Protein AF-A0A6C0H2Z9-F1 (afdb_monomer_lite)

Secondary structure (DSSP, 8-state):
-EEEEEEIIIIIITTT-HHHHHHTPSPP--SSEEEEEEEE-HHHHHHHHHSPTTHHHHHHHTSHHHHTTEEEEEEEEEETTTTEEEEES--HHHHHHHHHHHHHHS-TTPEEEEEEETT-TTHHHHHHHHHHTT-EEEEEEEE-TT-PEEEEEEEEEEEETT------HHHHHHHHHHHH-GGGSEEEEEEEE-HHHHHHHHHHTT--EEE-TTS-EEE--EEEEEEEEEE-TT-EEEEEEEEEEEEE-SSS------SSEEEEE--HHHHHHHT-S--PPPHHHHHHHHHHHHHH---EEEEE-SSEEEEEEE-HHHHHSGGG--THHHHHHHHHS--TT-TTS---HHHHHHHHHH-EETTEE-EEEEEEEGGGTT--EEEEEE-BTTTB---SHHHHHHHHHHTT-------TT--

Radius of gyration: 27.14 Å; chains: 1; bounding box: 65×42×86 Å

Sequence (419 aa):
MNSLLIDYDRIVKNNNLHLLEKRCQPIPSTHTNMGVVLAIKEKQYNILISLPKGESRVTYINSVSFVDNIIDLAWIIYDEEKKLCEFIGVEGNMLTTVLEKTLYNIPNDVTLCVGIGFDHPNKVKMITDYLKLGFRDPYISKKSPLGLQFTEHGVCLLRENNVIDDDSVNDIGHMLVQFYSKEKGYCTLKACLSKDAIKYLQVTSKLGSTINENGVITQKEVAGRLLVKKIDDTFTHHLVIDKTSLFYGKEESVPVIEGLYNFHSHPVEAYERKKTKFAWPSAGDYVGFLKAVVKYDTILHIVTTIEGFYVISLGSYWAKNKFTIDDKIISFIMKEYDFSCKRNGDYSINWYLNKVNALKYQDYQLFMVECIPWEIATKTFVISHRKNGSNNCFTKQKTSDFVKKLLNMEGSKIKLEDI

Structure (mmCIF, N/CA/C/O backbone):
data_AF-A0A6C0H2Z9-F1
#
_entry.id   AF-A0A6C0H2Z9-F1
#
loop_
_atom_site.group_PDB
_atom_site.id
_atom_site.type_symbol
_atom_site.label_atom_id
_atom_site.label_alt_id
_atom_site.label_comp_id
_atom_site.label_asym_id
_atom_site.label_entity_id
_atom_site.label_seq_id
_atom_site.pdbx_PDB_ins_code
_atom_site.Cartn_x
_atom_site.Cartn_y
_atom_site.Cartn_z
_atom_site.occupancy
_atom_site.B_iso_or_equiv
_atom_site.auth_seq_id
_atom_site.auth_comp_id
_atom_site.auth_asym_id
_atom_site.auth_atom_id
_atom_site.pdbx_PDB_model_num
ATOM 1 N N . MET A 1 1 ? -7.782 6.482 35.070 1.00 75.06 1 MET A N 1
ATOM 2 C CA . MET A 1 1 ? -9.105 6.040 34.573 1.00 75.06 1 MET A CA 1
ATOM 3 C C . MET A 1 1 ? -9.094 4.524 34.577 1.00 75.06 1 MET A C 1
ATOM 5 O O . MET A 1 1 ? -8.120 3.963 34.096 1.00 75.06 1 MET A O 1
ATOM 9 N N . ASN A 1 2 ? -10.101 3.878 35.168 1.00 88.81 2 ASN A N 1
ATOM 10 C CA . ASN A 1 2 ? -10.166 2.416 35.189 1.00 88.81 2 ASN A CA 1
ATOM 11 C C . ASN A 1 2 ? -10.965 1.936 33.978 1.00 88.81 2 ASN A C 1
ATOM 13 O O . ASN A 1 2 ? -11.980 2.544 33.633 1.00 88.81 2 ASN A O 1
ATOM 17 N N . SER A 1 3 ? -10.499 0.866 33.338 1.00 88.75 3 SER A N 1
ATOM 18 C CA . SER A 1 3 ? -11.167 0.248 32.196 1.00 88.75 3 SER A CA 1
ATOM 19 C C . SER A 1 3 ? -11.530 -1.204 32.492 1.00 88.75 3 SER A C 1
ATOM 21 O O . SER A 1 3 ? -10.830 -1.899 33.231 1.00 88.75 3 SER A O 1
ATOM 23 N N . LEU A 1 4 ? -12.646 -1.651 31.923 1.00 91.69 4 LEU A N 1
ATOM 24 C CA . LEU A 1 4 ? -13.135 -3.021 32.025 1.00 91.69 4 LEU A CA 1
ATOM 25 C C . LEU A 1 4 ? -13.421 -3.551 30.622 1.00 91.69 4 LEU A C 1
ATOM 27 O O . LEU A 1 4 ? -14.278 -3.000 29.943 1.00 91.69 4 LEU A O 1
ATOM 31 N N . LEU A 1 5 ? -12.728 -4.614 30.210 1.00 92.69 5 LEU A N 1
ATOM 32 C CA . LEU A 1 5 ? -13.072 -5.378 29.012 1.00 92.69 5 LEU A CA 1
ATOM 33 C C . LEU A 1 5 ? -14.076 -6.467 29.394 1.00 92.69 5 LEU A C 1
ATOM 35 O O . LEU A 1 5 ? -13.805 -7.285 30.274 1.00 92.69 5 LEU A O 1
ATOM 39 N N . ILE A 1 6 ? -15.225 -6.469 28.730 1.00 94.44 6 ILE A N 1
ATOM 40 C CA . ILE A 1 6 ? -16.285 -7.459 28.898 1.00 94.44 6 ILE A CA 1
ATOM 41 C C . ILE A 1 6 ? -16.458 -8.185 27.569 1.00 94.44 6 ILE A C 1
ATOM 43 O O . ILE A 1 6 ? -16.630 -7.547 26.533 1.00 94.44 6 ILE A O 1
ATOM 47 N N . ASP A 1 7 ? -16.439 -9.514 27.610 1.00 95.00 7 ASP A N 1
ATOM 48 C CA . ASP A 1 7 ? -16.843 -10.351 26.480 1.00 95.00 7 ASP A CA 1
ATOM 49 C C . ASP A 1 7 ? -18.345 -10.150 26.233 1.00 95.00 7 ASP A C 1
ATOM 51 O O . ASP A 1 7 ? -19.184 -10.536 27.055 1.00 95.00 7 ASP A O 1
ATOM 55 N N . TYR A 1 8 ? -18.687 -9.470 25.139 1.00 96.19 8 TYR A N 1
ATOM 56 C CA . TYR A 1 8 ? -20.062 -9.078 24.866 1.00 96.19 8 TYR A CA 1
ATOM 57 C C . TYR A 1 8 ? -20.940 -10.304 24.622 1.00 96.19 8 TYR A C 1
ATOM 59 O O . TYR A 1 8 ? -22.026 -10.418 25.193 1.00 96.19 8 TYR A O 1
ATOM 67 N N . ASP A 1 9 ? -20.453 -11.246 23.820 1.00 93.75 9 ASP A N 1
ATOM 68 C CA . ASP A 1 9 ? -21.227 -12.408 23.404 1.00 93.75 9 ASP A CA 1
ATOM 69 C C . ASP A 1 9 ? -21.473 -13.366 24.573 1.00 93.75 9 ASP A C 1
ATOM 71 O O . ASP A 1 9 ? -22.599 -13.826 24.780 1.00 93.75 9 ASP A O 1
ATOM 75 N N . ARG A 1 10 ? -20.446 -13.628 25.390 1.00 95.62 10 ARG A N 1
ATOM 76 C CA . ARG A 1 10 ? -20.530 -14.606 26.488 1.00 95.62 10 ARG A CA 1
ATOM 77 C C . ARG A 1 10 ? -21.076 -14.037 27.789 1.00 95.62 10 ARG A C 1
ATOM 79 O O . ARG A 1 10 ? -21.606 -14.801 28.596 1.00 95.62 10 ARG A O 1
ATOM 86 N N . ILE A 1 11 ? -20.933 -12.733 28.028 1.00 96.88 11 ILE A N 1
ATOM 87 C CA . ILE A 1 11 ? -21.368 -12.106 29.283 1.00 96.88 11 ILE A CA 1
ATOM 88 C C . ILE A 1 11 ? -22.610 -11.249 29.059 1.00 96.88 11 ILE A C 1
ATOM 90 O O . ILE A 1 11 ? -23.614 -11.479 29.725 1.00 96.88 11 ILE A O 1
ATOM 94 N N . VAL A 1 12 ? -22.580 -10.285 28.140 1.00 96.88 12 VAL A N 1
ATOM 95 C CA . VAL A 1 12 ? -23.675 -9.308 27.997 1.00 96.88 12 VAL A CA 1
ATOM 96 C C . VAL A 1 12 ? -24.899 -9.951 27.349 1.00 96.88 12 VAL A C 1
ATOM 98 O O . VAL A 1 12 ? -25.974 -9.982 27.951 1.00 96.88 12 VAL A O 1
ATOM 101 N N . LYS A 1 13 ? -24.719 -10.528 26.158 1.00 94.69 13 LYS A N 1
ATOM 102 C CA . LYS A 1 13 ? -25.788 -11.148 25.372 1.00 94.69 13 LYS A CA 1
ATOM 103 C C . LYS A 1 13 ? -26.328 -12.409 26.046 1.00 94.69 13 LYS A C 1
ATOM 105 O O . LYS A 1 13 ? -27.531 -12.533 26.235 1.00 94.69 13 LYS A O 1
ATOM 110 N N . ASN A 1 14 ? -25.447 -13.315 26.473 1.00 96.50 14 ASN A N 1
ATOM 111 C CA . ASN A 1 14 ? -25.850 -14.582 27.092 1.00 96.50 14 ASN A CA 1
ATOM 112 C C . ASN A 1 14 ? -26.636 -14.413 28.411 1.00 96.50 14 ASN A C 1
ATOM 114 O O . ASN A 1 14 ? -27.473 -15.251 28.731 1.00 96.50 14 ASN A O 1
ATOM 118 N N . ASN A 1 15 ? -26.392 -13.336 29.170 1.00 97.38 15 ASN A N 1
ATOM 119 C CA . ASN A 1 15 ? -27.092 -13.067 30.434 1.00 97.38 15 ASN A CA 1
ATOM 120 C C . ASN A 1 15 ? -28.212 -12.015 30.300 1.00 97.38 15 ASN A C 1
ATOM 122 O O . ASN A 1 15 ? -28.760 -11.591 31.314 1.00 97.38 15 ASN A O 1
ATOM 126 N N . ASN A 1 16 ? -28.565 -11.588 29.078 1.00 96.69 16 ASN A N 1
ATOM 127 C CA . ASN A 1 16 ? -29.612 -10.591 28.809 1.00 96.69 16 ASN A CA 1
ATOM 128 C C . ASN A 1 16 ? -29.448 -9.290 29.626 1.00 96.69 16 ASN A C 1
ATOM 130 O O . ASN A 1 16 ? -30.392 -8.799 30.261 1.00 96.69 16 ASN A O 1
ATOM 134 N N . LEU A 1 17 ? -28.235 -8.725 29.634 1.00 97.62 17 LEU A N 1
ATOM 135 C CA . LEU A 1 17 ? -27.901 -7.517 30.401 1.00 97.62 17 LEU A CA 1
ATOM 136 C C . LEU A 1 17 ? -28.446 -6.239 29.730 1.00 97.62 17 LEU A C 1
ATOM 138 O O . LEU A 1 17 ? -27.694 -5.392 29.254 1.00 97.62 17 LEU A O 1
ATOM 142 N N . HIS A 1 18 ? -29.772 -6.103 29.697 1.00 97.31 18 HIS A N 1
ATOM 143 C CA . HIS A 1 18 ? -30.496 -5.088 28.924 1.00 97.31 18 HIS A CA 1
ATOM 144 C C . HIS A 1 18 ? -30.142 -3.627 29.256 1.00 97.31 18 HIS A C 1
ATOM 146 O O . HIS A 1 18 ? -30.182 -2.778 28.364 1.00 97.31 18 HIS A O 1
ATOM 152 N N . LEU A 1 19 ? -29.810 -3.295 30.513 1.00 98.06 19 LEU A N 1
ATOM 153 C CA . LEU A 1 19 ? -29.436 -1.923 30.883 1.00 98.06 19 LEU A CA 1
ATOM 154 C C . LEU A 1 19 ? -28.071 -1.571 30.298 1.00 98.06 19 LEU A C 1
ATOM 156 O O . LEU A 1 19 ? -27.907 -0.498 29.712 1.00 98.06 19 LEU A O 1
ATOM 160 N N . LEU A 1 20 ? -27.116 -2.494 30.411 1.00 97.81 20 LEU A N 1
ATOM 161 C CA . LEU A 1 20 ? -25.796 -2.333 29.818 1.00 97.81 20 LEU A CA 1
ATOM 162 C C . LEU A 1 20 ? -25.876 -2.318 28.287 1.00 97.81 20 LEU A C 1
ATOM 164 O O . LEU A 1 20 ? -25.332 -1.418 27.655 1.00 97.81 20 LEU A O 1
ATOM 168 N N . GLU A 1 21 ? -26.620 -3.250 27.693 1.00 97.12 21 GLU A N 1
ATOM 169 C CA . GLU A 1 21 ? -26.832 -3.324 26.246 1.00 97.12 21 GLU A CA 1
ATOM 170 C C . GLU A 1 21 ? -27.417 -2.021 25.685 1.00 97.12 21 GLU A C 1
ATOM 172 O O . GLU A 1 21 ? -26.915 -1.485 24.697 1.00 97.12 21 GLU A O 1
ATOM 177 N N . LYS A 1 22 ? -28.430 -1.455 26.353 1.00 97.38 22 LYS A N 1
ATOM 178 C CA . LYS A 1 22 ? -29.018 -0.162 25.982 1.00 97.38 22 LYS A CA 1
ATOM 179 C C . LYS A 1 22 ? -27.998 0.976 26.053 1.00 97.38 22 LYS A C 1
ATOM 181 O O . LYS A 1 22 ? -28.013 1.855 25.195 1.00 97.38 22 LYS A O 1
ATOM 186 N N . ARG A 1 23 ? -27.117 0.976 27.060 1.00 96.62 23 ARG A N 1
ATOM 187 C CA . ARG A 1 23 ? -26.075 2.002 27.223 1.00 96.62 23 ARG A CA 1
ATOM 188 C C . ARG A 1 23 ? -24.976 1.907 26.168 1.00 96.62 23 ARG A C 1
ATOM 190 O O . ARG A 1 23 ? -24.391 2.939 25.839 1.00 96.62 23 ARG A O 1
ATOM 197 N N . CYS A 1 24 ? -24.712 0.706 25.661 1.00 95.19 24 CYS A N 1
ATOM 198 C CA . CYS A 1 24 ? -23.664 0.429 24.682 1.00 95.19 24 CYS A CA 1
ATOM 199 C C . CYS A 1 24 ? -24.089 0.642 23.220 1.00 95.19 24 CYS A C 1
ATOM 201 O O . CYS A 1 24 ? -23.273 0.440 22.327 1.00 95.19 24 CYS A O 1
ATOM 203 N N . GLN A 1 25 ? -25.329 1.059 22.950 1.00 94.12 25 GLN A N 1
ATOM 204 C CA . GLN A 1 25 ? -25.777 1.321 21.580 1.00 94.12 25 GLN A CA 1
ATOM 205 C C . GLN A 1 25 ? -25.010 2.493 20.923 1.00 94.12 25 GLN A C 1
ATOM 207 O O . GLN A 1 25 ? -24.742 3.491 21.598 1.00 94.12 25 GLN A O 1
ATOM 212 N N . PRO A 1 26 ? -24.727 2.430 19.606 1.00 93.06 26 PRO A N 1
ATOM 213 C CA . PRO A 1 26 ? -25.035 1.317 18.705 1.00 93.06 26 PRO A CA 1
ATOM 214 C C . PRO A 1 26 ? -24.060 0.139 18.869 1.00 93.06 26 PRO A C 1
ATOM 216 O O . PRO A 1 26 ? -22.851 0.332 18.995 1.00 93.06 26 PRO A O 1
ATOM 219 N N . ILE A 1 27 ? -24.589 -1.087 18.818 1.00 93.38 27 ILE A N 1
ATOM 220 C CA . ILE A 1 27 ? -23.774 -2.310 18.811 1.00 93.38 27 ILE A CA 1
ATOM 221 C C . ILE A 1 27 ? -23.300 -2.606 17.377 1.00 93.38 27 ILE A C 1
ATOM 223 O O . ILE A 1 27 ? -24.136 -2.675 16.469 1.00 93.38 27 ILE A O 1
ATOM 227 N N . PRO A 1 28 ? -21.994 -2.825 17.143 1.00 91.88 28 PRO A N 1
ATOM 228 C CA . PRO A 1 28 ? -21.494 -3.253 15.845 1.00 91.88 28 PRO A CA 1
ATOM 229 C C . PRO A 1 28 ? -22.106 -4.590 15.412 1.00 91.88 28 PRO A C 1
ATOM 231 O O . PRO A 1 28 ? -22.094 -5.573 16.150 1.00 91.88 28 PRO A O 1
ATOM 234 N N . SER A 1 29 ? -22.612 -4.650 14.181 1.00 89.31 29 SER A N 1
ATOM 235 C CA . SER A 1 29 ? -23.042 -5.915 13.581 1.00 89.31 29 SER A CA 1
ATOM 236 C C . SER A 1 29 ? -21.818 -6.685 13.090 1.00 89.31 29 SER A C 1
ATOM 238 O O . SER A 1 29 ? -21.214 -6.298 12.092 1.00 89.31 29 SER A O 1
ATOM 240 N N . THR A 1 30 ? -21.472 -7.786 13.756 1.00 89.12 30 THR A N 1
ATOM 241 C CA . THR A 1 30 ? -20.375 -8.675 13.354 1.00 89.12 30 THR A CA 1
ATOM 242 C C . THR A 1 30 ? -20.722 -10.149 13.590 1.00 89.12 30 THR A C 1
ATOM 244 O O . THR A 1 30 ? -21.602 -10.477 14.386 1.00 89.12 30 THR A O 1
ATOM 247 N N . HIS A 1 31 ? -20.035 -11.039 12.871 1.00 86.62 31 HIS A N 1
ATOM 248 C CA . HIS A 1 31 ? -20.078 -12.492 13.070 1.00 86.62 31 HIS A CA 1
ATOM 249 C C . HIS A 1 31 ? -18.885 -13.022 13.878 1.00 86.62 31 HIS A C 1
ATOM 251 O O . HIS A 1 31 ? -18.781 -14.225 14.100 1.00 86.62 31 HIS A O 1
ATOM 257 N N . THR A 1 32 ? -17.964 -12.145 14.272 1.00 90.38 32 THR A N 1
ATOM 258 C CA . THR A 1 32 ? -16.747 -12.493 15.010 1.00 90.38 32 THR A CA 1
ATOM 259 C C . THR A 1 32 ? -16.891 -12.140 16.489 1.00 90.38 32 THR A C 1
ATOM 261 O O . THR A 1 32 ? -17.823 -11.437 16.874 1.00 90.38 32 THR A O 1
ATOM 264 N N . ASN A 1 33 ? -15.948 -12.596 17.317 1.00 92.69 33 ASN A N 1
ATOM 265 C CA . ASN A 1 33 ? -15.985 -12.351 18.758 1.00 92.69 33 ASN A CA 1
ATOM 266 C C . ASN A 1 33 ? -15.938 -10.850 19.057 1.00 92.69 33 ASN A C 1
ATOM 268 O O . ASN A 1 33 ? -15.080 -10.132 18.527 1.00 92.69 33 ASN A O 1
ATOM 272 N N . MET A 1 34 ? -16.828 -10.395 19.936 1.00 95.31 34 MET A N 1
ATOM 273 C CA . MET A 1 34 ? -16.944 -8.990 20.296 1.00 95.31 34 MET A CA 1
ATOM 274 C C . MET A 1 34 ? -16.693 -8.760 21.786 1.00 95.31 34 MET A C 1
ATOM 276 O O . MET A 1 34 ? -17.254 -9.418 22.661 1.00 95.31 34 MET A O 1
ATOM 280 N N . GLY A 1 35 ? -15.855 -7.772 22.077 1.00 94.69 35 GLY A N 1
ATOM 281 C CA . GLY A 1 35 ? -15.631 -7.235 23.409 1.00 94.69 35 GLY A CA 1
ATOM 282 C C . GLY A 1 35 ? -16.069 -5.778 23.488 1.00 94.69 35 GLY A C 1
ATOM 283 O O . GLY A 1 35 ? -15.916 -5.018 22.532 1.00 94.69 35 GLY A O 1
ATOM 284 N N . VAL A 1 36 ? -16.577 -5.373 24.648 1.00 94.88 36 VAL A N 1
ATOM 285 C CA . VAL A 1 36 ? -16.813 -3.966 24.977 1.00 94.88 36 VAL A CA 1
ATOM 286 C C . VAL A 1 36 ? -15.851 -3.545 26.077 1.00 94.88 36 VAL A C 1
ATOM 288 O O . VAL A 1 36 ? -15.767 -4.181 27.129 1.00 94.88 36 VAL A O 1
ATOM 291 N N . VAL A 1 37 ? -15.098 -2.476 25.836 1.00 93.50 37 VAL A N 1
ATOM 292 C CA . VAL A 1 37 ? -14.288 -1.822 26.858 1.00 93.50 37 VAL A CA 1
ATOM 293 C C . VAL A 1 37 ? -15.073 -0.653 27.417 1.00 93.50 37 VAL A C 1
ATOM 295 O O . VAL A 1 37 ? -15.526 0.209 26.674 1.00 93.50 37 VAL A O 1
ATOM 298 N N . LEU A 1 38 ? -15.215 -0.613 28.736 1.00 93.75 38 LEU A N 1
ATOM 299 C CA . LEU A 1 38 ? -15.913 0.445 29.453 1.00 93.75 38 LEU A CA 1
ATOM 300 C C . LEU A 1 38 ? -14.910 1.248 30.267 1.00 93.75 38 LEU A C 1
ATOM 302 O O . LEU A 1 38 ? -14.207 0.686 31.108 1.00 93.75 38 LEU A O 1
ATOM 306 N N . ALA A 1 39 ? -14.868 2.560 30.058 1.00 91.94 39 ALA A N 1
ATOM 307 C CA . ALA A 1 39 ? -14.208 3.476 30.971 1.00 91.94 39 ALA A CA 1
ATOM 308 C C . ALA A 1 39 ? -15.164 3.802 32.122 1.00 91.94 39 ALA A C 1
ATOM 310 O O . ALA A 1 39 ? -16.253 4.340 31.913 1.00 91.94 39 ALA A O 1
ATOM 311 N N . ILE A 1 40 ? -14.761 3.487 33.351 1.00 94.00 40 ILE A N 1
ATOM 312 C CA . ILE A 1 40 ? -15.613 3.628 34.535 1.00 94.00 40 ILE A CA 1
ATOM 313 C C . ILE A 1 40 ? -14.921 4.429 35.635 1.00 94.00 40 ILE A C 1
ATOM 315 O O . ILE A 1 40 ? -13.691 4.485 35.739 1.00 94.00 40 ILE A O 1
ATOM 319 N N . LYS A 1 41 ? -15.732 5.058 36.493 1.00 93.75 41 LYS A N 1
ATOM 320 C CA . LYS A 1 41 ? -15.231 5.743 37.691 1.00 93.75 41 LYS A CA 1
ATOM 321 C C . LYS A 1 41 ? -14.592 4.744 38.655 1.00 93.75 41 LYS A C 1
ATOM 323 O O . LYS A 1 41 ? -15.076 3.626 38.826 1.00 93.75 41 LYS A O 1
ATOM 328 N N . GLU A 1 42 ? -13.564 5.195 39.367 1.00 95.31 42 GLU A N 1
ATOM 329 C CA . GLU A 1 42 ? -12.813 4.373 40.321 1.00 95.31 42 GLU A CA 1
ATOM 330 C C . GLU A 1 42 ? -13.700 3.721 41.387 1.00 95.31 42 GLU A C 1
ATOM 332 O O . GLU A 1 42 ? -13.569 2.530 41.652 1.00 95.31 42 GLU A O 1
ATOM 337 N N . LYS A 1 43 ? -14.686 4.459 41.910 1.00 97.19 43 LYS A N 1
ATOM 338 C CA . LYS A 1 43 ? -15.673 3.925 42.857 1.00 97.19 43 LYS A CA 1
ATOM 339 C C . LYS A 1 43 ? -16.387 2.674 42.327 1.00 97.19 43 LYS A C 1
ATOM 341 O O . LYS A 1 43 ? -16.539 1.714 43.073 1.00 97.19 43 LYS A O 1
ATOM 346 N N . GLN A 1 44 ? -16.808 2.675 41.059 1.00 97.50 44 GLN A N 1
ATOM 347 C CA . GLN A 1 44 ? -17.519 1.537 40.460 1.00 97.50 44 GLN A CA 1
ATOM 348 C C . GLN A 1 44 ? -16.581 0.345 40.258 1.00 97.50 44 GLN A C 1
ATOM 350 O O . GLN A 1 44 ? -16.957 -0.794 40.516 1.00 97.50 44 GLN A O 1
ATOM 355 N N . TYR A 1 45 ? -15.334 0.611 39.861 1.00 96.44 45 TYR A N 1
ATOM 356 C CA . TYR A 1 45 ? -14.307 -0.423 39.764 1.00 96.44 45 TYR A CA 1
ATOM 357 C C . TYR A 1 45 ? -14.042 -1.086 41.126 1.00 96.44 45 TYR A C 1
ATOM 359 O O . TYR A 1 45 ? -14.042 -2.311 41.216 1.00 96.44 45 TYR A O 1
ATOM 367 N N . ASN A 1 46 ? -13.908 -0.294 42.195 1.00 97.56 46 ASN A N 1
ATOM 368 C CA . ASN A 1 46 ? -13.652 -0.792 43.551 1.00 97.56 46 ASN A CA 1
ATOM 369 C C . ASN A 1 46 ? -14.805 -1.646 44.101 1.00 97.56 46 ASN A C 1
ATOM 371 O O . ASN A 1 46 ? -14.563 -2.653 44.764 1.00 97.56 46 ASN A O 1
ATOM 375 N N . ILE A 1 47 ? -16.055 -1.285 43.793 1.00 98.06 47 ILE A N 1
ATOM 376 C CA . ILE A 1 47 ? -17.217 -2.119 44.126 1.00 98.06 47 ILE A CA 1
ATOM 377 C C . ILE A 1 47 ? -17.186 -3.416 43.307 1.00 98.06 47 ILE A C 1
ATOM 379 O O . ILE A 1 47 ? -17.342 -4.497 43.861 1.00 98.06 47 ILE A O 1
ATOM 383 N N . LEU A 1 48 ? -16.925 -3.345 41.999 1.00 97.50 48 LEU A N 1
ATOM 384 C CA . LEU A 1 48 ? -16.890 -4.535 41.146 1.00 97.50 48 LEU A CA 1
ATOM 385 C C . LEU A 1 48 ? -15.859 -5.570 41.625 1.00 97.50 48 LEU A C 1
ATOM 387 O O . LEU A 1 48 ? -16.143 -6.769 41.633 1.00 97.50 48 LEU A O 1
ATOM 391 N N . ILE A 1 49 ? -14.659 -5.126 42.014 1.00 97.19 49 ILE A N 1
ATOM 392 C CA . ILE A 1 49 ? -13.595 -6.031 42.468 1.00 97.19 49 ILE A CA 1
ATOM 393 C C . ILE A 1 49 ? -13.848 -6.602 43.867 1.00 97.19 49 ILE A C 1
ATOM 395 O O . ILE A 1 49 ? -13.362 -7.701 44.137 1.00 97.19 49 ILE A O 1
ATOM 399 N N . SER A 1 50 ? -14.603 -5.906 44.728 1.00 97.94 50 SER A N 1
ATOM 400 C CA . SER A 1 50 ? -14.958 -6.399 46.066 1.00 97.94 50 SER A CA 1
ATOM 401 C C . SER A 1 50 ? -16.072 -7.447 46.037 1.00 97.94 50 SER A C 1
ATOM 403 O O . SER A 1 50 ? -16.178 -8.256 46.957 1.00 97.94 50 SER A O 1
ATOM 405 N N . LEU A 1 51 ? -16.867 -7.486 44.963 1.00 98.12 51 LEU A N 1
ATOM 406 C CA . LEU A 1 51 ? -17.893 -8.504 44.766 1.00 98.12 51 LEU A CA 1
ATOM 407 C C . LEU A 1 51 ? -17.286 -9.880 44.422 1.00 98.12 51 LEU A C 1
ATOM 409 O O . LEU A 1 51 ? -16.306 -9.954 43.657 1.00 98.12 51 LEU A O 1
ATOM 413 N N . PRO A 1 52 ? -17.903 -10.983 44.899 1.00 97.88 52 PRO A N 1
ATOM 414 C CA . PRO A 1 52 ? -17.554 -12.338 44.481 1.00 97.88 52 PRO A CA 1
ATOM 415 C C . PRO A 1 52 ? -17.588 -12.493 42.957 1.00 97.88 52 PRO A C 1
ATOM 417 O O . PRO A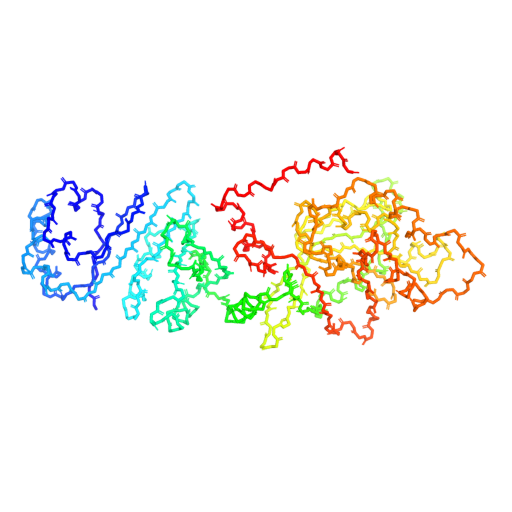 1 52 ? -18.451 -11.932 42.281 1.00 97.88 52 PRO A O 1
ATOM 420 N N . LYS A 1 53 ? -16.640 -13.253 42.397 1.00 95.81 53 LYS A N 1
ATOM 421 C CA . LYS A 1 53 ? -16.631 -13.569 40.959 1.00 95.81 53 LYS A CA 1
ATOM 422 C C . LYS A 1 53 ? -17.891 -14.362 40.574 1.00 95.81 53 LYS A C 1
ATOM 424 O O . LYS A 1 53 ? -18.418 -15.108 41.391 1.00 95.81 53 LYS A O 1
ATOM 429 N N . GLY A 1 54 ? -18.324 -14.238 39.319 1.00 95.94 54 GLY A N 1
ATOM 430 C CA . GLY A 1 54 ? -19.520 -14.909 38.799 1.00 95.94 54 GLY A CA 1
ATOM 431 C C . GLY A 1 54 ? -20.748 -13.999 38.811 1.00 95.94 54 GLY A C 1
ATOM 432 O O . GLY A 1 54 ? -20.647 -12.821 38.460 1.00 95.94 54 GLY A O 1
ATOM 433 N N . GLU A 1 55 ? -21.894 -14.548 39.212 1.00 97.19 55 GLU A N 1
ATOM 434 C CA . GLU A 1 55 ? -23.215 -13.915 39.103 1.00 97.19 55 GLU A CA 1
ATOM 435 C C . GLU A 1 55 ? -23.288 -12.538 39.776 1.00 97.19 55 GLU A C 1
ATOM 437 O O . GLU A 1 55 ? -23.798 -11.596 39.179 1.00 97.19 55 GLU A O 1
ATOM 442 N N . SER A 1 56 ? -22.693 -12.360 40.963 1.00 98.00 56 SER A N 1
ATOM 443 C CA . SER A 1 56 ? -22.721 -11.067 41.666 1.00 98.00 56 SER A CA 1
ATOM 444 C C . SER A 1 56 ? -22.114 -9.930 40.839 1.00 98.00 56 SER A C 1
ATOM 446 O O . SER A 1 56 ? -22.654 -8.824 40.819 1.00 98.00 56 SER A O 1
ATOM 448 N N . ARG A 1 57 ? -21.013 -10.193 40.120 1.00 97.94 57 ARG A N 1
ATOM 449 C CA . ARG A 1 57 ? -20.400 -9.199 39.225 1.00 97.94 57 ARG A CA 1
ATOM 450 C C . ARG A 1 57 ? -21.248 -8.961 37.984 1.00 97.94 57 ARG A C 1
ATOM 452 O O . ARG A 1 57 ? -21.413 -7.806 37.612 1.00 97.94 57 ARG A O 1
ATOM 459 N N . VAL A 1 58 ? -21.795 -10.020 37.382 1.00 97.81 58 VAL A N 1
ATOM 460 C CA . VAL A 1 58 ? -22.670 -9.940 36.196 1.00 97.81 58 VAL A CA 1
ATOM 461 C C . VAL A 1 58 ? -23.923 -9.107 36.490 1.00 97.81 58 VAL A C 1
ATOM 463 O O . VAL A 1 58 ? -24.257 -8.195 35.736 1.00 97.81 58 VAL A O 1
ATOM 466 N N . THR A 1 59 ? -24.567 -9.340 37.632 1.00 98.00 59 THR A N 1
ATOM 467 C CA . THR A 1 59 ? -25.719 -8.551 38.083 1.00 98.00 59 THR A CA 1
ATOM 468 C C . THR A 1 59 ? -25.334 -7.097 38.339 1.00 98.00 59 THR A C 1
ATOM 470 O O . THR A 1 59 ? -26.055 -6.180 37.947 1.00 98.00 59 THR A O 1
ATOM 473 N N . TYR A 1 60 ? -24.174 -6.856 38.957 1.00 98.50 60 TYR A N 1
ATOM 474 C CA . TYR A 1 60 ? -23.735 -5.501 39.274 1.00 98.50 60 TYR A CA 1
ATOM 475 C C . TYR A 1 60 ? -23.391 -4.662 38.036 1.00 98.50 60 TYR A C 1
ATOM 477 O O . TYR A 1 60 ? -23.804 -3.502 37.979 1.00 98.50 60 TYR A O 1
ATOM 485 N N . ILE A 1 61 ? -22.713 -5.223 37.025 1.00 98.12 61 ILE A N 1
ATOM 486 C CA . ILE A 1 61 ? -22.402 -4.486 35.782 1.00 98.12 61 ILE A CA 1
ATOM 487 C C . ILE A 1 61 ? -23.657 -4.094 34.989 1.00 98.12 61 ILE A C 1
ATOM 489 O O . ILE A 1 61 ? -23.609 -3.169 34.185 1.00 98.12 61 ILE A O 1
ATOM 493 N N . ASN A 1 62 ? -24.785 -4.762 35.235 1.00 98.25 62 ASN A N 1
ATOM 494 C CA . ASN A 1 62 ? -26.080 -4.423 34.654 1.00 98.25 62 ASN A CA 1
ATOM 495 C C . ASN A 1 62 ? -26.953 -3.571 35.591 1.00 98.25 62 ASN A C 1
ATOM 497 O O . ASN A 1 62 ? -28.120 -3.346 35.304 1.00 98.25 62 ASN A O 1
ATOM 501 N N . SER A 1 63 ? -26.429 -3.102 36.726 1.00 98.50 63 SER A N 1
ATOM 502 C CA . SER A 1 63 ? -27.175 -2.224 37.631 1.00 98.50 63 SER A CA 1
ATOM 503 C C . SER A 1 63 ? -27.190 -0.778 37.132 1.00 98.50 63 SER A C 1
ATOM 505 O O . SER A 1 63 ? -26.220 -0.305 36.540 1.00 98.50 63 SER A O 1
ATOM 507 N N . VAL A 1 64 ? -28.252 -0.033 37.460 1.00 98.25 64 VAL A N 1
ATOM 508 C CA . VAL A 1 64 ? -28.357 1.412 37.170 1.00 98.25 64 VAL A CA 1
ATOM 509 C C . VAL A 1 64 ? -27.147 2.174 37.720 1.00 98.25 64 VAL A C 1
ATOM 511 O O . VAL A 1 64 ? -26.548 2.988 37.025 1.00 98.25 64 VAL A O 1
ATOM 514 N N . SER A 1 65 ? -26.716 1.841 38.945 1.00 97.75 65 SER A N 1
ATOM 515 C CA . SER A 1 65 ? -25.561 2.484 39.583 1.00 97.75 65 SER A CA 1
ATOM 516 C C . SER A 1 65 ? -24.277 2.336 38.766 1.00 97.75 65 SER A C 1
ATOM 518 O O . SER A 1 65 ? -23.511 3.295 38.655 1.00 97.75 65 SER A O 1
ATOM 520 N N . PHE A 1 66 ? -24.044 1.160 38.181 1.00 98.25 66 PHE A N 1
ATOM 521 C CA . PHE A 1 66 ? -22.879 0.922 37.340 1.00 98.25 66 PHE A CA 1
ATOM 522 C C . PHE A 1 66 ? -23.028 1.607 35.977 1.00 98.25 66 PHE A C 1
ATOM 524 O O . PHE A 1 66 ? -22.157 2.384 35.582 1.00 98.25 66 PHE A O 1
ATOM 531 N N . VAL A 1 67 ? -24.151 1.363 35.295 1.00 98.00 67 VAL A N 1
ATOM 532 C CA . VAL A 1 67 ? -24.417 1.812 33.921 1.00 98.00 67 VAL A CA 1
ATOM 533 C C . VAL A 1 67 ? -24.394 3.340 33.797 1.00 98.00 67 VAL A C 1
ATOM 535 O O . VAL A 1 67 ? -23.741 3.870 32.895 1.00 98.00 67 VAL A O 1
ATOM 538 N N . ASP A 1 68 ? -24.996 4.060 34.747 1.00 97.50 68 ASP A N 1
ATOM 539 C CA . ASP A 1 68 ? -25.019 5.533 34.766 1.00 97.50 68 ASP A CA 1
ATOM 540 C C . ASP A 1 68 ? -23.638 6.155 35.035 1.00 97.50 68 ASP A C 1
ATOM 542 O O . ASP A 1 68 ? -23.428 7.354 34.851 1.00 97.50 68 ASP A O 1
ATOM 546 N N . ASN A 1 69 ? -22.672 5.353 35.491 1.00 97.06 69 ASN A N 1
ATOM 547 C CA . ASN A 1 69 ? -21.309 5.792 35.779 1.00 97.06 69 ASN A CA 1
ATOM 548 C C . ASN A 1 69 ? -20.278 5.310 34.745 1.00 97.06 69 ASN A C 1
ATOM 550 O O . ASN A 1 69 ? -19.073 5.478 34.974 1.00 97.06 69 ASN A O 1
ATOM 554 N N . ILE A 1 70 ? -20.733 4.764 33.612 1.00 95.69 70 ILE A N 1
ATOM 555 C CA . ILE A 1 70 ? -19.902 4.538 32.425 1.00 95.69 70 ILE A CA 1
ATOM 556 C C . ILE A 1 70 ? -19.593 5.896 31.790 1.00 95.69 70 ILE A C 1
ATOM 558 O O . ILE A 1 70 ? -20.489 6.594 31.305 1.00 95.69 70 ILE A O 1
ATOM 562 N N . ILE A 1 71 ? -18.310 6.256 31.819 1.00 94.00 71 ILE A N 1
ATOM 563 C CA . ILE A 1 71 ? -17.777 7.519 31.304 1.00 94.00 71 ILE A CA 1
ATOM 564 C C . ILE A 1 71 ? -17.693 7.457 29.782 1.00 94.00 71 ILE A C 1
ATOM 566 O O . ILE A 1 71 ? -18.123 8.386 29.109 1.00 94.00 71 ILE A O 1
ATOM 570 N N . ASP A 1 72 ? -17.146 6.359 29.267 1.00 92.38 72 ASP A N 1
ATOM 571 C CA . ASP A 1 72 ? -16.856 6.182 27.849 1.00 92.38 72 ASP A CA 1
ATOM 572 C C . ASP A 1 72 ? -16.870 4.690 27.488 1.00 92.38 72 ASP A C 1
ATOM 574 O O . ASP A 1 72 ? -16.789 3.831 28.378 1.00 92.38 72 ASP A O 1
ATOM 578 N N . LEU A 1 73 ? -17.003 4.376 26.202 1.00 93.31 73 LEU A N 1
ATOM 579 C CA . LEU A 1 73 ? -17.060 3.005 25.710 1.00 93.31 73 LEU A CA 1
ATOM 580 C C . LEU A 1 73 ? -16.325 2.839 24.382 1.00 93.31 73 LEU A C 1
ATOM 582 O O . LEU A 1 73 ? -16.283 3.735 23.550 1.00 93.31 73 LEU A O 1
ATOM 586 N N . ALA A 1 74 ? -15.795 1.642 24.178 1.00 93.44 74 ALA A N 1
ATOM 587 C CA . ALA A 1 74 ? -15.111 1.235 22.966 1.00 93.44 74 ALA A CA 1
ATOM 588 C C . ALA A 1 74 ? -15.486 -0.202 22.631 1.00 93.44 74 ALA A C 1
ATOM 590 O O . ALA A 1 74 ? -15.646 -1.032 23.526 1.00 93.44 74 ALA A O 1
ATOM 591 N N . TRP A 1 75 ? -15.557 -0.514 21.347 1.00 94.19 75 TRP A N 1
ATOM 592 C CA . TRP A 1 75 ? -15.753 -1.878 20.878 1.00 94.19 75 TRP A CA 1
ATOM 593 C C . TRP A 1 75 ? -14.440 -2.445 20.355 1.00 94.19 75 TRP A C 1
ATOM 595 O O . TRP A 1 75 ? -13.678 -1.758 19.672 1.00 94.19 75 TRP A O 1
ATOM 605 N N . ILE A 1 76 ? -14.192 -3.709 20.682 1.00 94.75 76 ILE A N 1
ATOM 606 C CA . ILE A 1 76 ? -13.081 -4.500 20.167 1.00 94.75 76 ILE A CA 1
ATOM 607 C C . ILE A 1 76 ? -13.680 -5.704 19.456 1.00 94.75 76 ILE A C 1
ATOM 609 O O . ILE A 1 76 ? -14.413 -6.483 20.060 1.00 94.75 76 ILE A O 1
ATOM 613 N N . ILE A 1 77 ? -13.362 -5.863 18.179 1.00 95.38 77 ILE A N 1
ATOM 614 C CA . ILE A 1 77 ? -13.792 -7.005 17.379 1.00 95.38 77 ILE A CA 1
ATOM 615 C C . ILE A 1 77 ? -12.562 -7.848 17.062 1.00 95.38 77 ILE A C 1
ATOM 617 O O . ILE A 1 77 ? -11.592 -7.330 16.515 1.00 95.38 77 ILE A O 1
ATOM 621 N N . TYR A 1 78 ? -12.595 -9.138 17.389 1.00 94.62 78 TYR A N 1
ATOM 622 C CA . TYR A 1 78 ? -11.473 -10.048 17.173 1.00 94.62 78 TYR A CA 1
ATOM 623 C C . TYR A 1 78 ? -11.853 -11.203 16.243 1.00 94.62 78 TYR A C 1
ATOM 625 O O . TYR A 1 78 ? -12.755 -11.992 16.537 1.00 94.62 78 TYR A O 1
ATOM 633 N N . ASP A 1 79 ? -11.133 -11.304 15.127 1.00 94.44 79 ASP A N 1
ATOM 634 C CA . ASP A 1 79 ? -11.217 -12.384 14.146 1.00 94.44 79 ASP A CA 1
ATOM 635 C C . ASP A 1 79 ? -9.968 -13.269 14.288 1.00 94.44 79 ASP A C 1
ATOM 637 O O . ASP A 1 79 ? -8.866 -12.910 13.857 1.00 94.44 79 ASP A O 1
ATOM 641 N N . GLU A 1 80 ? -10.135 -14.415 14.953 1.00 92.50 80 GLU A N 1
ATOM 642 C CA . GLU A 1 80 ? -9.040 -15.338 15.265 1.00 92.50 80 GLU A CA 1
ATOM 643 C C . GLU A 1 80 ? -8.452 -16.001 14.016 1.00 92.50 80 GLU A C 1
ATOM 645 O O . GLU A 1 80 ? -7.239 -16.216 13.951 1.00 92.50 80 GLU A O 1
ATOM 650 N N . GLU A 1 81 ? -9.292 -16.293 13.021 1.00 92.12 81 GLU A N 1
ATOM 651 C CA . GLU A 1 81 ? -8.882 -16.933 11.771 1.00 92.12 81 GLU A CA 1
ATOM 652 C C . GLU A 1 81 ? -8.024 -15.977 10.941 1.00 92.12 81 GLU A C 1
ATOM 654 O O . GLU A 1 81 ? -6.952 -16.343 10.452 1.00 92.12 81 GLU A O 1
ATOM 659 N N . LYS A 1 82 ? -8.447 -14.712 10.838 1.00 92.38 82 LYS A N 1
ATOM 660 C CA . LYS A 1 82 ? -7.687 -13.691 10.106 1.00 92.38 82 LYS A CA 1
ATOM 661 C C . LYS A 1 82 ? -6.530 -13.098 10.903 1.00 92.38 82 LYS A C 1
ATOM 663 O O . LYS A 1 82 ? -5.714 -12.396 10.304 1.00 92.38 82 LYS A O 1
ATOM 668 N N . LYS A 1 83 ? -6.455 -13.360 12.214 1.00 94.38 83 LYS A N 1
ATOM 669 C CA . LYS A 1 83 ? -5.526 -12.710 13.155 1.00 94.38 83 LYS A CA 1
ATOM 670 C C . LYS A 1 83 ? -5.661 -11.186 13.117 1.00 94.38 83 LYS A C 1
ATOM 672 O O . LYS A 1 83 ? -4.671 -10.459 13.027 1.00 94.38 83 LYS A O 1
ATOM 677 N N . LEU A 1 84 ? -6.902 -10.701 13.171 1.00 95.25 84 LEU A N 1
ATOM 678 C CA . LEU A 1 84 ? -7.232 -9.276 13.130 1.00 95.25 84 LEU A CA 1
ATOM 679 C C . LEU A 1 84 ? -7.974 -8.844 14.387 1.00 95.25 84 LEU A C 1
ATOM 681 O O . LEU A 1 84 ? -8.883 -9.528 14.850 1.00 95.25 84 LEU A O 1
ATOM 685 N N . CYS A 1 85 ? -7.617 -7.671 14.896 1.00 95.50 85 CYS A N 1
ATOM 686 C CA . CYS A 1 85 ? -8.333 -7.010 15.976 1.00 95.50 85 CYS A CA 1
ATOM 687 C C . CYS A 1 85 ? -8.703 -5.590 15.546 1.00 95.50 85 CYS A C 1
ATOM 689 O O . CYS A 1 85 ? -7.820 -4.772 15.289 1.00 95.50 85 CYS A O 1
ATOM 691 N N . GLU A 1 86 ? -9.994 -5.289 15.465 1.00 95.81 86 GLU A N 1
ATOM 692 C CA . GLU A 1 86 ? -10.503 -3.970 15.101 1.00 95.81 86 GLU A CA 1
ATOM 693 C C . GLU A 1 86 ? -10.995 -3.196 16.324 1.00 95.81 86 GLU A C 1
ATOM 695 O O . GLU A 1 86 ? -11.754 -3.721 17.138 1.00 95.81 86 GLU A O 1
ATOM 700 N N . PHE A 1 87 ? -10.596 -1.929 16.419 1.00 95.12 87 PHE A N 1
ATOM 701 C CA . PHE A 1 87 ? -11.113 -0.975 17.396 1.00 95.12 87 PHE A CA 1
ATOM 702 C C . PHE A 1 87 ? -12.185 -0.090 16.761 1.00 95.12 87 PHE A C 1
ATOM 704 O O . PHE A 1 87 ? -11.950 0.517 15.715 1.00 95.12 87 PHE A O 1
ATOM 711 N N . ILE A 1 88 ? -13.342 0.035 17.414 1.00 92.88 88 ILE A N 1
ATOM 712 C CA . ILE A 1 88 ? -14.454 0.878 16.955 1.00 92.88 88 ILE A CA 1
ATOM 713 C C . ILE A 1 88 ? -14.864 1.842 18.069 1.00 92.88 88 ILE A C 1
ATOM 715 O O . ILE A 1 88 ? -15.027 1.455 19.226 1.00 92.88 88 ILE A O 1
ATOM 719 N N . GLY A 1 89 ? -15.056 3.110 17.696 1.00 83.56 89 GLY A N 1
ATOM 720 C CA . GLY A 1 89 ? -15.553 4.156 18.595 1.00 83.56 89 GLY A CA 1
ATOM 721 C C . GLY A 1 89 ? -14.532 4.674 19.609 1.00 83.56 89 GLY A C 1
ATOM 722 O O . GLY A 1 89 ? -14.910 5.378 20.532 1.00 83.56 89 GLY A O 1
ATOM 723 N N . VAL A 1 90 ? -13.246 4.340 19.461 1.00 86.94 90 VAL A N 1
ATOM 724 C CA . VAL A 1 90 ? -12.222 4.724 20.443 1.00 86.94 90 VAL A CA 1
ATOM 725 C C . VAL A 1 90 ? -11.591 6.060 20.065 1.00 86.94 90 VAL A C 1
ATOM 727 O O . VAL A 1 90 ? -10.956 6.174 19.012 1.00 86.94 90 VAL A O 1
ATOM 730 N N . GLU A 1 91 ? -11.733 7.061 20.933 1.00 89.56 91 GLU A N 1
ATOM 731 C CA . GLU A 1 91 ? -11.137 8.386 20.762 1.00 89.56 91 GLU A CA 1
ATOM 732 C C . GLU A 1 91 ? -10.596 8.976 22.079 1.00 89.56 91 GLU A C 1
ATOM 734 O O . GLU A 1 91 ? -10.790 8.446 23.175 1.00 89.56 91 GLU A O 1
ATOM 739 N N . GLY A 1 92 ? -9.848 10.078 21.969 1.00 87.69 92 GLY A N 1
ATOM 740 C CA . GLY A 1 92 ? -9.396 10.863 23.120 1.00 87.69 92 GLY A CA 1
ATOM 741 C C . GLY A 1 92 ? -8.529 10.087 24.119 1.00 87.69 92 GLY A C 1
ATOM 742 O O . GLY A 1 92 ? -7.689 9.276 23.743 1.00 87.69 92 GLY A O 1
ATOM 743 N N . ASN A 1 93 ? -8.721 10.359 25.412 1.00 84.81 93 ASN A N 1
ATOM 744 C CA . ASN A 1 93 ? -7.923 9.755 26.489 1.00 84.81 93 ASN A CA 1
ATOM 745 C C . ASN A 1 93 ? -8.178 8.246 26.651 1.00 84.81 93 ASN A C 1
ATOM 747 O O . ASN A 1 93 ? -7.338 7.525 27.199 1.00 84.81 93 ASN A O 1
ATOM 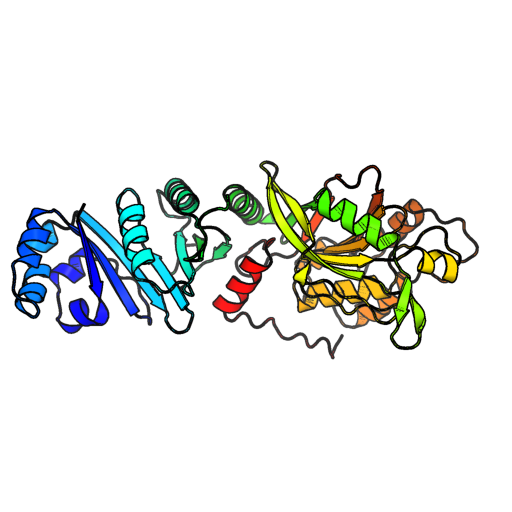751 N N . MET A 1 94 ? -9.336 7.763 26.189 1.00 86.12 94 MET A N 1
ATOM 752 C CA . MET A 1 94 ? -9.673 6.345 26.236 1.00 86.12 94 MET A CA 1
ATOM 753 C C . MET A 1 94 ? -8.804 5.542 25.267 1.00 86.12 94 MET A C 1
ATOM 755 O O . MET A 1 94 ? -8.399 4.432 25.602 1.00 86.12 94 MET A O 1
ATOM 759 N N . LEU A 1 95 ? -8.444 6.126 24.120 1.00 89.25 95 LEU A N 1
ATOM 760 C CA . LEU A 1 95 ? -7.664 5.469 23.076 1.00 89.25 95 LEU A CA 1
ATOM 761 C C . LEU A 1 95 ? -6.343 4.888 23.580 1.00 89.25 95 LEU A C 1
ATOM 763 O O . LEU A 1 95 ? -6.111 3.689 23.430 1.00 89.25 95 LEU A O 1
ATOM 767 N N . THR A 1 96 ? -5.512 5.703 24.229 1.00 86.56 96 THR A N 1
ATOM 768 C CA . THR A 1 96 ? -4.225 5.245 24.772 1.00 86.56 96 THR A CA 1
ATOM 769 C C . THR A 1 96 ? -4.425 4.137 25.804 1.00 86.56 96 THR A C 1
ATOM 771 O O . THR A 1 96 ? -3.778 3.098 25.727 1.00 86.56 96 THR A O 1
ATOM 774 N N . THR A 1 97 ? -5.389 4.312 26.715 1.00 85.50 97 THR A N 1
ATOM 775 C CA . THR A 1 97 ? -5.674 3.335 27.779 1.00 85.50 97 THR A CA 1
ATOM 776 C C . THR A 1 97 ? -6.137 1.992 27.207 1.00 85.50 97 THR A C 1
ATOM 778 O O . THR A 1 97 ? -5.681 0.935 27.643 1.00 85.50 97 THR A O 1
ATOM 781 N N . VAL A 1 98 ? -7.054 2.017 26.235 1.00 86.62 98 VAL A N 1
ATOM 782 C CA . VAL A 1 98 ? -7.573 0.815 25.569 1.00 86.62 98 VAL A CA 1
ATOM 783 C C . VAL A 1 98 ? -6.454 0.116 24.817 1.00 86.62 98 VAL A C 1
ATOM 785 O O . VAL A 1 98 ? -6.285 -1.090 24.984 1.00 86.62 98 VAL A O 1
ATOM 788 N N . LEU A 1 99 ? -5.664 0.854 24.036 1.00 87.12 99 LEU A N 1
ATOM 789 C CA . LEU A 1 99 ? -4.580 0.273 23.254 1.00 87.12 99 LEU A CA 1
ATOM 790 C C . LEU A 1 99 ? -3.506 -0.345 24.145 1.00 87.12 99 LEU A C 1
ATOM 792 O O . LEU A 1 99 ? -3.193 -1.508 23.944 1.00 87.12 99 LEU A O 1
ATOM 796 N N . GLU A 1 100 ? -3.001 0.351 25.164 1.00 84.81 100 GLU A N 1
ATOM 797 C CA . GLU A 1 100 ? -1.988 -0.199 26.081 1.00 84.81 100 GLU A CA 1
ATOM 798 C C . GLU A 1 100 ? -2.440 -1.511 26.731 1.00 84.81 100 GLU A C 1
ATOM 800 O O . GLU A 1 100 ? -1.697 -2.493 26.765 1.00 84.81 100 GLU A O 1
ATOM 805 N N . LYS A 1 101 ? -3.685 -1.554 27.221 1.00 82.06 101 LYS A N 1
ATOM 806 C CA . LYS A 1 101 ? -4.241 -2.765 27.836 1.00 82.06 101 LYS A CA 1
ATOM 807 C C . LYS A 1 101 ? -4.490 -3.866 26.817 1.00 82.06 101 LYS A C 1
ATOM 809 O O . LYS 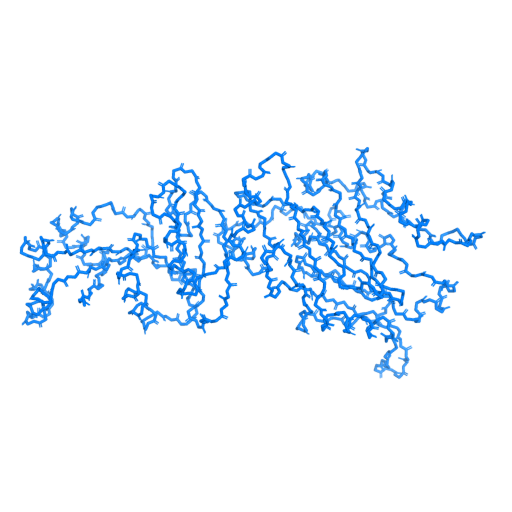A 1 101 ? -4.303 -5.034 27.145 1.00 82.06 101 LYS A O 1
ATOM 814 N N . THR A 1 102 ? -4.892 -3.516 25.604 1.00 80.38 102 THR A N 1
ATOM 815 C CA . THR A 1 102 ? -5.148 -4.494 24.547 1.00 80.38 102 THR A CA 1
ATOM 816 C C . THR A 1 102 ? -3.842 -5.101 24.036 1.00 80.38 102 THR A C 1
ATOM 818 O O . THR A 1 102 ? -3.723 -6.320 23.996 1.00 80.38 102 THR A O 1
ATOM 821 N N . LEU A 1 103 ? -2.829 -4.277 23.756 1.00 81.25 103 LEU A N 1
ATOM 822 C CA . LEU A 1 103 ? -1.493 -4.700 23.314 1.00 81.25 103 LEU A CA 1
ATOM 823 C C . LEU A 1 103 ? -0.846 -5.688 24.293 1.00 81.25 103 LEU A C 1
ATOM 825 O O . LEU A 1 103 ? -0.227 -6.653 23.866 1.00 81.25 103 LEU A O 1
ATOM 829 N N . TYR A 1 104 ? -1.032 -5.487 25.603 1.00 82.06 104 TYR A N 1
ATOM 830 C CA . TYR A 1 104 ? -0.493 -6.395 26.622 1.00 82.06 104 TYR A CA 1
ATOM 831 C C . TYR A 1 104 ? -1.111 -7.803 26.583 1.00 82.06 104 TYR A C 1
ATOM 833 O O . TYR A 1 104 ? -0.481 -8.762 27.018 1.00 82.06 104 TYR A O 1
ATOM 841 N N . ASN A 1 105 ? -2.350 -7.932 26.100 1.00 84.25 105 ASN A N 1
ATOM 842 C CA . ASN A 1 105 ? -3.113 -9.182 26.160 1.00 84.25 105 ASN A CA 1
ATOM 843 C C . ASN A 1 105 ? -3.319 -9.848 24.792 1.00 84.25 105 ASN A C 1
ATOM 845 O O . ASN A 1 105 ? -3.741 -11.003 24.743 1.00 84.25 105 ASN A O 1
ATOM 849 N N . ILE A 1 106 ? -3.052 -9.144 23.690 1.00 86.44 106 ILE A N 1
ATOM 850 C CA . ILE A 1 106 ? -3.204 -9.676 22.335 1.00 86.44 106 ILE A CA 1
ATOM 851 C C . ILE A 1 106 ? -1.881 -10.295 21.851 1.00 86.44 106 ILE A C 1
ATOM 853 O O . ILE A 1 106 ? -0.822 -9.701 22.060 1.00 86.44 106 ILE A O 1
ATOM 857 N N . PRO A 1 107 ? -1.915 -11.461 21.176 1.00 90.31 107 PRO A N 1
ATOM 858 C CA . PRO A 1 107 ? -0.727 -12.064 20.575 1.00 90.31 107 PRO A CA 1
ATOM 859 C C . PRO A 1 107 ? 0.013 -11.146 19.586 1.00 90.31 107 PRO A C 1
ATOM 861 O O . PRO A 1 107 ? -0.587 -10.332 18.882 1.00 90.31 107 PRO A O 1
ATOM 864 N N . ASN A 1 108 ? 1.338 -11.287 19.497 1.00 89.94 108 ASN A N 1
ATOM 865 C CA . ASN A 1 108 ? 2.179 -10.436 18.640 1.00 89.94 108 ASN A CA 1
ATOM 866 C C . ASN A 1 108 ? 1.942 -10.636 17.132 1.00 89.94 108 ASN A C 1
ATOM 868 O O . ASN A 1 108 ? 2.298 -9.765 16.343 1.00 89.94 108 ASN A O 1
ATOM 872 N N . ASP A 1 109 ? 1.367 -11.771 16.730 1.00 91.25 109 ASP A N 1
ATOM 873 C CA . ASP A 1 109 ? 1.018 -12.102 15.345 1.00 91.25 109 ASP A CA 1
ATOM 874 C C . ASP A 1 109 ? -0.323 -11.497 14.893 1.00 91.25 109 ASP A C 1
ATOM 876 O O . ASP A 1 109 ? -0.679 -11.595 13.719 1.00 91.25 109 ASP A O 1
ATOM 880 N N . VAL A 1 110 ? -1.063 -10.846 15.796 1.00 93.44 110 VAL A N 1
ATOM 881 C CA . VAL A 1 110 ? -2.325 -10.175 15.471 1.00 93.44 110 VAL A CA 1
ATOM 882 C C . VAL A 1 110 ? -2.061 -8.776 14.926 1.00 93.44 110 VAL A C 1
ATOM 884 O O . VAL A 1 110 ? -1.336 -7.972 15.516 1.00 93.44 110 VAL A O 1
ATOM 887 N N . THR A 1 111 ? -2.703 -8.457 13.803 1.00 94.38 111 THR A N 1
ATOM 888 C CA . THR A 1 111 ? -2.718 -7.096 13.261 1.00 94.38 111 THR A CA 1
ATOM 889 C C . THR A 1 111 ? -3.878 -6.318 13.866 1.00 94.38 111 THR A C 1
ATOM 891 O O . THR A 1 111 ? -5.041 -6.716 13.785 1.00 94.38 111 THR A O 1
ATOM 894 N N . LEU A 1 112 ? -3.550 -5.181 14.462 1.00 95.00 112 LEU A N 1
ATOM 895 C CA . LEU A 1 112 ? -4.514 -4.213 14.946 1.00 95.00 112 LEU A CA 1
ATOM 896 C C . LEU A 1 112 ? -4.995 -3.341 13.792 1.00 95.00 112 LEU A C 1
ATOM 898 O O . LEU A 1 112 ? -4.225 -2.985 12.899 1.00 95.00 112 LEU A O 1
ATOM 902 N N . CYS A 1 113 ? -6.261 -2.954 13.819 1.00 96.06 113 CYS A N 1
ATOM 903 C CA . CYS A 1 113 ? -6.825 -2.108 12.786 1.00 96.06 113 CYS A CA 1
ATOM 904 C C . CYS A 1 113 ? -7.924 -1.187 13.320 1.00 96.06 113 CYS A C 1
ATOM 906 O O . CYS A 1 113 ? -8.499 -1.409 14.384 1.00 96.06 113 CYS A O 1
ATOM 908 N N . VAL A 1 114 ? -8.173 -0.108 12.587 1.00 96.44 114 VAL A N 1
ATOM 909 C CA . VAL A 1 114 ? -9.241 0.852 12.875 1.00 96.44 114 VAL A CA 1
ATOM 910 C C . VAL A 1 114 ? -9.835 1.349 11.566 1.00 96.44 114 VAL A C 1
ATOM 912 O O . VAL A 1 114 ? -9.107 1.555 10.593 1.00 96.44 114 VAL A O 1
ATOM 915 N N . GLY A 1 115 ? -11.150 1.556 11.551 1.00 96.56 115 GLY A N 1
ATOM 916 C CA . GLY A 1 115 ? -11.876 2.234 10.484 1.00 96.56 115 GLY A CA 1
ATOM 917 C C . GLY A 1 115 ? -12.455 3.572 10.949 1.00 96.56 115 GLY A C 1
ATOM 918 O O . GLY A 1 115 ? -13.149 3.628 11.960 1.00 96.56 115 GLY A O 1
ATOM 919 N N . ILE A 1 116 ? -12.201 4.651 10.206 1.00 96.62 116 ILE A N 1
ATOM 920 C CA . ILE A 1 116 ? -12.678 6.008 10.516 1.00 96.62 116 ILE A CA 1
ATOM 921 C C . ILE A 1 116 ? -13.455 6.544 9.310 1.00 96.62 116 ILE A C 1
ATOM 923 O O . ILE A 1 116 ? -12.864 6.864 8.277 1.00 96.62 116 ILE A O 1
ATOM 927 N N . GLY A 1 117 ? -14.779 6.652 9.439 1.00 96.50 117 GLY A N 1
ATOM 928 C CA . GLY A 1 117 ? -15.653 7.195 8.393 1.00 96.50 117 GLY A CA 1
ATOM 929 C C . GLY A 1 117 ? -15.349 8.662 8.066 1.00 96.50 117 GLY A C 1
ATOM 930 O O . GLY A 1 117 ? -15.008 9.456 8.947 1.00 96.50 117 GLY A O 1
ATOM 931 N N . PHE A 1 118 ? -15.474 9.051 6.794 1.00 95.81 118 PHE A N 1
ATOM 932 C CA . PHE A 1 118 ? -15.281 10.447 6.372 1.00 95.81 118 PHE A CA 1
ATOM 933 C C . PHE A 1 118 ? -16.364 11.404 6.884 1.00 95.81 118 PHE A C 1
ATOM 935 O O . PHE A 1 118 ? -16.134 12.613 6.980 1.00 95.81 118 PHE A O 1
ATOM 942 N N . ASP A 1 119 ? -17.517 10.873 7.259 1.00 95.06 119 ASP A N 1
ATOM 943 C CA . ASP A 1 119 ? -18.613 11.568 7.922 1.00 95.06 119 ASP A CA 1
ATOM 944 C C . ASP A 1 119 ? -18.360 11.805 9.420 1.00 95.06 119 ASP A C 1
ATOM 946 O O . ASP A 1 119 ? -19.023 12.651 10.018 1.00 95.06 119 ASP A O 1
ATOM 950 N N . HIS A 1 120 ? -17.360 11.151 10.027 1.00 94.50 120 HIS A N 1
ATOM 951 C CA . HIS A 1 120 ? -17.067 11.338 11.446 1.00 94.50 120 HIS A CA 1
ATOM 952 C C . HIS A 1 120 ? -16.611 12.787 11.742 1.00 94.50 120 HIS A C 1
ATOM 954 O O . HIS A 1 120 ? -15.684 13.292 11.081 1.00 94.50 120 HIS A O 1
ATOM 960 N N . PRO A 1 121 ? -17.200 13.471 12.749 1.00 94.06 121 PRO A N 1
ATOM 961 C CA . PRO A 1 121 ? -16.907 14.878 13.042 1.00 94.06 121 PRO A CA 1
ATOM 962 C C . PRO A 1 121 ? -15.445 15.092 13.454 1.00 94.06 121 PRO A C 1
ATOM 964 O O . PRO A 1 121 ? -14.803 16.039 13.005 1.00 94.06 121 PRO A O 1
ATOM 967 N N . ASN A 1 122 ? -14.876 14.152 14.215 1.00 94.06 122 ASN A N 1
ATOM 968 C CA . ASN A 1 122 ? -13.507 14.233 14.736 1.00 94.06 122 ASN A CA 1
ATOM 969 C C . ASN A 1 122 ? -12.460 13.493 13.883 1.00 94.06 122 ASN A C 1
ATOM 971 O O . ASN A 1 122 ? -11.350 13.256 14.359 1.00 94.06 122 ASN A O 1
ATOM 975 N N . LYS A 1 123 ? -12.772 13.106 12.635 1.00 94.44 123 LYS A N 1
ATOM 976 C CA . LYS A 1 123 ? -11.911 12.215 11.823 1.00 94.44 123 LYS A CA 1
ATOM 977 C C . LYS A 1 123 ? -10.443 12.644 11.739 1.00 94.44 123 LYS A C 1
ATOM 979 O O . LYS A 1 123 ? -9.563 11.801 11.845 1.00 94.44 123 LYS A O 1
ATOM 984 N N . VAL A 1 124 ? -10.163 13.943 11.590 1.00 94.00 124 VAL A N 1
ATOM 985 C CA . VAL A 1 124 ? -8.787 14.461 11.450 1.00 94.00 124 VAL A CA 1
ATOM 986 C C . VAL A 1 124 ? -7.999 14.245 12.739 1.00 94.00 124 VAL A C 1
ATOM 988 O O . VAL A 1 124 ? -6.878 13.738 12.708 1.00 94.00 124 VAL A O 1
ATOM 991 N N . LYS A 1 125 ? -8.612 14.583 13.880 1.00 94.19 125 LYS A N 1
ATOM 992 C CA . LYS A 1 125 ? -8.021 14.369 15.201 1.00 94.19 125 LYS A CA 1
ATOM 993 C C . LYS A 1 125 ? -7.813 12.880 15.465 1.00 94.19 125 LYS A C 1
ATOM 995 O O . LYS A 1 125 ? -6.716 12.501 15.849 1.00 94.19 125 LYS A O 1
ATOM 1000 N N . MET A 1 126 ? -8.818 12.045 15.194 1.00 94.56 126 MET A N 1
ATOM 1001 C CA . MET A 1 126 ? -8.708 10.595 15.373 1.00 94.56 126 MET A CA 1
ATOM 1002 C C . MET A 1 126 ? -7.571 10.012 14.542 1.00 94.56 126 MET A C 1
ATOM 1004 O O . MET A 1 126 ? -6.706 9.355 15.102 1.00 94.56 126 MET A O 1
ATOM 1008 N N . ILE A 1 127 ? -7.527 10.295 13.236 1.00 94.94 127 ILE A N 1
ATOM 1009 C CA . ILE A 1 127 ? -6.444 9.833 12.358 1.00 94.94 127 ILE A CA 1
ATOM 1010 C C . ILE A 1 127 ? -5.086 10.235 12.943 1.00 94.94 127 ILE A C 1
ATOM 1012 O O . ILE A 1 127 ? -4.210 9.391 13.084 1.00 94.94 127 ILE A O 1
ATOM 1016 N N . THR A 1 128 ? -4.937 11.496 13.354 1.00 93.62 128 THR A N 1
ATOM 1017 C CA . THR A 1 128 ? -3.695 12.001 13.959 1.00 93.62 128 THR A CA 1
ATOM 1018 C C . THR A 1 128 ? -3.333 11.261 15.250 1.00 93.62 128 THR A C 1
ATOM 1020 O O . THR A 1 128 ? -2.170 10.924 15.460 1.00 93.62 128 THR A O 1
ATOM 1023 N N . ASP A 1 129 ? -4.312 10.996 16.114 1.00 93.00 129 ASP A N 1
ATOM 1024 C CA . ASP A 1 129 ? -4.104 10.284 17.375 1.00 93.00 129 ASP A CA 1
ATOM 1025 C C . ASP A 1 129 ? -3.720 8.809 17.121 1.00 93.00 129 ASP A C 1
ATOM 1027 O O . ASP A 1 129 ? -2.788 8.309 17.745 1.00 93.00 129 ASP A O 1
ATOM 1031 N N . TYR A 1 130 ? -4.339 8.131 16.147 1.00 94.06 130 TYR A N 1
ATOM 1032 C CA . TYR A 1 130 ? -3.966 6.767 15.747 1.00 94.06 130 TYR A CA 1
ATOM 1033 C C . TYR A 1 130 ? -2.563 6.692 15.126 1.00 94.06 130 TYR A C 1
ATOM 1035 O O . TYR A 1 130 ? -1.802 5.786 15.467 1.00 94.06 130 TYR A O 1
ATOM 1043 N N . LEU A 1 131 ? -2.183 7.654 14.277 1.00 92.81 131 LEU A N 1
ATOM 1044 C CA . LEU A 1 131 ? -0.824 7.747 13.727 1.00 92.81 131 LEU A CA 1
ATOM 1045 C C . LEU A 1 131 ? 0.234 7.869 14.831 1.00 92.81 131 LEU A C 1
ATOM 1047 O O . LEU A 1 131 ? 1.228 7.151 14.812 1.00 92.81 131 LEU A O 1
ATOM 1051 N N . LYS A 1 132 ? -0.002 8.725 15.838 1.00 91.00 132 LYS A N 1
ATOM 1052 C CA . LYS A 1 132 ? 0.890 8.863 17.009 1.00 91.00 132 LYS A CA 1
ATOM 1053 C C . LYS A 1 132 ? 1.030 7.568 17.805 1.00 91.00 132 LYS A C 1
ATOM 1055 O O . LYS A 1 132 ? 2.012 7.388 18.516 1.00 91.00 132 LYS A O 1
ATOM 1060 N N . LEU A 1 133 ? 0.042 6.684 17.701 1.00 90.62 133 LEU A N 1
ATOM 1061 C CA . LEU A 1 133 ? 0.028 5.371 18.334 1.00 90.62 133 LEU A CA 1
ATOM 1062 C C . LEU A 1 133 ? 0.504 4.267 17.381 1.00 90.62 133 LEU A C 1
ATOM 1064 O O . LEU A 1 133 ? 0.215 3.098 17.626 1.00 90.62 133 LEU A O 1
ATOM 1068 N N . GLY A 1 134 ? 1.213 4.608 16.302 1.00 92.06 134 GLY A N 1
ATOM 1069 C CA . GLY A 1 134 ? 1.868 3.654 15.403 1.00 92.06 134 GLY A CA 1
ATOM 1070 C C . GLY A 1 134 ? 0.942 2.974 14.393 1.00 92.06 134 GLY A C 1
ATOM 1071 O O . GLY A 1 134 ? 1.346 1.996 13.763 1.00 92.06 134 GLY A O 1
ATOM 1072 N N . PHE A 1 135 ? -0.299 3.446 14.231 1.00 93.88 135 PHE A N 1
ATOM 1073 C CA . PHE A 1 135 ? -1.137 3.009 13.115 1.00 93.88 135 PHE A CA 1
ATOM 1074 C C . PHE A 1 135 ? -0.660 3.649 11.812 1.00 93.88 135 PHE A C 1
ATOM 1076 O O . PHE A 1 135 ? -0.376 4.840 11.746 1.00 93.88 135 PHE A O 1
ATOM 1083 N N . ARG A 1 136 ? -0.583 2.832 10.768 1.00 92.38 136 ARG A N 1
ATOM 1084 C CA . ARG A 1 136 ? 0.072 3.096 9.488 1.00 92.38 136 ARG A CA 1
ATOM 1085 C C . ARG A 1 136 ? -0.629 2.351 8.353 1.00 92.38 136 ARG A C 1
ATOM 1087 O O . ARG A 1 136 ? -1.741 1.857 8.525 1.00 92.38 136 ARG A O 1
ATOM 1094 N N . ASP A 1 137 ? 0.027 2.285 7.194 1.00 93.62 137 ASP A N 1
ATOM 1095 C CA . ASP A 1 137 ? -0.417 1.529 6.017 1.00 93.62 137 ASP A CA 1
ATOM 1096 C C . ASP A 1 137 ? -1.875 1.867 5.618 1.00 93.62 137 ASP A C 1
ATOM 1098 O O . ASP A 1 137 ? -2.734 0.980 5.572 1.00 93.62 137 ASP A O 1
ATOM 1102 N N . PRO A 1 138 ? -2.185 3.156 5.371 1.00 96.06 138 PRO A N 1
ATOM 1103 C CA . PRO A 1 138 ? -3.555 3.607 5.195 1.00 96.06 138 PRO A CA 1
ATOM 1104 C C . PRO A 1 138 ? -4.170 3.109 3.887 1.00 96.06 138 PRO A C 1
ATOM 1106 O O . PRO A 1 138 ? -3.510 3.031 2.84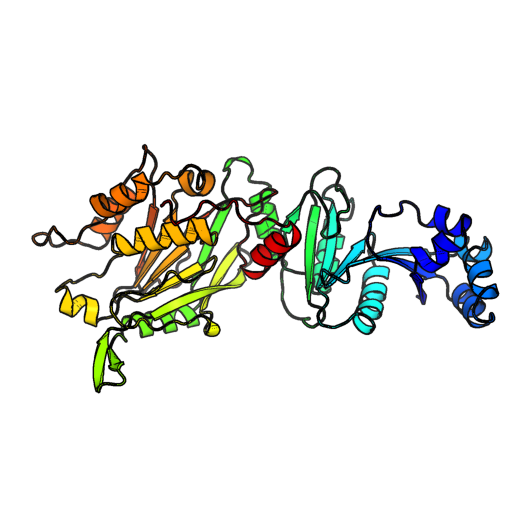8 1.00 96.06 138 PRO A O 1
ATOM 1109 N N . TYR A 1 139 ? -5.472 2.843 3.920 1.00 96.62 139 TYR A N 1
ATOM 1110 C CA . TYR A 1 139 ? -6.271 2.609 2.720 1.00 96.62 139 TYR A CA 1
ATOM 1111 C C . TYR A 1 139 ? -7.706 3.104 2.899 1.00 96.62 139 TYR A C 1
ATOM 1113 O O . TYR A 1 139 ? -8.188 3.304 4.010 1.00 96.62 139 TYR A O 1
ATOM 1121 N N . ILE A 1 140 ? -8.405 3.309 1.790 1.00 95.88 140 ILE A N 1
ATOM 1122 C CA . ILE A 1 140 ? -9.796 3.749 1.753 1.00 95.88 140 ILE A CA 1
ATOM 1123 C C . ILE A 1 140 ? -10.697 2.567 1.444 1.00 95.88 140 ILE A C 1
ATOM 1125 O O . ILE A 1 140 ? -10.440 1.763 0.546 1.00 95.88 140 ILE A O 1
ATOM 1129 N N . SER A 1 141 ? -11.801 2.474 2.169 1.00 95.75 141 SER A N 1
ATOM 1130 C CA . SER A 1 141 ? -12.794 1.431 1.961 1.00 95.75 141 SER A CA 1
ATOM 1131 C C . SER A 1 141 ? -14.194 1.952 2.256 1.00 95.75 141 SER A C 1
ATOM 1133 O O . SER A 1 141 ? -14.357 2.968 2.924 1.00 95.75 141 SER A O 1
ATOM 1135 N N . LYS A 1 142 ? -15.215 1.258 1.745 1.00 95.19 142 LYS A N 1
ATOM 1136 C CA . LYS A 1 142 ? -16.623 1.472 2.124 1.00 95.19 142 LYS A CA 1
ATOM 1137 C C . LYS A 1 142 ? -17.007 0.726 3.402 1.00 95.19 142 LYS A C 1
ATOM 1139 O O . LYS A 1 142 ? -18.052 0.996 3.983 1.00 95.19 142 LYS A O 1
ATOM 1144 N N . LYS A 1 143 ? -16.176 -0.235 3.799 1.00 94.31 143 LYS A N 1
ATOM 1145 C CA . LYS A 1 143 ? -16.321 -1.030 5.013 1.00 94.31 143 LYS A CA 1
ATOM 1146 C C . LYS A 1 143 ? -15.019 -1.002 5.790 1.00 94.31 143 LYS A C 1
ATOM 1148 O O . LYS A 1 143 ? -13.951 -1.000 5.177 1.00 94.31 143 LYS A O 1
ATOM 1153 N N . SER A 1 144 ? -15.104 -1.017 7.105 1.00 93.88 144 SER A N 1
ATOM 1154 C CA . SER A 1 144 ? -13.946 -1.243 7.950 1.00 93.88 144 SER A CA 1
ATOM 1155 C C . SER A 1 144 ? -13.373 -2.659 7.744 1.00 93.88 144 SER A C 1
ATOM 1157 O O . SER A 1 144 ? -14.010 -3.487 7.077 1.00 93.88 144 SER A O 1
ATOM 1159 N N . PRO A 1 145 ? -12.183 -2.958 8.292 1.00 93.12 145 PRO A N 1
ATOM 1160 C CA . PRO A 1 145 ? -11.522 -4.241 8.091 1.00 93.12 145 PRO A CA 1
ATOM 1161 C C . PRO A 1 145 ? -12.379 -5.468 8.439 1.00 93.12 145 PRO A C 1
ATOM 1163 O O . PRO A 1 145 ? -12.379 -6.441 7.687 1.00 93.12 145 PRO A O 1
ATOM 1166 N N . LEU A 1 146 ? -13.149 -5.417 9.529 1.00 93.25 146 LEU A N 1
ATOM 1167 C CA . LEU A 1 146 ? -14.051 -6.488 9.964 1.00 93.25 146 LEU A CA 1
ATOM 1168 C C . LEU A 1 146 ? -15.526 -6.196 9.649 1.00 93.25 146 LEU A C 1
ATOM 1170 O O . LEU A 1 146 ? -16.419 -6.870 10.154 1.00 93.25 146 LEU A O 1
ATOM 1174 N N . GLY A 1 147 ? -15.788 -5.263 8.728 1.00 87.50 147 GLY A N 1
ATOM 1175 C CA . GLY A 1 147 ? -17.062 -5.184 8.015 1.00 87.50 147 GLY A CA 1
ATOM 1176 C C . GLY A 1 147 ? -18.029 -4.090 8.460 1.00 87.50 147 GLY A C 1
ATOM 1177 O O . GLY A 1 147 ? -19.133 -4.044 7.912 1.00 87.50 147 GLY A O 1
ATOM 1178 N N . LEU A 1 148 ? -17.643 -3.184 9.368 1.00 90.69 148 LEU A N 1
ATOM 1179 C CA . LEU A 1 148 ? -18.475 -2.030 9.723 1.00 90.69 148 LEU A CA 1
ATOM 1180 C C . LEU A 1 148 ? -18.710 -1.168 8.479 1.00 90.69 148 LEU A C 1
ATOM 1182 O O . LEU A 1 148 ? -17.768 -0.677 7.859 1.00 90.69 148 LEU A O 1
ATOM 1186 N N . GLN A 1 149 ? -19.970 -0.982 8.101 1.00 93.62 149 GLN A N 1
ATOM 1187 C CA . GLN A 1 149 ? -20.339 -0.206 6.923 1.00 93.62 149 GLN A CA 1
ATOM 1188 C C . GLN A 1 149 ? -20.196 1.295 7.207 1.00 93.62 149 GLN A C 1
ATOM 1190 O O . GLN A 1 149 ? -20.796 1.808 8.147 1.00 93.62 149 GLN A O 1
ATOM 1195 N N . PHE A 1 150 ? -19.444 2.009 6.368 1.00 94.44 150 PHE A N 1
ATOM 1196 C CA . PHE A 1 150 ? -19.424 3.472 6.385 1.00 94.44 150 PHE A CA 1
ATOM 1197 C C . PHE A 1 150 ? -20.552 4.031 5.513 1.00 94.44 150 PHE A C 1
ATOM 1199 O O . PHE A 1 150 ? -20.963 3.388 4.541 1.00 94.44 150 PHE A O 1
ATOM 1206 N N . THR A 1 151 ? -20.994 5.254 5.820 1.00 94.25 151 THR A N 1
ATOM 1207 C CA . THR A 1 151 ? -22.003 5.984 5.034 1.00 94.25 151 THR A CA 1
ATOM 1208 C C . THR A 1 151 ? -21.558 6.178 3.583 1.00 94.25 151 THR A C 1
ATOM 1210 O O . THR A 1 151 ? -22.327 5.944 2.654 1.00 94.25 151 THR A O 1
ATOM 1213 N N . GLU A 1 152 ? -20.288 6.535 3.375 1.00 93.06 152 GLU A N 1
ATOM 1214 C CA . GLU A 1 152 ? -19.682 6.618 2.044 1.00 93.06 152 GLU A CA 1
ATOM 1215 C C . GLU A 1 152 ? -18.386 5.810 1.969 1.00 93.06 152 GLU A C 1
ATOM 1217 O O . GLU A 1 152 ? -18.338 4.724 1.393 1.00 93.06 152 GLU A O 1
ATOM 1222 N N . HIS A 1 153 ? -17.320 6.369 2.535 1.00 96.06 153 HIS A N 1
ATOM 1223 C CA . HIS A 1 153 ? -15.992 5.784 2.616 1.00 96.06 153 HIS A CA 1
ATOM 1224 C C . HIS A 1 153 ? -15.373 6.172 3.960 1.00 96.06 153 HIS A C 1
ATOM 1226 O O . HIS A 1 153 ? -15.785 7.144 4.596 1.00 96.06 153 HIS A O 1
ATOM 1232 N N . GLY A 1 154 ? -14.361 5.425 4.369 1.00 96.38 154 GLY A N 1
ATOM 1233 C CA . GLY A 1 154 ? -13.550 5.724 5.534 1.00 96.38 154 GLY A CA 1
ATOM 1234 C C . GLY A 1 154 ? -12.087 5.404 5.282 1.00 96.38 154 GLY A C 1
ATOM 1235 O O . GLY A 1 154 ? -11.746 4.666 4.352 1.00 96.38 154 GLY A O 1
ATOM 1236 N N . VAL A 1 155 ? -11.233 5.970 6.128 1.00 97.12 155 VAL A N 1
ATOM 1237 C CA . VAL A 1 155 ? -9.820 5.607 6.215 1.00 97.12 155 VAL A CA 1
ATOM 1238 C C . VAL A 1 155 ? -9.698 4.411 7.138 1.00 97.12 155 VAL A C 1
ATOM 1240 O O . VAL A 1 155 ? -10.173 4.443 8.270 1.00 97.12 155 VAL A O 1
ATOM 1243 N N . CYS A 1 156 ? -9.044 3.370 6.656 1.00 97.44 156 CYS A N 1
ATOM 1244 C CA . CYS A 1 156 ? -8.633 2.234 7.454 1.00 97.44 156 CYS A CA 1
ATOM 1245 C C . CYS A 1 156 ? -7.129 2.335 7.706 1.00 97.44 156 CYS A C 1
ATOM 1247 O O . CYS A 1 156 ? -6.370 2.612 6.776 1.00 97.44 156 CYS A O 1
ATOM 1249 N N . LEU A 1 157 ? -6.714 2.122 8.951 1.00 96.44 157 LEU A N 1
ATOM 1250 C CA . LEU A 1 157 ? -5.310 2.109 9.359 1.00 96.44 157 LEU A CA 1
ATOM 1251 C C . LEU A 1 157 ? -4.975 0.769 10.010 1.00 96.44 157 LEU A C 1
ATOM 1253 O O . LEU A 1 157 ? -5.834 0.144 10.636 1.00 96.44 157 LEU A O 1
ATOM 1257 N N . LEU A 1 158 ? -3.720 0.354 9.880 1.00 95.00 158 LEU A N 1
ATOM 1258 C CA . LEU A 1 158 ? -3.206 -0.927 10.347 1.00 95.00 158 LEU A CA 1
ATOM 1259 C C . LEU A 1 158 ? -2.028 -0.715 11.288 1.00 95.00 158 LEU A C 1
ATOM 1261 O O . LEU A 1 158 ? -1.219 0.185 11.096 1.00 95.00 158 LEU A O 1
ATOM 1265 N N . ARG A 1 159 ? -1.883 -1.582 12.280 1.00 92.81 159 ARG A N 1
ATOM 1266 C CA . ARG A 1 159 ? -0.728 -1.601 13.169 1.00 92.81 159 ARG A CA 1
ATOM 1267 C C . ARG A 1 159 ? -0.345 -3.039 13.464 1.00 92.81 159 ARG A C 1
ATOM 1269 O O . ARG A 1 159 ? -1.162 -3.826 13.929 1.00 92.81 159 ARG A O 1
ATOM 1276 N N . GLU A 1 160 ? 0.913 -3.376 13.228 1.00 89.75 160 GLU A N 1
ATOM 1277 C CA . GLU A 1 160 ? 1.462 -4.625 13.750 1.00 89.75 160 GLU A CA 1
ATOM 1278 C C . GLU A 1 160 ? 1.719 -4.462 15.245 1.00 89.75 160 GLU A C 1
ATOM 1280 O O . GLU A 1 160 ? 2.245 -3.436 15.682 1.00 89.75 160 GLU A O 1
ATOM 1285 N N . ASN A 1 161 ? 1.356 -5.471 16.032 1.00 84.25 161 ASN A N 1
ATOM 1286 C CA . ASN A 1 161 ? 1.471 -5.411 17.487 1.00 84.25 161 ASN A CA 1
ATOM 1287 C C . ASN A 1 161 ? 2.939 -5.273 17.965 1.00 84.25 161 ASN A C 1
ATOM 1289 O O . ASN A 1 161 ? 3.211 -4.733 19.031 1.00 84.25 161 ASN A O 1
ATOM 1293 N N . ASN A 1 162 ? 3.911 -5.678 17.144 1.00 79.88 162 ASN A N 1
ATOM 1294 C CA . ASN A 1 162 ? 5.337 -5.691 17.480 1.00 79.88 162 ASN A CA 1
ATOM 1295 C C . ASN A 1 162 ? 6.158 -4.488 16.965 1.00 79.88 162 ASN A C 1
ATOM 1297 O O . ASN A 1 162 ? 7.374 -4.486 17.158 1.00 79.88 162 ASN A O 1
ATOM 1301 N N . VAL A 1 163 ? 5.557 -3.481 16.313 1.00 72.56 163 VAL A N 1
ATOM 1302 C CA . VAL A 1 163 ? 6.304 -2.336 15.747 1.00 72.56 163 VAL A CA 1
ATOM 1303 C C . VAL A 1 163 ? 5.756 -1.001 16.248 1.00 72.56 163 VAL A C 1
ATOM 1305 O O . VAL A 1 163 ? 4.544 -0.787 16.265 1.00 72.56 163 VAL A O 1
ATOM 1308 N N . ILE A 1 164 ? 6.660 -0.100 16.651 1.00 64.31 164 ILE A N 1
ATOM 1309 C CA . ILE A 1 164 ? 6.319 1.198 17.261 1.00 64.31 164 ILE A CA 1
ATOM 1310 C C . ILE A 1 164 ? 6.812 2.391 16.418 1.00 64.31 164 ILE A C 1
ATOM 1312 O O . ILE A 1 164 ? 6.135 3.413 16.391 1.00 64.31 164 ILE A O 1
ATOM 1316 N N . ASP A 1 165 ? 7.899 2.251 15.650 1.00 59.50 165 ASP A N 1
ATOM 1317 C CA . ASP A 1 165 ? 8.549 3.395 14.990 1.00 59.50 165 ASP A CA 1
ATOM 1318 C C . ASP A 1 165 ? 8.375 3.393 13.462 1.00 59.50 165 ASP A C 1
ATOM 1320 O O . ASP A 1 165 ? 9.127 2.731 12.745 1.00 59.50 165 ASP A O 1
ATOM 1324 N N . ASP A 1 166 ? 7.388 4.142 12.957 1.00 68.19 166 ASP A N 1
ATOM 1325 C CA . ASP A 1 166 ? 7.362 4.650 11.574 1.00 68.19 166 ASP A CA 1
ATOM 1326 C C . ASP A 1 166 ? 6.379 5.832 11.443 1.00 68.19 166 ASP A C 1
ATOM 1328 O O . ASP A 1 166 ? 5.251 5.753 11.931 1.00 68.19 166 ASP A O 1
ATOM 1332 N N . ASP A 1 167 ? 6.777 6.914 10.767 1.00 78.38 167 ASP A N 1
ATOM 1333 C CA . ASP A 1 167 ? 5.900 8.063 10.495 1.00 78.38 167 ASP A CA 1
ATOM 1334 C C . ASP A 1 167 ? 5.117 7.825 9.195 1.00 78.38 167 ASP A C 1
ATOM 1336 O O . ASP A 1 167 ? 5.691 7.660 8.120 1.00 78.38 167 ASP A O 1
ATOM 1340 N N . SER A 1 168 ? 3.786 7.794 9.295 1.00 87.00 168 SER A N 1
ATOM 1341 C CA . SER A 1 168 ? 2.865 7.548 8.174 1.00 87.00 168 SER A CA 1
ATOM 1342 C C . SER A 1 168 ? 1.942 8.732 7.863 1.00 87.00 168 SER A C 1
ATOM 1344 O O . SER A 1 168 ? 0.948 8.570 7.151 1.00 87.00 168 SER A O 1
ATOM 1346 N N . VAL A 1 169 ? 2.245 9.936 8.365 1.00 90.88 169 VAL A N 1
ATOM 1347 C CA . VAL A 1 169 ? 1.454 11.148 8.077 1.00 90.88 169 VAL A CA 1
ATOM 1348 C C . VAL A 1 169 ? 1.398 11.424 6.571 1.00 90.88 169 VAL A C 1
ATOM 1350 O O . VAL A 1 169 ? 0.318 11.637 6.008 1.00 90.88 169 VAL A O 1
ATOM 1353 N N . ASN A 1 170 ? 2.547 11.349 5.898 1.00 93.00 170 ASN A N 1
ATOM 1354 C CA . ASN A 1 170 ? 2.644 11.633 4.466 1.00 93.00 170 ASN A CA 1
ATOM 1355 C C . ASN A 1 170 ? 1.949 10.573 3.597 1.00 93.00 170 ASN A C 1
ATOM 1357 O O . ASN A 1 170 ? 1.405 10.913 2.545 1.00 93.00 170 ASN A O 1
ATOM 1361 N N . ASP A 1 171 ? 1.872 9.320 4.054 1.00 93.44 171 ASP A N 1
ATOM 1362 C CA . ASP A 1 171 ? 1.120 8.258 3.377 1.00 93.44 171 ASP A CA 1
ATOM 1363 C C . ASP A 1 171 ? -0.373 8.584 3.305 1.00 93.44 171 ASP A C 1
ATOM 1365 O O . ASP A 1 171 ? -0.999 8.453 2.249 1.00 93.44 171 ASP A O 1
ATOM 1369 N N . ILE A 1 172 ? -0.943 9.051 4.419 1.00 94.56 172 ILE A N 1
ATOM 1370 C CA . ILE A 1 172 ? -2.353 9.445 4.490 1.00 94.56 172 ILE A CA 1
ATOM 1371 C C . ILE A 1 172 ? -2.603 10.673 3.627 1.00 94.56 172 ILE A C 1
ATOM 1373 O O . ILE A 1 172 ? -3.571 10.691 2.864 1.00 94.56 172 ILE A O 1
ATOM 1377 N N . GLY A 1 173 ? -1.727 11.679 3.711 1.00 94.44 173 GLY A N 1
ATOM 1378 C CA . GLY A 1 173 ? -1.812 12.877 2.879 1.00 94.44 173 GLY A CA 1
ATOM 1379 C C . GLY A 1 173 ? -1.836 12.529 1.390 1.00 94.44 173 GLY A C 1
ATOM 1380 O O . GLY A 1 173 ? -2.768 12.912 0.679 1.00 94.44 173 GLY A O 1
ATOM 1381 N N . HIS A 1 174 ? -0.875 11.719 0.939 1.00 94.62 174 HIS A N 1
ATOM 1382 C CA . HIS A 1 174 ? -0.808 11.244 -0.439 1.00 94.62 174 HIS A CA 1
ATOM 1383 C C . HIS A 1 174 ? -2.081 10.483 -0.840 1.00 94.62 174 HIS A C 1
ATOM 1385 O O . HIS A 1 174 ? -2.700 10.799 -1.858 1.00 94.62 174 HIS A O 1
ATOM 1391 N N . MET A 1 175 ? -2.510 9.509 -0.033 1.00 95.00 175 MET A N 1
ATOM 1392 C CA . MET A 1 175 ? -3.700 8.701 -0.306 1.00 95.00 175 MET A CA 1
ATOM 1393 C C . MET A 1 175 ? -4.960 9.563 -0.462 1.00 95.00 175 MET A C 1
ATOM 1395 O O . MET A 1 175 ? -5.715 9.374 -1.418 1.00 95.00 175 MET A O 1
ATOM 1399 N N . LEU A 1 176 ? -5.186 10.524 0.440 1.00 94.56 176 LEU A N 1
ATOM 1400 C CA . LEU A 1 176 ? -6.350 11.410 0.385 1.00 94.56 176 LEU A CA 1
ATOM 1401 C C . LEU A 1 176 ? -6.315 12.306 -0.857 1.00 94.56 176 LEU A C 1
ATOM 1403 O O . LEU A 1 176 ? -7.324 12.406 -1.557 1.00 94.56 176 LEU A O 1
ATOM 1407 N N . VAL A 1 177 ? -5.161 12.894 -1.190 1.00 94.38 177 VAL A N 1
ATOM 1408 C CA . VAL A 1 177 ? -4.998 13.702 -2.412 1.00 94.38 177 VAL A CA 1
ATOM 1409 C C . VAL A 1 177 ? -5.346 12.886 -3.661 1.00 94.38 177 VAL A C 1
ATOM 1411 O O . VAL A 1 177 ? -6.093 13.354 -4.523 1.00 94.38 177 VAL A O 1
ATOM 1414 N N . GLN A 1 178 ? -4.864 11.644 -3.755 1.00 93.88 178 GLN A N 1
ATOM 1415 C CA . GLN A 1 178 ? -5.157 10.774 -4.899 1.00 93.88 178 GLN A CA 1
ATOM 1416 C C . GLN A 1 178 ? -6.615 10.282 -4.939 1.00 93.88 178 GLN A C 1
ATOM 1418 O O . GLN A 1 178 ? -7.179 10.044 -6.014 1.00 93.88 178 GLN A O 1
ATOM 1423 N N . PHE A 1 179 ? -7.250 10.116 -3.779 1.00 92.56 179 PHE A N 1
ATOM 1424 C CA . PHE A 1 179 ? -8.653 9.722 -3.700 1.00 92.56 179 PHE A CA 1
ATOM 1425 C C . PHE A 1 179 ? -9.584 10.829 -4.192 1.00 92.56 179 PHE A C 1
ATOM 1427 O O . PHE A 1 179 ? -10.483 10.569 -4.997 1.00 92.56 179 PHE A O 1
ATOM 1434 N N . TYR A 1 180 ? -9.341 12.069 -3.759 1.00 91.44 180 TYR A N 1
ATOM 1435 C CA . TYR A 1 180 ? -10.154 13.218 -4.151 1.00 91.44 180 TYR A CA 1
ATOM 1436 C C . TYR A 1 180 ? -9.893 13.686 -5.591 1.00 91.44 180 TYR A C 1
ATOM 1438 O O . TYR A 1 180 ? -10.766 14.320 -6.180 1.00 91.44 180 TYR A O 1
ATOM 1446 N N . SER A 1 181 ? -8.782 13.288 -6.225 1.00 87.88 181 SER A N 1
ATOM 1447 C CA . SER A 1 181 ? -8.498 13.542 -7.651 1.00 87.88 181 SER A CA 1
ATOM 1448 C C . SER A 1 181 ? -9.297 12.630 -8.611 1.00 87.88 181 SER A C 1
ATOM 1450 O O . SER A 1 181 ? -8.763 11.996 -9.527 1.00 87.88 181 SER A O 1
ATOM 1452 N N . LYS A 1 182 ? -10.616 12.520 -8.399 1.00 67.25 182 LYS A N 1
ATOM 1453 C CA . LYS A 1 182 ? -11.514 11.566 -9.086 1.00 67.25 182 LYS A CA 1
ATOM 1454 C C . LYS A 1 182 ? -11.499 11.666 -10.618 1.00 67.25 182 LYS A C 1
ATOM 1456 O O . LYS A 1 182 ? -11.750 10.664 -11.278 1.00 67.25 182 LYS A O 1
ATOM 1461 N N . GLU A 1 183 ? -11.140 12.817 -11.178 1.00 69.75 183 GLU A N 1
ATOM 1462 C CA . GLU A 1 183 ? -11.210 13.100 -12.618 1.00 69.75 183 GLU A CA 1
ATOM 1463 C C . GLU A 1 183 ? -10.312 12.207 -13.487 1.00 69.75 183 GLU A C 1
ATOM 1465 O O . GLU A 1 183 ? -10.640 11.929 -14.637 1.00 69.75 183 GLU A O 1
ATOM 1470 N N . LYS A 1 184 ? -9.188 11.715 -12.954 1.00 75.31 184 LYS A N 1
ATOM 1471 C CA . LYS A 1 184 ? -8.170 11.048 -13.783 1.00 75.31 184 LYS A CA 1
ATOM 1472 C C . LYS A 1 184 ? -8.459 9.566 -14.041 1.00 75.31 184 LYS A C 1
ATOM 1474 O O . LYS A 1 184 ? -8.039 9.025 -15.056 1.00 75.31 184 LYS A O 1
ATOM 1479 N N . GLY A 1 185 ? -9.184 8.875 -13.157 1.00 88.38 185 GLY A N 1
ATOM 1480 C CA . GLY A 1 185 ? -9.390 7.417 -13.254 1.00 88.38 185 GLY A CA 1
ATOM 1481 C C . GLY A 1 185 ? -8.112 6.568 -13.098 1.00 88.38 185 GLY A C 1
ATOM 1482 O O . GLY A 1 185 ? -8.170 5.348 -13.216 1.00 88.38 185 GLY A O 1
ATOM 1483 N N . TYR A 1 186 ? -6.978 7.199 -12.800 1.00 93.31 186 TYR A N 1
ATOM 1484 C CA . TYR A 1 186 ? -5.687 6.600 -12.470 1.00 93.31 186 TYR A CA 1
ATOM 1485 C C . TYR A 1 186 ? -5.048 7.396 -11.317 1.00 93.31 186 TYR A C 1
ATOM 1487 O O . TYR A 1 186 ? -5.532 8.468 -10.947 1.00 93.31 186 TYR A O 1
ATOM 1495 N N . CYS A 1 187 ? -3.991 6.850 -10.730 1.00 95.38 187 CYS A N 1
ATOM 1496 C CA . CYS A 1 187 ? -3.181 7.445 -9.674 1.00 95.38 187 CYS A CA 1
ATOM 1497 C C . CYS A 1 187 ? -1.883 8.005 -10.249 1.00 95.38 187 CYS A C 1
ATOM 1499 O O . CYS A 1 187 ? -1.365 7.487 -11.238 1.00 95.38 187 CYS A O 1
ATOM 1501 N N . THR A 1 188 ? -1.319 9.026 -9.614 1.00 95.62 188 THR A N 1
ATOM 1502 C CA . THR A 1 188 ? 0.001 9.553 -9.974 1.00 95.62 188 THR A CA 1
ATOM 1503 C C . THR A 1 188 ? 0.993 9.292 -8.850 1.00 95.62 188 THR A C 1
ATOM 1505 O O . THR A 1 188 ? 0.778 9.755 -7.736 1.00 95.62 188 THR A O 1
ATOM 1508 N N . LEU A 1 189 ? 2.092 8.605 -9.158 1.00 96.94 189 LEU A N 1
ATOM 1509 C CA . LEU A 1 189 ? 3.212 8.399 -8.246 1.00 96.94 189 LEU A CA 1
ATOM 1510 C C . LEU A 1 189 ? 4.345 9.356 -8.620 1.00 96.94 189 LEU A C 1
ATOM 1512 O O . LEU A 1 189 ? 4.827 9.327 -9.750 1.00 96.94 189 LEU A O 1
ATOM 1516 N N . LYS A 1 190 ? 4.800 10.156 -7.656 1.00 98.06 190 LYS A N 1
ATOM 1517 C CA . LYS A 1 190 ? 6.071 10.883 -7.724 1.00 98.06 190 LYS A CA 1
ATOM 1518 C C . LYS A 1 190 ? 7.108 10.097 -6.927 1.00 98.06 190 LYS A C 1
ATOM 1520 O O . LYS A 1 190 ? 6.889 9.854 -5.742 1.00 98.06 190 LYS A O 1
ATOM 1525 N N . ALA A 1 191 ? 8.211 9.692 -7.548 1.00 98.50 191 ALA A N 1
ATOM 1526 C CA . ALA A 1 191 ? 9.216 8.841 -6.912 1.00 98.50 191 ALA A CA 1
ATOM 1527 C C . ALA A 1 191 ? 10.651 9.253 -7.259 1.00 98.50 191 ALA A C 1
ATOM 1529 O O . ALA A 1 191 ? 10.895 9.928 -8.257 1.00 98.50 191 ALA A O 1
ATOM 1530 N N . CYS A 1 192 ? 11.601 8.843 -6.421 1.00 98.38 192 CYS A N 1
ATOM 1531 C CA . CYS A 1 192 ? 13.035 8.907 -6.690 1.00 98.38 192 CYS A CA 1
ATOM 1532 C C . CYS A 1 192 ? 13.753 7.714 -6.048 1.00 98.38 192 CYS A C 1
ATOM 1534 O O . CYS A 1 192 ? 13.247 7.079 -5.117 1.00 98.38 192 CYS A O 1
ATOM 1536 N N . LEU A 1 193 ? 14.953 7.406 -6.533 1.00 98.56 193 LEU A N 1
ATOM 1537 C CA . LEU A 1 193 ? 15.797 6.387 -5.922 1.00 98.56 193 LEU A CA 1
ATOM 1538 C C . LEU A 1 193 ? 16.552 6.970 -4.721 1.00 98.56 193 LEU A C 1
ATOM 1540 O O . LEU A 1 193 ? 17.078 8.083 -4.760 1.00 98.56 193 LEU A O 1
ATOM 1544 N N . SER A 1 194 ? 16.638 6.205 -3.635 1.00 98.12 194 SER A N 1
ATOM 1545 C CA . SER A 1 194 ? 17.539 6.525 -2.523 1.00 98.12 194 SER A CA 1
ATOM 1546 C C . SER A 1 194 ? 19.010 6.458 -2.957 1.00 98.12 194 SER A C 1
ATOM 1548 O O . SER A 1 194 ? 19.365 5.714 -3.869 1.00 98.12 194 SER A O 1
ATOM 1550 N N . LYS A 1 195 ? 19.897 7.178 -2.257 1.00 98.00 195 LYS A N 1
ATOM 1551 C CA . LYS A 1 195 ? 21.346 7.159 -2.542 1.00 98.00 195 LYS A CA 1
ATOM 1552 C C . LYS A 1 195 ? 21.938 5.745 -2.508 1.00 98.00 195 LYS A C 1
ATOM 1554 O O . LYS A 1 195 ? 22.734 5.399 -3.375 1.00 98.00 195 LYS A O 1
AT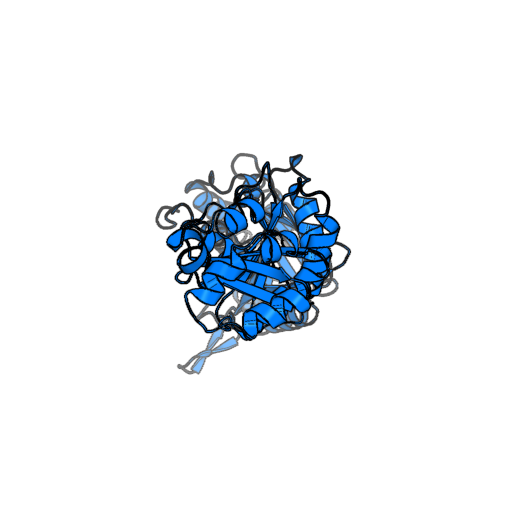OM 1559 N N . ASP A 1 196 ? 21.517 4.926 -1.545 1.00 98.00 196 ASP A N 1
ATOM 1560 C CA . ASP A 1 196 ? 21.979 3.540 -1.424 1.00 98.00 196 ASP A CA 1
ATOM 1561 C C . ASP A 1 196 ? 21.485 2.671 -2.584 1.00 98.00 196 ASP A C 1
ATOM 1563 O O . ASP A 1 196 ? 22.251 1.863 -3.107 1.00 98.00 196 ASP A O 1
ATOM 1567 N N . ALA A 1 197 ? 20.235 2.865 -3.027 1.00 98.25 197 ALA A N 1
ATOM 1568 C CA . ALA A 1 197 ? 19.712 2.183 -4.208 1.00 98.25 197 ALA A CA 1
ATOM 1569 C C . ALA A 1 197 ? 20.471 2.591 -5.474 1.00 98.25 197 ALA A C 1
ATOM 1571 O O . ALA A 1 197 ? 20.889 1.718 -6.223 1.00 98.25 197 ALA A O 1
ATOM 1572 N N . ILE A 1 198 ? 20.724 3.890 -5.677 1.00 98.50 198 ILE A N 1
ATOM 1573 C CA . ILE A 1 198 ? 21.513 4.398 -6.812 1.00 98.50 198 ILE A CA 1
ATOM 1574 C C . ILE A 1 198 ? 22.898 3.750 -6.825 1.00 98.50 198 ILE A C 1
ATOM 1576 O O . ILE A 1 198 ? 23.307 3.194 -7.841 1.00 98.50 198 ILE A O 1
ATOM 1580 N N . LYS A 1 199 ? 23.603 3.770 -5.685 1.00 97.88 199 LYS A N 1
ATOM 1581 C CA . LYS A 1 199 ? 24.935 3.167 -5.561 1.00 97.88 199 LYS A CA 1
ATOM 1582 C C . LYS A 1 199 ? 24.907 1.674 -5.882 1.00 97.88 199 LYS A C 1
ATOM 1584 O O . LYS A 1 199 ? 25.786 1.192 -6.588 1.00 97.88 199 LYS A O 1
ATOM 1589 N N . TYR A 1 200 ? 23.917 0.950 -5.365 1.00 96.81 200 TYR A N 1
ATOM 1590 C CA . TYR A 1 200 ? 23.761 -0.476 -5.634 1.00 96.81 200 TYR A CA 1
ATOM 1591 C C . TYR A 1 200 ? 23.526 -0.742 -7.126 1.00 96.81 200 TYR A C 1
ATOM 1593 O O . TYR A 1 200 ? 24.264 -1.516 -7.731 1.00 96.81 200 TYR A O 1
ATOM 1601 N N . LEU A 1 201 ? 22.560 -0.049 -7.730 1.00 96.75 201 LEU A N 1
ATOM 1602 C CA . LEU A 1 201 ? 22.192 -0.221 -9.132 1.00 96.75 201 LEU A CA 1
ATOM 1603 C C . LEU A 1 201 ? 23.359 0.116 -10.075 1.00 96.75 201 LEU A C 1
ATOM 1605 O O . LEU A 1 201 ? 23.670 -0.663 -10.977 1.00 96.75 201 LEU A O 1
ATOM 1609 N N . GLN A 1 202 ? 24.088 1.199 -9.803 1.00 95.94 202 GLN A N 1
ATOM 1610 C CA . GLN A 1 202 ? 25.279 1.579 -10.567 1.00 95.94 202 GLN A CA 1
ATOM 1611 C C . GLN A 1 202 ? 26.409 0.539 -10.474 1.00 95.94 202 GLN A C 1
ATOM 1613 O O . GLN A 1 202 ? 27.191 0.379 -11.409 1.00 95.94 202 GLN A O 1
ATOM 1618 N N . VAL A 1 203 ? 26.531 -0.163 -9.344 1.00 93.81 203 VAL A N 1
ATOM 1619 C CA . VAL A 1 203 ? 27.477 -1.278 -9.212 1.00 93.81 203 VAL A CA 1
ATOM 1620 C C . VAL A 1 203 ? 26.987 -2.477 -10.023 1.00 93.81 203 VAL A C 1
ATOM 1622 O O . VAL A 1 203 ? 27.766 -3.056 -10.774 1.00 93.81 203 VAL A O 1
ATOM 1625 N N . THR A 1 204 ? 25.700 -2.820 -9.949 1.00 91.00 204 THR A N 1
ATOM 1626 C CA . THR A 1 204 ? 25.146 -3.961 -10.698 1.00 91.00 204 THR A CA 1
ATOM 1627 C C . THR A 1 204 ? 25.128 -3.771 -12.215 1.00 91.00 204 THR A C 1
ATOM 1629 O O . THR A 1 204 ? 25.155 -4.763 -12.932 1.00 91.00 204 THR A O 1
ATOM 1632 N N . SER A 1 205 ? 25.139 -2.539 -12.739 1.00 91.62 205 SER A N 1
ATOM 1633 C CA . SER A 1 205 ? 25.333 -2.318 -14.184 1.00 91.62 205 SER A CA 1
ATOM 1634 C C . SER A 1 205 ? 26.783 -2.464 -14.639 1.00 91.62 205 SER A C 1
ATOM 1636 O O . SER A 1 205 ? 27.048 -2.547 -15.835 1.00 91.62 205 SER A O 1
ATOM 1638 N N . LYS A 1 206 ? 27.736 -2.515 -13.705 1.00 89.38 206 LYS A N 1
ATOM 1639 C CA . LYS A 1 206 ? 29.161 -2.739 -13.990 1.00 89.38 206 LYS A CA 1
ATOM 1640 C C . LYS A 1 206 ? 29.605 -4.176 -13.739 1.00 89.38 206 LYS A C 1
ATOM 1642 O O . LYS A 1 206 ? 30.690 -4.549 -14.167 1.00 89.38 206 LYS A O 1
ATOM 1647 N N . LEU A 1 207 ? 28.795 -4.956 -13.027 1.00 82.56 207 LEU A N 1
ATOM 1648 C CA . LEU A 1 207 ? 29.080 -6.338 -12.666 1.00 82.56 207 LEU A CA 1
ATOM 1649 C C . LEU A 1 207 ? 28.117 -7.260 -13.419 1.00 82.56 207 LEU A C 1
ATOM 1651 O O . LEU A 1 207 ? 26.970 -7.397 -13.006 1.00 82.56 207 LEU A O 1
ATOM 1655 N N . GLY A 1 208 ? 28.569 -7.889 -14.505 1.00 68.38 208 GLY A N 1
ATOM 1656 C CA . GLY A 1 208 ? 27.813 -8.952 -15.174 1.00 68.38 208 GLY A CA 1
ATOM 1657 C C . GLY A 1 208 ? 28.449 -10.327 -15.030 1.00 68.38 208 GLY A C 1
ATOM 1658 O O . GLY A 1 208 ? 27.744 -11.322 -15.060 1.00 68.38 208 GLY A O 1
ATOM 1659 N N . SER A 1 209 ? 29.758 -10.421 -14.836 1.00 67.25 209 SER A N 1
ATOM 1660 C CA . SER A 1 209 ? 30.470 -11.698 -14.847 1.00 67.25 209 SER A CA 1
ATOM 1661 C C . SER A 1 209 ? 30.466 -12.405 -13.491 1.00 67.25 209 SER A C 1
ATOM 1663 O O . SER A 1 209 ? 31.004 -11.898 -12.507 1.00 67.25 209 SER A O 1
ATOM 1665 N N . THR A 1 210 ? 29.944 -13.633 -13.442 1.00 63.78 210 THR A N 1
ATOM 1666 C CA . THR A 1 210 ? 30.203 -14.556 -12.323 1.00 63.78 210 THR A CA 1
ATOM 1667 C C . THR A 1 210 ? 30.688 -15.901 -12.844 1.00 63.78 210 THR A C 1
ATOM 1669 O O . THR A 1 210 ? 30.276 -16.349 -13.913 1.00 63.78 210 THR A O 1
ATOM 1672 N N . ILE A 1 211 ? 31.559 -16.552 -12.077 1.00 62.53 211 ILE A N 1
ATOM 1673 C CA . ILE A 1 211 ? 32.029 -17.906 -12.371 1.00 62.53 211 ILE A CA 1
ATOM 1674 C C . ILE A 1 211 ? 30.908 -18.883 -11.995 1.00 62.53 211 ILE A C 1
ATOM 1676 O O . ILE A 1 211 ? 30.428 -18.882 -10.861 1.00 62.53 211 ILE A O 1
ATOM 1680 N N . ASN A 1 212 ? 30.455 -19.686 -12.952 1.00 67.62 212 ASN A N 1
ATOM 1681 C CA . ASN A 1 212 ? 29.507 -20.771 -12.714 1.00 67.62 212 ASN A CA 1
ATOM 1682 C C . ASN A 1 212 ? 30.173 -21.966 -12.026 1.00 67.62 212 ASN A C 1
ATOM 1684 O O . ASN A 1 212 ? 31.394 -22.071 -11.975 1.00 67.62 212 ASN A O 1
ATOM 1688 N N . GLU A 1 213 ? 29.363 -22.918 -11.558 1.00 73.19 213 GLU A N 1
ATOM 1689 C CA . GLU A 1 213 ? 29.839 -24.166 -10.935 1.00 73.19 213 GLU A CA 1
ATOM 1690 C C . GLU A 1 213 ? 30.794 -24.968 -11.838 1.00 73.19 213 GLU A C 1
ATOM 1692 O O . GLU A 1 213 ? 31.661 -25.684 -11.348 1.00 73.19 213 GLU A O 1
ATOM 1697 N N . ASN A 1 214 ? 30.686 -24.805 -13.161 1.00 76.06 214 ASN A N 1
ATOM 1698 C CA . ASN A 1 214 ? 31.561 -25.426 -14.158 1.00 76.06 214 ASN A CA 1
ATOM 1699 C C . ASN A 1 214 ? 32.837 -24.611 -14.473 1.00 76.06 214 ASN A C 1
ATOM 1701 O O . ASN A 1 214 ? 33.541 -24.933 -15.428 1.00 76.06 214 ASN A O 1
ATOM 1705 N N . GLY A 1 215 ? 33.118 -23.537 -13.731 1.00 71.12 215 GLY A N 1
ATOM 1706 C CA . GLY A 1 215 ? 34.274 -22.663 -13.952 1.00 71.12 215 GLY A CA 1
ATOM 1707 C C . GLY A 1 215 ? 34.126 -21.674 -15.116 1.00 71.12 215 GLY A C 1
ATOM 1708 O O . GLY A 1 215 ? 35.022 -20.861 -15.334 1.00 71.12 215 GLY A O 1
ATOM 1709 N N . VAL A 1 216 ? 33.009 -21.699 -15.854 1.00 72.56 216 VAL A N 1
ATOM 1710 C CA . VAL A 1 216 ? 32.753 -20.773 -16.967 1.00 72.56 216 VAL A CA 1
ATOM 1711 C C . VAL A 1 216 ? 32.219 -19.455 -16.423 1.00 72.56 216 VAL A C 1
ATOM 1713 O O . VAL A 1 216 ? 31.246 -19.432 -15.672 1.00 72.56 216 VAL A O 1
ATOM 1716 N N . ILE A 1 217 ? 32.829 -18.346 -16.831 1.00 63.84 217 ILE A N 1
ATOM 1717 C CA . ILE A 1 217 ? 32.298 -17.014 -16.551 1.00 63.84 217 ILE A CA 1
ATOM 1718 C C . ILE A 1 217 ? 31.077 -16.794 -17.448 1.00 63.84 217 ILE A C 1
ATOM 1720 O O . ILE A 1 217 ? 31.218 -16.765 -18.671 1.00 63.84 217 ILE A O 1
ATOM 1724 N N . THR A 1 218 ? 29.887 -16.638 -16.863 1.00 68.50 218 THR A N 1
ATOM 1725 C CA . THR A 1 218 ? 28.706 -16.174 -17.607 1.00 68.50 218 THR A CA 1
ATOM 1726 C C . THR A 1 218 ? 28.226 -14.829 -17.105 1.00 68.50 218 THR A C 1
ATOM 1728 O O . THR A 1 218 ? 28.391 -14.469 -15.934 1.00 68.50 218 THR A O 1
ATOM 1731 N N . GLN A 1 219 ? 27.612 -14.094 -18.032 1.00 69.75 219 GLN A N 1
ATOM 1732 C CA . GLN A 1 219 ? 26.864 -12.895 -17.714 1.00 69.75 219 GLN A CA 1
ATOM 1733 C C . GLN A 1 219 ? 25.628 -13.288 -16.896 1.00 69.75 219 GLN A C 1
ATOM 1735 O O . GLN A 1 219 ? 24.829 -14.109 -17.345 1.00 69.75 219 GLN A O 1
ATOM 1740 N N . LYS A 1 220 ? 25.463 -12.678 -15.726 1.00 82.06 220 LYS A N 1
ATOM 1741 C CA . LYS A 1 220 ? 24.264 -12.758 -14.901 1.00 82.06 220 LYS A CA 1
ATOM 1742 C C . LYS A 1 220 ? 23.693 -11.366 -14.747 1.00 82.06 220 LYS A C 1
ATOM 1744 O O . LYS A 1 220 ? 24.284 -10.505 -14.099 1.00 82.06 220 LYS A O 1
ATOM 1749 N N . GLU A 1 221 ? 22.535 -11.155 -15.350 1.00 86.19 221 GLU A N 1
ATOM 1750 C CA . GLU A 1 221 ? 21.707 -10.014 -14.986 1.00 86.19 221 GLU A CA 1
ATOM 1751 C C . GLU A 1 221 ? 21.252 -10.171 -13.532 1.00 86.19 221 GLU A C 1
ATOM 1753 O O . GLU A 1 221 ? 20.996 -11.281 -13.048 1.00 86.19 221 GLU A O 1
ATOM 1758 N N . VAL A 1 222 ? 21.178 -9.050 -12.821 1.00 91.69 222 VAL A N 1
ATOM 1759 C CA . VAL A 1 222 ? 20.673 -9.002 -11.450 1.00 91.69 222 VAL A CA 1
ATOM 1760 C C . VAL A 1 222 ? 19.295 -8.384 -11.497 1.00 91.69 222 VAL A C 1
ATOM 1762 O O . VAL A 1 222 ? 19.147 -7.279 -12.008 1.00 91.69 222 VAL A O 1
ATOM 1765 N N . ALA A 1 223 ? 18.307 -9.068 -10.934 1.00 94.44 223 ALA A N 1
ATOM 1766 C CA . ALA A 1 223 ? 16.947 -8.570 -10.808 1.00 94.44 223 ALA A CA 1
ATOM 1767 C C . ALA A 1 223 ? 16.510 -8.509 -9.345 1.00 94.44 223 ALA A C 1
ATOM 1769 O O . ALA A 1 223 ? 17.067 -9.188 -8.482 1.00 94.44 223 ALA A O 1
ATOM 1770 N N . GLY A 1 224 ? 15.504 -7.692 -9.053 1.00 96.00 224 GLY A N 1
ATOM 1771 C CA . GLY A 1 224 ? 14.945 -7.605 -7.710 1.00 96.00 224 GLY A CA 1
ATOM 1772 C C . GLY A 1 224 ? 13.782 -6.632 -7.601 1.00 96.00 224 GLY A C 1
ATOM 1773 O O . GLY A 1 224 ? 13.269 -6.117 -8.597 1.00 96.00 224 GLY A O 1
ATOM 1774 N N . ARG A 1 225 ? 13.368 -6.377 -6.360 1.00 97.19 225 ARG A N 1
ATOM 1775 C CA . ARG A 1 225 ? 12.292 -5.448 -6.008 1.00 97.19 225 ARG A CA 1
ATOM 1776 C C . ARG A 1 225 ? 12.834 -4.165 -5.407 1.00 97.19 225 ARG A C 1
ATOM 1778 O O . ARG A 1 225 ? 13.887 -4.142 -4.762 1.00 97.19 225 ARG A O 1
ATOM 1785 N N . LEU A 1 226 ? 12.048 -3.108 -5.559 1.00 98.12 226 LEU A N 1
ATOM 1786 C CA . LEU A 1 226 ? 12.197 -1.878 -4.796 1.00 98.12 226 LEU A CA 1
ATOM 1787 C C . LEU A 1 226 ? 11.031 -1.744 -3.810 1.00 98.12 226 LEU A C 1
ATOM 1789 O O . LEU A 1 226 ? 9.914 -2.184 -4.077 1.00 98.12 226 LEU A O 1
ATOM 1793 N N . LEU A 1 227 ? 11.285 -1.104 -2.673 1.00 96.94 227 LEU A N 1
ATOM 1794 C CA . LEU A 1 227 ? 10.285 -0.789 -1.655 1.00 96.94 227 LEU A CA 1
ATOM 1795 C C . LEU A 1 227 ? 10.243 0.715 -1.422 1.00 96.94 227 LEU A C 1
ATOM 1797 O O . LEU A 1 227 ? 11.263 1.397 -1.514 1.00 96.94 227 LEU A O 1
ATOM 1801 N N . VAL A 1 228 ? 9.072 1.230 -1.062 1.00 96.62 228 VAL A N 1
ATOM 1802 C CA . VAL A 1 228 ? 8.946 2.601 -0.561 1.00 96.62 228 VAL A CA 1
ATOM 1803 C C . VAL A 1 228 ? 9.420 2.612 0.886 1.00 96.62 228 VAL A C 1
ATOM 1805 O O . VAL A 1 228 ? 8.760 2.045 1.752 1.00 96.62 228 VAL A O 1
ATOM 1808 N N . LYS A 1 229 ? 10.561 3.258 1.147 1.00 94.12 229 LYS A N 1
ATOM 1809 C CA . LYS A 1 229 ? 11.075 3.428 2.514 1.00 94.12 229 LYS A CA 1
ATOM 1810 C C . LYS A 1 229 ? 10.379 4.564 3.252 1.00 94.12 229 LYS A C 1
ATOM 1812 O O . LYS A 1 229 ? 10.151 4.454 4.445 1.00 94.12 229 LYS A O 1
ATOM 1817 N N . LYS A 1 230 ? 10.111 5.668 2.554 1.00 93.44 230 LYS A N 1
ATOM 1818 C CA . LYS A 1 230 ? 9.441 6.847 3.108 1.00 93.44 230 LYS A CA 1
ATOM 1819 C C . LYS A 1 230 ? 8.772 7.666 2.012 1.00 93.44 230 LYS A C 1
ATOM 1821 O O . LYS A 1 230 ? 9.186 7.595 0.849 1.00 93.44 230 LYS A O 1
ATOM 1826 N N . ILE A 1 231 ? 7.810 8.482 2.419 1.00 95.50 231 ILE A N 1
ATOM 1827 C CA . ILE A 1 231 ? 7.182 9.518 1.603 1.00 95.50 231 ILE A CA 1
ATOM 1828 C C . ILE A 1 231 ? 7.519 10.870 2.242 1.00 95.50 231 ILE A C 1
ATOM 1830 O O . ILE A 1 231 ? 7.313 11.051 3.441 1.00 95.50 231 ILE A O 1
ATOM 1834 N N . ASP A 1 232 ? 8.103 11.791 1.473 1.00 95.94 232 ASP A N 1
ATOM 1835 C CA . ASP A 1 232 ? 8.411 13.141 1.967 1.00 95.94 232 ASP A CA 1
ATOM 1836 C C . ASP A 1 232 ? 7.189 14.076 1.933 1.00 95.94 232 ASP A C 1
ATOM 1838 O O . ASP A 1 232 ? 6.130 13.726 1.410 1.00 95.94 232 ASP A O 1
ATOM 1842 N N . ASP A 1 233 ? 7.350 15.290 2.459 1.00 95.38 233 ASP A N 1
ATOM 1843 C CA . ASP A 1 233 ? 6.271 16.286 2.564 1.00 95.38 233 ASP A CA 1
ATOM 1844 C C . ASP A 1 233 ? 5.780 16.792 1.194 1.00 95.38 233 ASP A C 1
ATOM 1846 O O . ASP A 1 233 ? 4.732 17.422 1.083 1.00 95.38 233 ASP A O 1
ATOM 1850 N N . THR A 1 234 ? 6.525 16.503 0.120 1.00 96.06 234 THR A N 1
ATOM 1851 C CA . THR A 1 234 ? 6.129 16.774 -1.272 1.00 96.06 234 THR A CA 1
ATOM 1852 C C . THR A 1 234 ? 5.492 15.556 -1.950 1.00 96.06 234 THR A C 1
ATOM 1854 O O . THR A 1 234 ? 5.325 15.540 -3.175 1.00 96.06 234 THR A O 1
ATOM 1857 N N . PHE A 1 235 ? 5.174 14.527 -1.161 1.00 96.31 235 PHE A N 1
ATOM 1858 C CA . PHE A 1 235 ? 4.690 13.215 -1.575 1.00 96.31 235 PHE A CA 1
ATOM 1859 C C . PHE A 1 235 ? 5.619 12.467 -2.541 1.00 96.31 235 PHE A C 1
ATOM 1861 O O . PHE A 1 235 ? 5.172 11.650 -3.354 1.00 96.31 235 PHE A O 1
ATOM 1868 N N . THR A 1 236 ? 6.929 12.719 -2.458 1.00 97.81 236 THR A N 1
ATOM 1869 C CA . THR A 1 236 ? 7.928 11.951 -3.205 1.00 97.81 236 THR A CA 1
ATOM 1870 C C . THR A 1 236 ? 8.217 10.641 -2.482 1.00 97.81 236 THR A C 1
ATOM 1872 O O . THR A 1 236 ? 8.624 10.620 -1.320 1.00 97.81 236 THR A O 1
ATOM 1875 N N . HIS A 1 237 ? 8.039 9.532 -3.193 1.00 98.00 237 HIS A N 1
ATOM 1876 C CA . HIS A 1 237 ? 8.303 8.188 -2.700 1.00 98.00 237 HIS A CA 1
ATOM 1877 C C . HIS A 1 237 ? 9.781 7.844 -2.888 1.00 98.00 237 HIS A C 1
ATOM 1879 O O . HIS A 1 237 ? 10.283 7.799 -4.013 1.00 98.00 237 HIS A O 1
ATOM 1885 N N . HIS A 1 238 ? 10.477 7.571 -1.788 1.00 97.81 238 HIS A N 1
ATOM 1886 C CA . HIS A 1 238 ? 11.884 7.184 -1.819 1.00 97.81 238 HIS A CA 1
ATOM 1887 C C . HIS A 1 238 ? 12.021 5.667 -1.925 1.00 97.81 238 HIS A C 1
ATOM 1889 O O . HIS A 1 238 ? 11.780 4.939 -0.956 1.00 97.81 238 HIS A O 1
ATOM 1895 N N . LEU A 1 239 ? 12.442 5.204 -3.099 1.00 98.44 239 LEU A N 1
ATOM 1896 C CA . LEU A 1 239 ? 12.603 3.789 -3.401 1.00 98.44 239 LEU A CA 1
ATOM 1897 C C . LEU A 1 239 ? 13.963 3.259 -2.918 1.00 98.44 239 LEU A C 1
ATOM 1899 O O . LEU A 1 239 ? 15.017 3.873 -3.130 1.00 98.44 239 LEU A O 1
ATOM 1903 N N . VAL A 1 240 ? 13.940 2.100 -2.264 1.00 98.06 240 VAL A N 1
ATOM 1904 C CA . VAL A 1 240 ? 15.117 1.368 -1.772 1.00 98.06 240 VAL A CA 1
ATOM 1905 C C . VAL A 1 240 ? 15.126 -0.056 -2.308 1.00 98.06 240 VAL A C 1
ATOM 1907 O O . VAL A 1 240 ? 14.068 -0.605 -2.590 1.00 98.06 240 VAL A O 1
ATOM 1910 N N . ILE A 1 241 ? 16.304 -0.667 -2.417 1.00 97.88 241 ILE A N 1
ATOM 1911 C CA . ILE A 1 241 ? 16.444 -2.066 -2.842 1.00 97.88 241 ILE A CA 1
ATOM 1912 C C . ILE A 1 241 ? 15.978 -2.993 -1.721 1.00 97.88 241 ILE A C 1
ATOM 1914 O O . ILE A 1 241 ? 16.472 -2.903 -0.593 1.00 97.88 241 ILE A O 1
ATOM 1918 N N . ASP A 1 242 ? 15.088 -3.926 -2.046 1.00 97.31 242 ASP A N 1
ATOM 1919 C CA . ASP A 1 242 ? 14.808 -5.071 -1.188 1.00 97.31 242 ASP A CA 1
ATOM 1920 C C . ASP A 1 242 ? 15.866 -6.152 -1.413 1.00 97.31 242 ASP A C 1
ATOM 1922 O O . ASP A 1 242 ? 15.774 -6.973 -2.328 1.00 97.31 242 ASP A O 1
ATOM 1926 N N . LYS A 1 243 ? 16.879 -6.165 -0.545 1.00 95.00 243 LYS A N 1
ATOM 1927 C CA . LYS A 1 243 ? 17.990 -7.120 -0.626 1.00 95.00 243 LYS A CA 1
ATOM 1928 C C . LYS A 1 243 ? 17.548 -8.582 -0.504 1.00 95.00 243 LYS A C 1
ATOM 1930 O O . LYS A 1 243 ? 18.275 -9.455 -0.961 1.00 95.00 243 LYS A O 1
ATOM 1935 N N . THR A 1 244 ? 16.385 -8.852 0.091 1.00 95.25 244 THR A N 1
ATOM 1936 C CA . THR A 1 244 ? 15.862 -10.222 0.239 1.00 95.25 244 THR A CA 1
ATOM 1937 C C . THR A 1 244 ? 15.241 -10.761 -1.049 1.00 95.25 244 THR A C 1
ATOM 1939 O O . THR A 1 244 ? 15.014 -11.959 -1.167 1.00 95.25 244 THR A O 1
ATOM 1942 N N . SER A 1 245 ? 15.001 -9.885 -2.028 1.00 94.56 245 SER A N 1
ATOM 1943 C CA . SER A 1 245 ? 14.368 -10.218 -3.309 1.00 94.56 245 SER A CA 1
ATOM 1944 C C . SER A 1 245 ? 15.339 -10.364 -4.478 1.00 94.56 245 SER A C 1
ATOM 1946 O O . SER A 1 245 ? 14.904 -10.507 -5.620 1.00 94.56 245 SER A O 1
ATOM 1948 N N . LEU A 1 246 ? 16.644 -10.268 -4.213 1.00 92.38 246 LEU A N 1
ATOM 1949 C CA . LEU A 1 246 ? 17.658 -10.282 -5.258 1.00 92.38 246 LEU A CA 1
ATOM 1950 C C . LEU A 1 246 ? 17.734 -11.656 -5.918 1.00 92.38 246 LEU A C 1
ATOM 1952 O O . LEU A 1 246 ? 17.882 -12.679 -5.251 1.00 92.38 246 LEU A O 1
ATOM 1956 N N . PHE A 1 247 ? 17.684 -11.650 -7.242 1.00 89.81 247 PHE A N 1
ATOM 1957 C CA . PHE A 1 247 ? 17.809 -12.827 -8.076 1.00 89.81 247 PHE A CA 1
ATOM 1958 C C . PHE A 1 247 ? 18.947 -12.629 -9.072 1.00 89.81 247 PHE A C 1
ATOM 1960 O O . PHE A 1 247 ? 19.017 -11.613 -9.762 1.00 89.81 247 PHE A O 1
ATOM 1967 N N . TYR A 1 248 ? 19.826 -13.622 -9.158 1.00 85.44 248 TYR A N 1
ATOM 1968 C CA . TYR A 1 248 ? 20.919 -13.654 -10.121 1.00 85.44 248 TYR A CA 1
ATOM 1969 C C . TYR A 1 248 ? 20.522 -14.600 -11.252 1.00 85.44 248 TYR A C 1
ATOM 1971 O O . TYR A 1 248 ? 20.348 -15.800 -11.024 1.00 85.44 248 TYR A O 1
ATOM 1979 N N . GLY A 1 249 ? 20.343 -14.052 -12.456 1.00 76.56 249 GLY A N 1
ATOM 1980 C CA . GLY A 1 249 ? 20.005 -14.824 -13.651 1.00 76.56 249 GLY A CA 1
ATOM 1981 C C . GLY A 1 249 ? 21.034 -15.916 -13.931 1.00 76.56 249 GLY A C 1
ATOM 1982 O O . GLY A 1 249 ? 22.195 -15.792 -13.555 1.00 76.56 249 GLY A O 1
ATOM 1983 N N . LYS A 1 250 ? 20.634 -17.009 -14.587 1.00 69.19 250 LYS A N 1
ATOM 1984 C CA . LYS A 1 250 ? 21.605 -18.026 -15.032 1.00 69.19 250 LYS A CA 1
ATOM 1985 C C . LYS A 1 250 ? 22.352 -17.581 -16.302 1.00 69.19 250 LYS A C 1
ATOM 1987 O O . LYS A 1 250 ? 23.504 -17.971 -16.481 1.00 69.19 250 LYS A O 1
ATOM 1992 N N . GLU A 1 251 ? 21.719 -16.739 -17.127 1.00 72.94 251 GLU A N 1
ATOM 1993 C CA . GLU A 1 251 ? 22.212 -16.225 -18.419 1.00 72.94 251 GLU A CA 1
ATOM 1994 C C . GLU A 1 251 ? 21.615 -14.820 -18.720 1.00 72.94 251 GLU A C 1
ATOM 1996 O O . GLU A 1 251 ? 21.415 -14.029 -17.801 1.00 72.94 251 GLU A O 1
ATOM 2001 N N . GLU A 1 252 ? 21.283 -14.514 -19.987 1.00 62.84 252 GLU A N 1
ATOM 2002 C CA . GLU A 1 252 ? 20.639 -13.267 -20.470 1.00 62.84 252 GLU A CA 1
ATOM 2003 C C . GLU A 1 252 ? 19.139 -13.155 -20.126 1.00 62.84 252 GLU A C 1
ATOM 2005 O O . GLU A 1 252 ? 18.409 -12.411 -20.773 1.00 62.84 252 GLU A O 1
ATOM 2010 N N . SER A 1 253 ? 18.633 -13.952 -19.186 1.00 68.81 253 SER A N 1
ATOM 2011 C CA . SER A 1 253 ? 17.231 -13.861 -18.788 1.00 68.81 253 SER A CA 1
ATOM 2012 C C . SER A 1 253 ? 17.080 -13.910 -17.280 1.00 68.81 253 SER A C 1
ATOM 2014 O O . SER A 1 253 ? 17.674 -14.739 -16.580 1.00 68.81 253 SER A O 1
ATOM 2016 N N . VAL A 1 254 ? 16.238 -13.010 -16.793 1.00 74.62 254 VAL A N 1
ATOM 2017 C CA . VAL A 1 254 ? 15.756 -12.979 -15.420 1.00 74.62 254 VAL A CA 1
ATOM 2018 C C . VAL A 1 254 ? 14.246 -13.191 -15.421 1.00 74.62 254 VAL A C 1
ATOM 2020 O O . VAL A 1 254 ? 13.542 -12.697 -16.305 1.00 74.62 254 VAL A O 1
ATOM 2023 N N . PRO A 1 255 ? 13.715 -13.959 -14.458 1.00 82.38 255 PRO A N 1
ATOM 2024 C CA . PRO A 1 255 ? 12.281 -14.095 -14.309 1.00 82.38 255 PRO A CA 1
ATOM 2025 C C . PRO A 1 255 ? 11.666 -12.742 -13.943 1.00 82.38 255 PRO A C 1
ATOM 2027 O O . PRO A 1 255 ? 12.296 -11.901 -13.301 1.00 82.38 255 PRO A O 1
ATOM 2030 N N . VAL A 1 256 ? 10.393 -12.565 -14.295 1.00 82.25 256 VAL A N 1
ATOM 2031 C CA . VAL A 1 256 ? 9.612 -11.412 -13.843 1.00 82.25 256 VAL A CA 1
ATOM 2032 C C . VAL A 1 256 ? 9.517 -11.448 -12.319 1.00 82.25 256 VAL A C 1
ATOM 2034 O O . VAL A 1 256 ? 8.828 -12.301 -11.751 1.00 82.25 256 VAL A O 1
ATOM 2037 N N . ILE A 1 257 ? 10.204 -10.514 -11.664 1.00 91.44 257 ILE A N 1
ATOM 2038 C CA . ILE A 1 257 ? 10.184 -10.387 -10.211 1.00 91.44 257 ILE A CA 1
ATOM 2039 C C . ILE A 1 257 ? 8.852 -9.768 -9.777 1.00 91.44 257 ILE A C 1
ATOM 2041 O O . ILE A 1 257 ? 8.436 -8.721 -10.279 1.00 91.44 257 ILE A O 1
ATOM 2045 N N . GLU A 1 258 ? 8.180 -10.433 -8.841 1.00 92.75 258 GLU A N 1
ATOM 2046 C CA . GLU A 1 258 ? 6.924 -9.975 -8.249 1.00 92.75 258 GLU A CA 1
ATOM 2047 C C . GLU A 1 258 ? 7.101 -8.641 -7.521 1.00 92.75 258 GLU A C 1
ATOM 2049 O O . GLU A 1 258 ? 8.077 -8.463 -6.812 1.00 92.75 258 GLU A O 1
ATOM 2054 N N . GLY A 1 259 ? 6.144 -7.722 -7.635 1.00 95.31 259 GLY A N 1
ATOM 2055 C CA . GLY A 1 259 ? 6.066 -6.543 -6.771 1.00 95.31 259 GLY A CA 1
ATOM 2056 C C . GLY A 1 259 ? 5.614 -5.271 -7.484 1.00 95.31 259 GLY A C 1
ATOM 2057 O O . GLY A 1 259 ? 5.612 -5.200 -8.713 1.00 95.31 259 GLY A O 1
ATOM 2058 N N . LEU A 1 260 ? 5.256 -4.243 -6.710 1.00 97.38 260 LEU A N 1
ATOM 2059 C CA . LEU A 1 260 ? 4.848 -2.931 -7.228 1.00 97.38 260 LEU A CA 1
ATOM 2060 C C . LEU A 1 260 ? 5.982 -2.229 -7.986 1.00 97.38 260 LEU A C 1
ATOM 2062 O O . LEU A 1 260 ? 5.725 -1.469 -8.913 1.00 97.38 260 LEU A O 1
ATOM 2066 N N . TYR A 1 261 ? 7.230 -2.488 -7.610 1.00 98.31 261 TYR A N 1
ATOM 2067 C CA . TYR A 1 261 ? 8.406 -1.894 -8.227 1.00 98.31 261 TYR A CA 1
ATOM 2068 C C . TYR A 1 261 ? 9.463 -2.976 -8.369 1.00 98.31 261 TYR A C 1
ATOM 2070 O O . TYR A 1 261 ? 9.852 -3.598 -7.377 1.00 98.31 261 TYR A O 1
ATOM 2078 N N . ASN A 1 262 ? 9.948 -3.192 -9.580 1.00 97.81 262 ASN A N 1
ATOM 2079 C CA . ASN A 1 262 ? 11.010 -4.154 -9.834 1.00 97.81 262 ASN A CA 1
ATOM 2080 C C . ASN A 1 262 ? 12.075 -3.557 -10.751 1.00 97.81 262 ASN A C 1
ATOM 2082 O O . ASN A 1 262 ? 11.907 -2.474 -11.317 1.00 97.81 262 ASN A O 1
ATOM 2086 N N . PHE A 1 263 ? 13.207 -4.239 -10.835 1.00 97.56 263 PHE A N 1
ATOM 2087 C CA . PHE A 1 263 ? 14.318 -3.829 -11.676 1.00 97.56 263 PHE A CA 1
ATOM 2088 C C . PHE A 1 263 ? 15.087 -5.037 -12.199 1.00 97.56 263 PHE A C 1
ATOM 2090 O O . PHE A 1 263 ? 15.037 -6.109 -11.589 1.00 97.56 263 PHE A O 1
ATOM 2097 N N . HIS A 1 264 ? 15.855 -4.823 -13.263 1.00 96.19 264 HIS A N 1
ATOM 2098 C CA . HIS A 1 264 ? 17.004 -5.658 -13.609 1.00 96.19 264 HIS A CA 1
ATOM 2099 C C . HIS A 1 264 ? 18.170 -4.831 -14.159 1.00 96.19 264 HIS A C 1
ATOM 2101 O O . HIS A 1 264 ? 18.047 -3.618 -14.358 1.00 96.19 264 HIS A O 1
ATOM 2107 N N . SER A 1 265 ? 19.328 -5.466 -14.344 1.00 95.00 265 SER A N 1
ATOM 2108 C CA . SER A 1 265 ? 20.526 -4.843 -14.908 1.00 95.00 265 SER A CA 1
ATOM 2109 C C . SER A 1 265 ? 20.851 -5.350 -16.312 1.00 95.00 265 SER A C 1
ATOM 2111 O O . SER A 1 265 ? 20.803 -6.544 -16.579 1.00 95.00 265 SER A O 1
ATOM 2113 N N . HIS A 1 266 ? 21.277 -4.432 -17.179 1.00 93.31 266 HIS A N 1
ATOM 2114 C CA . HIS A 1 266 ? 22.037 -4.699 -18.395 1.00 93.31 266 HIS A CA 1
ATOM 2115 C C . HIS A 1 266 ? 23.512 -4.372 -18.114 1.00 93.31 266 HIS A C 1
ATOM 2117 O O . HIS A 1 266 ? 23.899 -3.197 -18.137 1.00 93.31 266 HIS A O 1
ATOM 2123 N N . PRO A 1 267 ? 24.338 -5.376 -17.777 1.00 91.00 267 PRO A N 1
ATOM 2124 C CA . PRO A 1 267 ? 25.725 -5.150 -17.398 1.00 91.00 267 PRO A CA 1
ATOM 2125 C C . PRO A 1 267 ? 26.632 -4.881 -18.611 1.00 91.00 267 PRO A C 1
ATOM 2127 O O . PRO A 1 267 ? 26.226 -5.065 -19.761 1.00 91.00 267 PRO A O 1
ATOM 2130 N N . VAL A 1 268 ? 27.878 -4.467 -18.358 1.00 89.50 268 VAL A N 1
ATOM 2131 C CA . VAL A 1 268 ? 28.879 -4.089 -19.381 1.00 89.50 268 VAL A CA 1
ATOM 2132 C C . VAL A 1 268 ? 29.051 -5.140 -20.474 1.00 89.50 268 VAL A C 1
ATOM 2134 O O . VAL A 1 268 ? 29.111 -4.814 -21.658 1.00 89.50 268 VAL A O 1
ATOM 2137 N N . GLU A 1 269 ? 29.037 -6.408 -20.098 1.00 85.69 269 GLU A N 1
ATOM 2138 C CA . GLU A 1 269 ? 29.204 -7.545 -20.995 1.00 85.69 269 GLU A CA 1
ATOM 2139 C C . GLU A 1 269 ? 28.103 -7.604 -22.073 1.00 85.69 269 GLU A C 1
ATOM 2141 O O . GLU A 1 269 ? 28.347 -8.044 -23.200 1.00 85.69 269 GLU A O 1
ATOM 2146 N N . ALA A 1 270 ? 26.899 -7.094 -21.776 1.00 85.25 270 ALA A N 1
ATOM 2147 C CA . ALA A 1 270 ? 25.824 -6.982 -22.759 1.00 85.25 270 ALA A CA 1
ATOM 2148 C C . ALA A 1 270 ? 26.194 -6.012 -23.896 1.00 85.25 270 ALA A C 1
ATOM 2150 O O . ALA A 1 270 ? 25.897 -6.282 -25.064 1.00 85.25 270 ALA A O 1
ATOM 2151 N N . TYR A 1 271 ? 26.888 -4.915 -23.578 1.00 88.38 271 TYR A N 1
ATOM 2152 C CA . TYR A 1 271 ? 27.332 -3.912 -24.550 1.00 88.38 271 TYR A CA 1
ATOM 2153 C C . TYR A 1 271 ? 28.398 -4.490 -25.470 1.00 88.38 271 TYR A C 1
ATOM 2155 O O . TYR A 1 271 ? 28.287 -4.379 -26.692 1.00 88.38 271 TYR A O 1
ATOM 2163 N N . GLU A 1 272 ? 29.399 -5.146 -24.881 1.00 86.75 272 GLU A N 1
ATOM 2164 C CA . GLU A 1 272 ? 30.510 -5.764 -25.603 1.00 86.75 272 GLU A CA 1
ATOM 2165 C C . GLU A 1 272 ? 30.004 -6.827 -26.582 1.00 86.75 272 GLU A C 1
ATOM 2167 O O . GLU A 1 272 ? 30.334 -6.800 -27.771 1.00 86.75 272 GLU A O 1
ATOM 2172 N N . ARG A 1 273 ? 29.118 -7.720 -26.119 1.00 82.75 273 ARG A N 1
ATOM 2173 C CA . ARG A 1 273 ? 28.559 -8.797 -26.946 1.00 82.75 273 ARG A CA 1
ATOM 2174 C C . ARG A 1 273 ? 27.681 -8.271 -28.076 1.00 82.75 273 ARG A C 1
ATOM 2176 O O . ARG A 1 273 ? 27.789 -8.740 -29.210 1.00 82.75 273 ARG A O 1
ATOM 2183 N N . LYS A 1 274 ? 26.783 -7.324 -27.785 1.00 85.62 274 LYS A N 1
ATOM 2184 C CA . LYS A 1 274 ? 25.878 -6.760 -28.801 1.00 85.62 274 LYS A CA 1
ATOM 2185 C C . LYS A 1 274 ? 26.556 -5.672 -29.646 1.00 85.62 274 LYS A C 1
ATOM 2187 O O . LYS A 1 274 ? 25.944 -5.207 -30.606 1.00 85.62 274 LYS A O 1
ATOM 2192 N N . LYS A 1 275 ? 27.810 -5.310 -29.333 1.00 87.62 275 LYS A N 1
ATOM 2193 C CA . LYS A 1 275 ? 28.598 -4.243 -29.973 1.00 87.62 275 LYS A CA 1
ATOM 2194 C C . LYS A 1 275 ? 27.823 -2.927 -30.044 1.00 87.62 275 LYS A C 1
ATOM 2196 O O . LYS A 1 275 ? 27.757 -2.289 -31.092 1.00 87.62 275 LYS A O 1
ATOM 2201 N N . THR A 1 276 ? 27.199 -2.557 -28.929 1.00 86.94 276 THR A N 1
ATOM 2202 C CA . THR A 1 276 ? 26.374 -1.350 -28.814 1.00 86.94 276 THR A CA 1
ATOM 2203 C C . THR A 1 276 ? 26.993 -0.350 -27.848 1.00 86.94 276 THR A C 1
ATOM 2205 O O . THR A 1 276 ? 27.707 -0.718 -26.918 1.00 86.94 276 THR A O 1
ATOM 2208 N N . LYS A 1 277 ? 26.697 0.932 -28.064 1.00 89.50 277 LYS A N 1
ATOM 2209 C CA . LYS A 1 277 ? 27.079 2.030 -27.168 1.00 89.50 277 LYS A CA 1
ATOM 2210 C C . LYS A 1 277 ? 26.084 2.228 -26.020 1.00 89.50 277 LYS A C 1
ATOM 2212 O O . LYS A 1 277 ? 26.472 2.720 -24.969 1.00 89.50 277 LYS A O 1
ATOM 2217 N N . PHE A 1 278 ? 24.824 1.852 -26.232 1.00 91.25 278 PHE A N 1
ATOM 2218 C CA . PHE A 1 278 ? 23.717 2.019 -25.287 1.00 91.25 278 PHE A CA 1
ATOM 2219 C C . PHE A 1 278 ? 22.933 0.707 -25.176 1.00 91.25 278 PHE A C 1
ATOM 2221 O O . PHE A 1 278 ? 22.761 0.015 -26.184 1.00 91.25 278 PHE A O 1
ATOM 2228 N N . ALA A 1 279 ? 22.449 0.368 -23.979 1.00 91.06 279 ALA A N 1
ATOM 2229 C CA . ALA A 1 279 ? 21.704 -0.869 -23.722 1.00 91.06 279 ALA A CA 1
ATOM 2230 C C . ALA A 1 279 ? 20.287 -0.567 -23.225 1.00 91.06 279 ALA A C 1
ATOM 2232 O O . ALA A 1 279 ? 19.912 -0.912 -22.106 1.00 91.06 279 ALA A O 1
ATOM 2233 N N . TRP A 1 280 ? 19.496 0.090 -24.069 1.00 93.81 280 TRP A N 1
ATOM 2234 C CA . TRP A 1 280 ? 18.087 0.352 -23.787 1.00 93.81 280 TRP A CA 1
ATOM 2235 C C . TRP A 1 280 ? 17.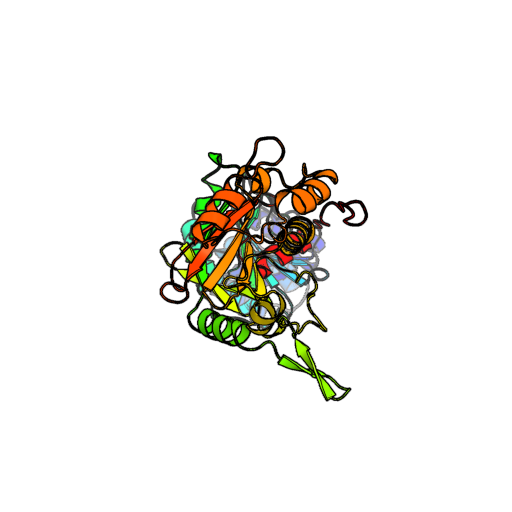265 -0.943 -23.614 1.00 93.81 280 TRP A C 1
ATOM 2237 O O . TRP A 1 280 ? 17.692 -2.007 -24.074 1.00 93.81 280 TRP A O 1
ATOM 2247 N N . PRO A 1 281 ? 16.076 -0.859 -22.985 1.00 95.38 281 PRO A N 1
ATOM 2248 C CA . PRO A 1 281 ? 15.160 -1.988 -22.857 1.00 95.38 281 PRO A CA 1
ATOM 2249 C C . PRO A 1 281 ? 14.850 -2.676 -24.198 1.00 95.38 281 PRO A C 1
ATOM 2251 O O . PRO A 1 281 ? 14.608 -2.031 -25.220 1.00 95.38 281 PRO A O 1
ATOM 2254 N N . SER A 1 282 ? 14.847 -4.002 -24.181 1.00 94.38 282 SER A N 1
ATOM 2255 C CA . SER A 1 282 ? 14.454 -4.884 -25.276 1.00 94.38 282 SER A CA 1
ATOM 2256 C C . SER A 1 282 ? 12.934 -5.078 -25.335 1.00 94.38 282 SER A C 1
ATOM 2258 O O . SER A 1 282 ? 12.221 -4.832 -24.362 1.00 94.38 282 SER A O 1
ATOM 2260 N N . ALA A 1 283 ? 12.413 -5.599 -26.452 1.00 95.69 283 ALA A N 1
ATOM 2261 C CA . ALA A 1 283 ? 11.000 -5.984 -26.552 1.00 95.69 283 ALA A CA 1
ATOM 2262 C C . ALA A 1 283 ? 10.583 -7.000 -25.465 1.00 95.69 283 ALA A C 1
ATOM 2264 O O . ALA A 1 283 ? 9.461 -6.938 -24.958 1.00 95.69 283 ALA A O 1
ATOM 2265 N N . GLY A 1 284 ? 11.500 -7.890 -25.065 1.00 94.38 284 GLY A N 1
ATOM 2266 C CA . GLY A 1 284 ? 11.286 -8.848 -23.979 1.00 94.38 284 GLY A CA 1
ATOM 2267 C C . GLY A 1 284 ? 11.054 -8.173 -22.627 1.00 94.38 284 GLY A C 1
ATOM 2268 O O . GLY A 1 284 ? 10.172 -8.602 -21.886 1.00 94.38 284 GLY A O 1
ATOM 2269 N N . ASP A 1 285 ? 11.753 -7.071 -22.347 1.00 95.50 285 ASP A N 1
ATOM 2270 C CA . ASP A 1 285 ? 11.583 -6.304 -21.106 1.00 95.50 285 ASP A CA 1
ATOM 2271 C C . ASP A 1 285 ? 10.193 -5.662 -21.031 1.00 95.50 285 ASP A C 1
ATOM 2273 O O . ASP A 1 285 ? 9.537 -5.692 -19.989 1.00 95.50 285 ASP A O 1
ATOM 2277 N N . TYR A 1 286 ? 9.687 -5.144 -22.156 1.00 97.50 286 TYR A N 1
ATOM 2278 C CA . TYR A 1 286 ? 8.328 -4.599 -22.251 1.00 97.50 286 TYR A CA 1
ATOM 2279 C C . TYR A 1 286 ? 7.251 -5.666 -22.043 1.00 97.50 286 TYR A C 1
ATOM 2281 O O . TYR A 1 286 ? 6.277 -5.427 -21.323 1.00 97.50 286 TYR A O 1
ATOM 2289 N N . VAL A 1 287 ? 7.430 -6.853 -22.633 1.00 95.81 287 VAL A N 1
ATOM 2290 C CA . VAL A 1 287 ? 6.545 -8.003 -22.396 1.00 95.81 287 VAL A CA 1
ATOM 2291 C C . VAL A 1 287 ? 6.597 -8.423 -20.926 1.00 95.81 287 VAL A C 1
ATOM 2293 O O . VAL A 1 287 ? 5.551 -8.576 -20.296 1.00 95.81 287 VAL A O 1
ATOM 2296 N N . GLY A 1 288 ? 7.796 -8.567 -20.355 1.00 95.06 288 GLY A N 1
ATOM 2297 C CA . GLY A 1 288 ? 7.996 -8.934 -18.954 1.00 95.06 288 GLY A CA 1
ATOM 2298 C C . GLY A 1 288 ? 7.334 -7.945 -17.996 1.00 95.06 288 GLY A C 1
ATOM 2299 O O . GLY A 1 288 ? 6.592 -8.355 -17.101 1.00 95.06 288 GLY A O 1
ATOM 2300 N N . PHE A 1 289 ? 7.517 -6.644 -18.234 1.00 96.75 289 PHE A N 1
ATOM 2301 C CA . PHE A 1 289 ? 6.861 -5.591 -17.466 1.00 96.75 289 PHE A CA 1
ATOM 2302 C C . PHE A 1 289 ? 5.337 -5.664 -17.581 1.00 96.75 289 PHE A C 1
ATOM 2304 O O . PHE A 1 289 ? 4.652 -5.639 -16.560 1.00 96.75 289 PHE A O 1
ATOM 2311 N N . LEU A 1 290 ? 4.783 -5.820 -18.787 1.00 96.06 290 LEU A N 1
ATOM 2312 C CA . LEU A 1 290 ? 3.336 -5.939 -18.964 1.00 96.06 290 LEU A CA 1
ATOM 2313 C C . LEU A 1 290 ? 2.765 -7.144 -18.199 1.00 96.06 290 LEU A C 1
ATOM 2315 O O . LEU A 1 290 ? 1.756 -7.012 -17.500 1.00 96.06 290 LEU A O 1
ATOM 2319 N N . LYS A 1 291 ? 3.440 -8.298 -18.263 1.00 93.62 291 LYS A N 1
ATOM 2320 C CA . LYS A 1 291 ? 3.062 -9.488 -17.485 1.00 93.62 291 LYS A CA 1
ATOM 2321 C C . LYS A 1 291 ? 3.097 -9.203 -15.979 1.00 93.62 291 LYS A C 1
ATOM 2323 O O . LYS A 1 291 ? 2.183 -9.611 -15.261 1.00 93.62 291 LYS A O 1
ATOM 2328 N N . ALA A 1 292 ? 4.085 -8.441 -15.507 1.00 94.81 292 ALA A N 1
ATOM 2329 C CA . ALA A 1 292 ? 4.178 -8.002 -14.115 1.00 94.81 292 ALA A CA 1
ATOM 2330 C C . ALA A 1 292 ? 3.011 -7.082 -13.705 1.00 94.81 292 ALA A C 1
ATOM 2332 O O . ALA A 1 292 ? 2.403 -7.274 -12.652 1.00 94.81 292 ALA A O 1
ATOM 2333 N N . VAL A 1 293 ? 2.627 -6.128 -14.561 1.00 94.75 293 VAL A N 1
ATOM 2334 C CA . VAL A 1 293 ? 1.488 -5.222 -14.323 1.00 94.75 293 VAL A CA 1
ATOM 2335 C C . VAL A 1 293 ? 0.169 -5.993 -14.199 1.00 94.75 293 VAL A C 1
ATOM 2337 O O . VAL A 1 293 ? -0.664 -5.695 -13.332 1.00 94.75 293 VAL A O 1
ATOM 2340 N N . VAL A 1 294 ? -0.047 -6.983 -15.069 1.00 91.25 294 VAL A N 1
ATOM 2341 C CA . VAL A 1 294 ? -1.260 -7.812 -15.049 1.00 91.25 294 VAL A CA 1
ATOM 2342 C C . VAL A 1 294 ? -1.291 -8.675 -13.790 1.00 91.25 294 VAL A C 1
ATOM 2344 O O . VAL A 1 294 ? -2.286 -8.641 -13.066 1.00 91.25 294 VAL A O 1
ATOM 2347 N N . LYS A 1 295 ? -0.194 -9.386 -13.497 1.00 89.94 295 LYS A N 1
ATOM 2348 C CA . LYS A 1 295 ? -0.135 -10.385 -12.421 1.00 89.94 295 LYS A CA 1
ATOM 2349 C C . LYS A 1 295 ? 0.004 -9.786 -11.022 1.00 89.94 295 LYS A C 1
ATOM 2351 O O . LYS A 1 295 ? -0.660 -10.235 -10.094 1.00 89.94 295 LYS A O 1
ATOM 2356 N N . TYR A 1 296 ? 0.869 -8.790 -10.869 1.00 92.19 296 TYR A N 1
ATOM 2357 C CA . TYR A 1 296 ? 1.329 -8.299 -9.567 1.00 92.19 296 TYR A CA 1
ATOM 2358 C C . TYR A 1 296 ? 0.941 -6.843 -9.290 1.00 92.19 296 TYR A C 1
ATOM 2360 O O . TYR A 1 296 ? 1.294 -6.314 -8.240 1.00 92.19 296 TYR A O 1
ATOM 2368 N N . ASP A 1 297 ? 0.209 -6.192 -10.203 1.00 94.00 297 ASP A N 1
ATOM 2369 C CA . ASP A 1 297 ? -0.043 -4.744 -10.165 1.00 94.00 297 ASP A CA 1
ATOM 2370 C C . ASP A 1 297 ? 1.253 -3.910 -10.155 1.00 94.00 297 ASP A C 1
ATOM 2372 O O . ASP A 1 297 ? 1.280 -2.820 -9.584 1.00 94.00 297 ASP A O 1
ATOM 2376 N N . THR A 1 298 ? 2.325 -4.400 -10.793 1.00 97.19 298 THR A N 1
ATOM 2377 C CA . THR A 1 298 ? 3.575 -3.640 -10.935 1.00 97.19 298 THR A CA 1
ATOM 2378 C C . THR A 1 298 ? 3.294 -2.254 -11.519 1.00 97.19 298 THR A C 1
ATOM 2380 O O . THR A 1 298 ? 2.612 -2.111 -12.529 1.00 97.19 298 THR A O 1
ATOM 2383 N N . ILE A 1 299 ? 3.800 -1.224 -10.852 1.00 98.06 299 ILE A N 1
ATOM 2384 C CA . ILE A 1 299 ? 3.617 0.189 -11.181 1.00 98.06 299 ILE A CA 1
ATOM 2385 C C . ILE A 1 299 ? 4.702 0.655 -12.157 1.00 98.06 299 ILE A C 1
ATOM 2387 O O . ILE A 1 299 ? 4.406 1.352 -13.129 1.00 98.06 299 ILE A O 1
ATOM 2391 N N . LEU A 1 300 ? 5.951 0.266 -11.899 1.00 98.00 300 LEU A N 1
ATOM 2392 C CA . LEU A 1 300 ? 7.086 0.563 -12.767 1.00 98.00 300 LEU A CA 1
ATOM 2393 C C . LEU A 1 300 ? 8.105 -0.566 -12.762 1.00 98.00 300 LEU A C 1
ATOM 2395 O O . LEU A 1 300 ? 8.224 -1.319 -11.793 1.00 98.00 300 LEU A O 1
ATOM 2399 N N . HIS A 1 301 ? 8.895 -0.576 -13.823 1.00 98.25 301 HIS A N 1
ATOM 2400 C CA . HIS A 1 301 ? 10.056 -1.426 -13.980 1.00 98.25 301 HIS A CA 1
ATOM 2401 C C . HIS A 1 301 ? 11.288 -0.580 -14.311 1.00 98.25 301 HIS A C 1
ATOM 2403 O O . HIS A 1 301 ? 11.205 0.325 -15.144 1.00 98.25 301 HIS A O 1
ATOM 2409 N N . ILE A 1 302 ? 12.413 -0.840 -13.642 1.00 98.38 302 ILE A N 1
ATOM 2410 C CA . ILE A 1 302 ? 13.680 -0.135 -13.878 1.00 98.38 302 ILE A CA 1
ATOM 2411 C C . ILE A 1 302 ? 14.678 -1.044 -14.589 1.00 98.38 302 ILE A C 1
ATOM 2413 O O . ILE A 1 302 ? 15.101 -2.051 -14.032 1.00 98.38 302 ILE A O 1
ATOM 2417 N N . VAL A 1 303 ? 15.141 -0.627 -15.764 1.00 97.50 303 VAL A N 1
ATOM 2418 C CA . VAL A 1 303 ? 16.270 -1.272 -16.447 1.00 97.50 303 VAL A CA 1
ATOM 2419 C C . VAL A 1 303 ? 17.530 -0.468 -16.174 1.00 97.50 303 VAL A C 1
ATOM 2421 O O . VAL A 1 303 ? 17.630 0.707 -16.528 1.00 97.50 303 VAL A O 1
ATOM 2424 N N . THR A 1 304 ? 18.490 -1.088 -15.505 1.00 97.19 304 THR A N 1
ATOM 2425 C CA . THR A 1 304 ? 19.708 -0.434 -15.024 1.00 97.19 304 THR A CA 1
ATOM 2426 C C . THR A 1 304 ? 20.852 -0.650 -16.002 1.00 97.19 304 THR A C 1
ATOM 2428 O O . THR A 1 304 ? 21.111 -1.779 -16.393 1.00 97.19 304 THR A O 1
ATOM 2431 N N . THR A 1 305 ? 21.569 0.407 -16.374 1.00 96.69 305 THR A N 1
ATOM 2432 C CA . THR A 1 305 ? 22.525 0.403 -17.497 1.00 96.69 305 THR A CA 1
ATOM 2433 C C . THR A 1 305 ? 23.817 1.154 -17.143 1.00 96.69 305 THR A C 1
ATOM 2435 O O . THR A 1 305 ? 23.944 1.708 -16.043 1.00 96.69 305 THR A O 1
ATOM 2438 N N . ILE A 1 306 ? 24.817 1.164 -18.031 1.00 96.12 306 ILE A N 1
ATOM 2439 C CA . ILE A 1 306 ? 26.075 1.895 -17.788 1.00 96.12 306 ILE A CA 1
ATOM 2440 C C . ILE A 1 306 ? 25.829 3.407 -17.760 1.00 96.12 306 ILE A C 1
ATOM 2442 O O . ILE A 1 306 ? 26.396 4.091 -16.911 1.00 96.12 306 ILE A O 1
ATOM 2446 N N . GLU A 1 307 ? 24.992 3.931 -18.657 1.00 96.25 307 GLU A N 1
ATOM 2447 C CA . GLU A 1 307 ? 24.715 5.367 -18.784 1.00 96.25 307 GLU A CA 1
ATOM 2448 C C . GLU A 1 307 ? 23.769 5.923 -17.708 1.00 96.25 307 GLU A C 1
ATOM 2450 O O . GLU A 1 307 ? 23.766 7.122 -17.436 1.00 96.25 307 GLU A O 1
ATOM 2455 N N . GLY A 1 308 ? 22.950 5.069 -17.099 1.00 98.00 308 GLY A N 1
ATOM 2456 C CA . GLY A 1 308 ? 21.887 5.483 -16.194 1.00 98.00 308 GLY A CA 1
ATOM 2457 C C . GLY A 1 308 ? 20.877 4.368 -15.978 1.00 98.00 308 GLY A C 1
ATOM 2458 O O . GLY A 1 308 ? 21.214 3.184 -16.015 1.00 98.00 308 GLY A O 1
ATOM 2459 N N . PHE A 1 309 ? 19.616 4.729 -15.792 1.00 98.38 309 PHE A N 1
ATOM 2460 C CA . PHE A 1 309 ? 18.531 3.758 -15.721 1.00 98.38 309 PHE A CA 1
ATOM 2461 C C . PHE A 1 309 ? 17.295 4.229 -16.485 1.00 98.38 309 PHE A C 1
ATOM 2463 O O . PHE A 1 309 ? 16.996 5.422 -16.547 1.00 98.38 309 PHE A O 1
ATOM 2470 N N . TYR A 1 310 ? 16.573 3.270 -17.058 1.00 98.56 310 TYR A N 1
ATOM 2471 C CA . TYR A 1 310 ? 15.323 3.488 -17.773 1.00 98.56 310 TYR A CA 1
ATOM 2472 C C . TYR A 1 310 ? 14.159 3.141 -16.853 1.00 98.56 310 TYR A C 1
ATOM 2474 O O . TYR A 1 310 ? 14.094 2.032 -16.332 1.00 98.56 310 TYR A O 1
ATOM 2482 N N . VAL A 1 311 ? 13.233 4.076 -16.665 1.00 98.62 311 VAL A N 1
ATOM 2483 C CA . VAL A 1 311 ? 11.983 3.865 -15.932 1.00 98.62 311 VAL A CA 1
ATOM 2484 C C . VAL A 1 311 ? 10.887 3.566 -16.945 1.00 98.62 311 VAL A C 1
ATOM 2486 O O . VAL A 1 311 ? 10.545 4.428 -17.753 1.00 98.62 311 VAL A O 1
ATOM 2489 N N . ILE A 1 312 ? 10.336 2.356 -16.897 1.00 98.62 312 ILE A N 1
ATOM 2490 C CA . ILE A 1 312 ? 9.221 1.910 -17.734 1.00 98.62 312 ILE A CA 1
ATOM 2491 C C . ILE A 1 312 ? 7.942 1.924 -16.896 1.00 98.62 312 ILE A C 1
ATOM 2493 O O . ILE A 1 312 ? 7.901 1.373 -15.798 1.00 98.62 312 ILE A O 1
ATOM 2497 N N . SER A 1 313 ? 6.886 2.545 -17.418 1.00 98.38 313 SER A N 1
ATOM 2498 C CA . SER A 1 313 ? 5.539 2.518 -16.835 1.00 98.38 313 SER A CA 1
ATOM 2499 C C . SER A 1 313 ? 4.473 2.449 -17.930 1.00 98.38 313 SER A C 1
ATOM 2501 O O . SER A 1 313 ? 4.770 2.667 -19.106 1.00 98.38 313 SER A O 1
ATOM 2503 N N . LEU A 1 314 ? 3.227 2.125 -17.576 1.00 97.88 314 LEU A N 1
ATOM 2504 C CA . LEU A 1 314 ? 2.119 2.203 -18.532 1.00 97.88 314 LEU A CA 1
ATOM 2505 C C . LEU A 1 314 ? 1.747 3.660 -18.829 1.00 97.88 314 LEU A C 1
ATOM 2507 O O . LEU A 1 314 ? 1.746 4.517 -17.942 1.00 97.88 314 LEU A O 1
ATOM 2511 N N . GLY A 1 315 ? 1.334 3.922 -20.069 1.00 97.56 315 GLY A N 1
ATOM 2512 C CA . GLY A 1 315 ? 0.615 5.147 -20.407 1.00 97.56 315 GLY A CA 1
ATOM 2513 C C . GLY A 1 315 ? -0.666 5.281 -19.578 1.00 97.56 315 GLY A C 1
ATOM 2514 O O . GLY A 1 315 ? -1.288 4.288 -19.197 1.00 97.56 315 GLY A O 1
ATOM 2515 N N . SER A 1 316 ? -1.088 6.516 -19.295 1.00 96.06 316 SER A N 1
ATOM 2516 C CA . SER A 1 316 ? -2.215 6.804 -18.390 1.00 96.06 316 SER A CA 1
ATOM 2517 C C . SER A 1 316 ? -3.524 6.114 -18.797 1.00 96.06 316 SER A C 1
ATOM 2519 O O . SER A 1 316 ? -4.261 5.631 -17.934 1.00 96.06 316 SER A O 1
ATOM 2521 N N . TYR A 1 317 ? -3.787 6.004 -20.104 1.00 96.25 317 TYR A N 1
ATOM 2522 C CA . TYR A 1 317 ? -4.927 5.255 -20.632 1.00 96.25 317 TYR A CA 1
ATOM 2523 C C . TYR A 1 317 ? -4.876 3.777 -20.220 1.00 96.25 317 TYR A C 1
ATOM 2525 O O . TYR A 1 317 ? -5.850 3.251 -19.683 1.00 96.25 317 TYR A O 1
ATOM 2533 N N . TRP A 1 318 ? -3.738 3.110 -20.414 1.00 96.31 318 TRP A N 1
ATOM 2534 C CA . TRP A 1 318 ? -3.586 1.687 -20.104 1.00 96.31 318 TRP A CA 1
ATOM 2535 C C . TRP A 1 318 ? -3.476 1.417 -18.606 1.00 96.31 318 TRP A C 1
ATOM 2537 O O . TRP A 1 318 ? -3.991 0.408 -18.135 1.00 96.31 318 TRP A O 1
ATOM 2547 N N . ALA A 1 319 ? -2.914 2.342 -17.824 1.00 94.88 319 ALA A N 1
ATOM 2548 C CA . ALA A 1 319 ? -2.944 2.259 -16.365 1.00 94.88 319 ALA A CA 1
ATOM 2549 C C . ALA A 1 319 ? -4.388 2.176 -15.826 1.00 94.88 319 ALA A C 1
ATOM 2551 O O . ALA A 1 319 ? -4.665 1.430 -14.885 1.00 94.88 319 ALA A O 1
ATOM 2552 N N . LYS A 1 320 ? -5.327 2.903 -16.448 1.00 93.62 320 LYS A N 1
ATOM 2553 C CA . LYS A 1 320 ? -6.762 2.837 -16.134 1.00 93.62 320 LYS A CA 1
ATOM 2554 C C . LYS A 1 320 ? -7.424 1.571 -16.692 1.00 93.62 320 LYS A C 1
ATOM 2556 O O . LYS A 1 320 ? -8.204 0.935 -15.988 1.00 93.62 320 LYS A O 1
ATOM 2561 N N . ASN A 1 321 ? -7.108 1.204 -17.933 1.00 92.75 321 ASN A N 1
ATOM 2562 C CA . ASN A 1 321 ? -7.809 0.166 -18.696 1.00 92.75 321 ASN A CA 1
ATOM 2563 C C . ASN A 1 321 ? -7.029 -1.157 -18.807 1.00 92.75 321 ASN A C 1
ATOM 2565 O O . ASN A 1 321 ? -7.196 -1.899 -19.766 1.00 92.75 321 ASN A O 1
ATOM 2569 N N . LYS A 1 322 ? -6.176 -1.499 -17.835 1.00 88.25 322 LYS A N 1
ATOM 2570 C CA . LYS A 1 322 ? -5.268 -2.656 -17.968 1.00 88.25 322 LYS A CA 1
ATOM 2571 C C . LYS A 1 322 ? -5.957 -4.006 -18.225 1.00 88.25 322 LYS A C 1
ATOM 2573 O O . LYS A 1 322 ? -5.328 -4.922 -18.731 1.00 88.25 322 LYS A O 1
ATOM 2578 N N . PHE A 1 323 ? -7.226 -4.150 -17.840 1.00 86.38 323 PHE A N 1
ATOM 2579 C CA . PHE A 1 323 ? -8.000 -5.382 -18.026 1.00 86.38 323 PHE A CA 1
ATOM 2580 C C . PHE A 1 323 ? -8.652 -5.510 -19.402 1.00 86.38 323 PHE A C 1
ATOM 2582 O O . PHE A 1 323 ? -9.276 -6.526 -19.678 1.00 86.38 323 PHE A O 1
ATOM 2589 N N . THR A 1 324 ? -8.536 -4.490 -20.251 1.00 88.69 324 THR A N 1
ATOM 2590 C CA . THR A 1 324 ? -8.993 -4.546 -21.644 1.00 88.69 324 THR A CA 1
ATOM 2591 C C . THR A 1 324 ? -7.840 -4.840 -22.602 1.00 88.69 324 THR A C 1
ATOM 2593 O O . THR A 1 324 ? -7.997 -4.695 -23.810 1.00 88.69 324 THR A O 1
ATOM 2596 N N . ILE A 1 325 ? -6.666 -5.182 -22.066 1.00 87.38 325 ILE A N 1
ATOM 2597 C CA . ILE A 1 325 ? -5.503 -5.594 -22.844 1.00 87.38 325 ILE A CA 1
ATOM 2598 C C . ILE A 1 325 ? -5.769 -7.002 -23.385 1.00 87.38 325 ILE A C 1
ATOM 2600 O O . ILE A 1 325 ? -6.087 -7.899 -22.609 1.00 87.38 325 ILE A O 1
ATOM 2604 N N . ASP A 1 326 ? -5.660 -7.164 -24.701 1.00 89.94 326 ASP A N 1
ATOM 2605 C CA . ASP A 1 326 ? -5.868 -8.428 -25.410 1.00 89.94 326 ASP A CA 1
ATOM 2606 C C . ASP A 1 326 ? -4.534 -9.115 -25.759 1.00 89.94 326 ASP A C 1
ATOM 2608 O O . ASP A 1 326 ? -3.459 -8.514 -25.697 1.00 89.94 326 ASP A O 1
ATOM 2612 N N . ASP A 1 327 ? -4.596 -10.378 -26.175 1.00 87.88 327 ASP A N 1
ATOM 2613 C CA . ASP A 1 327 ? -3.407 -11.217 -26.409 1.00 87.88 327 ASP A CA 1
ATOM 2614 C C . ASP A 1 327 ? -2.566 -10.730 -27.608 1.00 87.88 327 ASP A C 1
ATOM 2616 O O . ASP A 1 327 ? -1.361 -10.982 -27.718 1.00 87.88 327 ASP A O 1
ATOM 2620 N N . LYS A 1 328 ? -3.176 -9.947 -28.510 1.00 94.81 328 LYS A N 1
ATOM 2621 C CA . LYS A 1 328 ? -2.501 -9.350 -29.676 1.00 94.81 328 LYS A CA 1
ATOM 2622 C C . LYS A 1 328 ? -1.426 -8.344 -29.272 1.00 94.81 328 LYS A C 1
ATOM 2624 O O . LYS A 1 328 ? -0.506 -8.093 -30.058 1.00 94.81 328 LYS A O 1
ATOM 2629 N N . ILE A 1 329 ? -1.504 -7.798 -28.057 1.00 95.56 329 ILE A N 1
ATOM 2630 C CA . ILE A 1 329 ? -0.538 -6.823 -27.558 1.00 95.56 329 ILE A CA 1
ATOM 2631 C C . ILE A 1 329 ? 0.887 -7.379 -27.524 1.00 95.56 329 ILE A C 1
ATOM 2633 O O . ILE A 1 329 ? 1.831 -6.647 -27.803 1.00 95.56 329 ILE A O 1
ATOM 2637 N N . ILE A 1 330 ? 1.061 -8.674 -27.243 1.00 94.88 330 ILE A N 1
ATOM 2638 C CA . ILE A 1 330 ? 2.388 -9.293 -27.164 1.00 94.88 330 ILE A CA 1
ATOM 2639 C C . ILE A 1 330 ? 3.034 -9.306 -28.545 1.00 94.88 330 ILE A C 1
ATOM 2641 O O . ILE A 1 330 ? 4.178 -8.886 -28.701 1.00 94.88 330 ILE A O 1
ATOM 2645 N N . SER A 1 331 ? 2.270 -9.701 -29.566 1.00 95.62 331 SER A N 1
ATOM 2646 C CA . SER A 1 331 ? 2.728 -9.668 -30.959 1.00 95.62 331 SER A CA 1
ATOM 2647 C C . SER A 1 331 ? 3.062 -8.244 -31.412 1.00 95.62 331 SER A C 1
ATOM 2649 O O . SER A 1 331 ? 4.065 -8.032 -32.092 1.00 95.62 331 SER A O 1
ATOM 2651 N N . PHE A 1 332 ? 2.258 -7.257 -31.003 1.00 97.19 332 PHE A N 1
ATOM 2652 C CA . PHE A 1 332 ? 2.545 -5.844 -31.250 1.00 97.19 332 PHE A CA 1
ATOM 2653 C C . PHE A 1 332 ? 3.859 -5.401 -30.591 1.00 97.19 332 PHE A C 1
ATOM 2655 O O . PHE A 1 332 ? 4.700 -4.811 -31.266 1.00 97.19 332 PHE A O 1
ATOM 2662 N N . ILE A 1 333 ? 4.071 -5.725 -29.309 1.00 97.19 333 ILE A N 1
ATOM 2663 C CA . ILE A 1 333 ? 5.295 -5.361 -28.583 1.00 97.19 333 ILE A CA 1
ATOM 2664 C C . ILE A 1 333 ? 6.517 -5.985 -29.257 1.00 97.19 333 ILE A C 1
ATOM 2666 O O . ILE A 1 333 ? 7.455 -5.271 -29.603 1.00 97.19 333 ILE A O 1
ATOM 2670 N N . MET A 1 334 ? 6.487 -7.295 -29.507 1.00 95.56 334 MET A N 1
ATOM 2671 C CA . MET A 1 334 ? 7.604 -8.017 -30.124 1.00 95.56 334 MET A CA 1
ATOM 2672 C C . MET A 1 334 ? 7.982 -7.460 -31.501 1.00 95.56 334 MET A C 1
ATOM 2674 O O . MET A 1 334 ? 9.154 -7.475 -31.862 1.00 95.56 334 MET A O 1
ATOM 2678 N N . LYS A 1 335 ? 7.007 -6.948 -32.259 1.00 95.75 335 LYS A N 1
ATOM 2679 C CA . LYS A 1 335 ? 7.231 -6.370 -33.586 1.00 95.75 335 LYS A CA 1
ATOM 2680 C C . LYS A 1 335 ? 7.712 -4.917 -33.541 1.00 95.75 335 LYS A C 1
ATOM 2682 O O . LYS A 1 335 ? 8.626 -4.559 -34.277 1.00 95.75 335 LYS A O 1
ATOM 2687 N N . GLU A 1 336 ? 7.074 -4.068 -32.740 1.00 96.62 336 GLU A N 1
ATOM 2688 C CA . GLU A 1 336 ? 7.269 -2.610 -32.804 1.00 96.62 336 GLU A CA 1
ATOM 2689 C C . GLU A 1 336 ? 8.326 -2.090 -31.813 1.00 96.62 336 GLU A C 1
ATOM 2691 O O . GLU A 1 336 ? 8.888 -1.017 -32.033 1.00 96.62 336 GLU A O 1
ATOM 2696 N N . TYR A 1 337 ? 8.626 -2.844 -30.748 1.00 95.50 337 TYR A N 1
ATOM 2697 C CA . TYR A 1 337 ? 9.631 -2.486 -29.735 1.00 95.50 337 TYR A CA 1
ATOM 2698 C C . TYR A 1 337 ? 10.985 -3.173 -29.962 1.00 95.50 337 TYR A C 1
ATOM 2700 O O . TYR A 1 337 ? 11.926 -2.952 -29.198 1.00 95.50 337 TYR A O 1
ATOM 2708 N N . ASP A 1 338 ? 11.120 -3.995 -31.007 1.00 92.12 338 ASP A N 1
ATOM 2709 C CA . ASP A 1 338 ? 12.415 -4.552 -31.391 1.00 92.12 338 ASP A CA 1
ATOM 2710 C C . ASP A 1 338 ? 13.227 -3.549 -32.229 1.00 92.12 338 ASP A C 1
ATOM 2712 O O . ASP A 1 338 ? 13.052 -3.390 -33.440 1.00 92.12 338 ASP A O 1
ATOM 2716 N N . PHE A 1 339 ? 14.169 -2.878 -31.567 1.00 88.88 339 PHE A N 1
ATOM 2717 C CA . PHE A 1 339 ? 15.098 -1.939 -32.201 1.00 88.88 339 PHE A CA 1
ATOM 2718 C C . PHE A 1 339 ? 16.458 -2.564 -32.558 1.00 88.88 339 PHE A C 1
ATOM 2720 O O . PHE A 1 339 ? 17.352 -1.852 -33.017 1.00 88.88 339 PHE A O 1
ATOM 2727 N N . SER A 1 340 ? 16.635 -3.882 -32.392 1.00 79.06 340 SER A N 1
ATOM 2728 C CA . SER A 1 340 ? 17.922 -4.566 -32.607 1.00 79.06 340 SER A CA 1
ATOM 2729 C C . SER A 1 340 ? 18.355 -4.634 -34.083 1.00 79.06 340 SER A C 1
ATOM 2731 O O . SER A 1 340 ? 19.546 -4.731 -34.390 1.00 79.06 340 SER A O 1
ATOM 2733 N N . CYS A 1 341 ? 17.399 -4.533 -35.012 1.00 57.38 341 CYS A N 1
ATOM 2734 C CA . CYS A 1 341 ? 17.601 -4.805 -36.438 1.00 57.38 341 CYS A CA 1
ATOM 2735 C C . CYS A 1 341 ? 18.184 -3.637 -37.264 1.00 57.38 341 CYS A C 1
ATOM 2737 O O . CYS A 1 341 ? 18.445 -3.806 -38.455 1.00 57.38 341 CYS A O 1
ATOM 2739 N N . LYS A 1 342 ? 18.400 -2.442 -36.693 1.00 58.88 342 LYS A N 1
ATOM 2740 C CA . LYS A 1 342 ? 18.764 -1.235 -37.470 1.00 58.88 342 LYS A CA 1
ATOM 2741 C C . LYS A 1 342 ? 20.214 -0.787 -37.242 1.00 58.88 342 LYS A C 1
ATOM 2743 O O . LYS A 1 342 ? 20.487 0.299 -36.759 1.00 58.88 342 LYS A O 1
ATOM 2748 N N . ARG A 1 343 ? 21.176 -1.628 -37.622 1.00 54.47 343 ARG A N 1
ATOM 2749 C CA . ARG A 1 343 ? 22.619 -1.466 -37.328 1.00 54.47 343 ARG A CA 1
ATOM 2750 C C . ARG A 1 343 ? 23.368 -0.317 -38.033 1.00 54.47 343 ARG A C 1
ATOM 2752 O O . ARG A 1 343 ? 24.562 -0.174 -37.807 1.00 54.47 343 ARG A O 1
ATOM 2759 N N . ASN A 1 344 ? 22.705 0.511 -38.844 1.00 57.38 344 ASN A N 1
ATOM 2760 C CA . ASN A 1 344 ? 23.382 1.520 -39.678 1.00 57.38 344 ASN A CA 1
ATOM 2761 C C . ASN A 1 344 ? 23.156 2.979 -39.231 1.00 57.38 344 ASN A C 1
ATOM 2763 O O . ASN A 1 344 ? 23.468 3.895 -39.987 1.00 57.38 344 ASN A O 1
ATOM 2767 N N . GLY A 1 345 ? 22.607 3.214 -38.035 1.00 62.78 345 GLY A N 1
ATOM 2768 C CA . GLY A 1 345 ? 22.419 4.559 -37.482 1.00 62.78 345 GLY A CA 1
ATOM 2769 C C . GLY A 1 345 ? 23.153 4.747 -36.158 1.00 62.78 345 GLY A C 1
ATOM 2770 O O . GLY A 1 345 ? 23.085 3.883 -35.289 1.00 62.78 345 GLY A O 1
ATOM 2771 N N . ASP A 1 346 ? 23.817 5.892 -35.988 1.00 71.62 346 ASP A N 1
ATOM 2772 C CA . ASP A 1 346 ? 24.340 6.348 -34.695 1.00 71.62 346 ASP A CA 1
ATOM 2773 C C . ASP A 1 346 ? 23.162 6.820 -33.824 1.00 71.62 346 ASP A C 1
ATOM 2775 O O . ASP A 1 346 ? 22.802 8.000 -33.774 1.00 71.62 346 ASP A O 1
ATOM 2779 N N . TYR A 1 347 ? 22.442 5.860 -33.241 1.00 87.50 347 TYR A N 1
ATOM 2780 C CA . TYR A 1 347 ? 21.260 6.142 -32.438 1.00 87.50 347 TYR A CA 1
ATOM 2781 C C . TYR A 1 347 ? 21.649 6.655 -31.054 1.00 87.50 347 TYR A C 1
ATOM 2783 O O . TYR A 1 347 ? 22.415 6.035 -30.319 1.00 87.50 347 TYR A O 1
ATOM 2791 N N . SER A 1 348 ? 21.057 7.785 -30.676 1.00 92.81 348 SER A N 1
ATOM 2792 C CA . SER A 1 348 ? 21.167 8.340 -29.330 1.00 92.81 348 SER A CA 1
ATOM 2793 C C . SER A 1 348 ? 20.047 7.831 -28.420 1.00 92.81 348 SER A C 1
ATOM 2795 O O . SER A 1 348 ? 18.983 7.417 -28.884 1.00 92.81 348 SER A O 1
ATOM 2797 N N . ILE A 1 349 ? 20.242 7.958 -27.106 1.00 94.75 349 ILE A N 1
ATOM 2798 C CA . ILE A 1 349 ? 19.191 7.725 -26.101 1.00 94.75 349 ILE A CA 1
ATOM 2799 C C . ILE A 1 349 ? 17.935 8.552 -26.427 1.00 94.75 349 ILE A C 1
ATOM 2801 O O . ILE A 1 349 ? 16.822 8.040 -26.379 1.00 94.75 349 ILE A O 1
ATOM 2805 N N . ASN A 1 350 ? 18.098 9.812 -26.847 1.00 96.12 350 ASN A N 1
ATOM 2806 C CA . ASN A 1 350 ? 16.974 10.676 -27.222 1.00 96.12 350 ASN A CA 1
ATOM 2807 C C . ASN A 1 350 ? 16.202 10.146 -28.434 1.00 96.12 350 ASN A C 1
ATOM 2809 O O . ASN A 1 350 ? 14.975 10.226 -28.463 1.00 96.12 350 ASN A O 1
ATOM 2813 N N . TRP A 1 351 ? 16.897 9.588 -29.431 1.00 95.00 351 TRP A N 1
ATOM 2814 C CA . TRP A 1 351 ? 16.233 8.931 -30.556 1.00 95.00 351 TRP A CA 1
ATOM 2815 C C . TRP A 1 351 ? 15.363 7.768 -30.070 1.00 95.00 351 TRP A C 1
ATOM 2817 O O . TRP A 1 351 ? 14.191 7.692 -30.444 1.00 95.00 351 TRP A O 1
ATOM 2827 N N . TYR A 1 352 ? 15.913 6.917 -29.201 1.00 95.62 352 TYR A N 1
ATOM 2828 C CA . TYR A 1 352 ? 15.200 5.775 -28.637 1.00 95.62 352 TYR A CA 1
ATOM 2829 C C . TYR A 1 352 ? 13.958 6.219 -27.855 1.00 95.62 352 TYR A C 1
ATOM 2831 O O . TYR A 1 352 ? 12.852 5.770 -28.153 1.00 95.62 352 TYR A O 1
ATOM 2839 N N . LEU A 1 353 ? 14.118 7.167 -26.924 1.00 97.50 353 LEU A N 1
ATOM 2840 C CA . LEU A 1 353 ? 13.022 7.694 -26.107 1.00 97.50 353 LEU A CA 1
ATOM 2841 C C . LEU A 1 353 ? 11.909 8.311 -26.961 1.00 97.50 353 LEU A C 1
ATOM 2843 O O . LEU A 1 353 ? 10.732 8.068 -26.700 1.00 97.50 353 LEU A O 1
ATOM 2847 N N . ASN A 1 354 ? 12.261 9.067 -28.004 1.00 96.94 354 ASN A N 1
ATOM 2848 C CA . ASN A 1 354 ? 11.279 9.644 -28.923 1.00 96.94 354 ASN A CA 1
ATOM 2849 C C . ASN A 1 354 ? 10.522 8.565 -29.702 1.00 96.94 354 ASN A C 1
ATOM 2851 O O . ASN A 1 354 ? 9.327 8.711 -29.947 1.00 96.94 354 ASN A O 1
ATOM 2855 N N . LYS A 1 355 ? 11.200 7.483 -30.103 1.00 96.19 355 LYS A N 1
ATOM 2856 C CA . LYS A 1 355 ? 10.560 6.376 -30.819 1.00 96.19 355 LYS A CA 1
ATOM 2857 C C . LYS A 1 355 ? 9.635 5.582 -29.915 1.00 96.19 355 LYS A C 1
ATOM 2859 O O . LYS A 1 355 ? 8.464 5.448 -30.248 1.00 96.19 355 LYS A O 1
ATOM 2864 N N . VAL A 1 356 ? 10.129 5.112 -28.775 1.00 97.31 356 VAL A N 1
ATOM 2865 C CA . VAL A 1 356 ? 9.370 4.225 -27.890 1.00 97.31 356 VAL A CA 1
ATOM 2866 C C . VAL A 1 356 ? 8.147 4.914 -27.277 1.00 97.31 356 VAL A C 1
ATOM 2868 O O . VAL A 1 356 ? 7.081 4.309 -27.203 1.00 97.31 356 VAL A O 1
ATOM 2871 N N . ASN A 1 357 ? 8.255 6.201 -26.925 1.00 98.06 357 ASN A N 1
ATOM 2872 C CA . ASN A 1 357 ? 7.129 6.974 -26.394 1.00 98.06 357 ASN A CA 1
ATOM 2873 C C . ASN A 1 357 ? 6.117 7.402 -27.472 1.00 98.06 357 ASN A C 1
ATOM 2875 O O . ASN A 1 357 ? 4.995 7.778 -27.146 1.00 98.06 357 ASN A O 1
ATOM 2879 N N . ALA A 1 358 ? 6.479 7.344 -28.757 1.00 97.88 358 ALA A N 1
ATOM 2880 C CA . ALA A 1 358 ? 5.548 7.611 -29.852 1.00 97.88 358 ALA A CA 1
ATOM 2881 C C . ALA A 1 358 ? 4.725 6.376 -30.258 1.00 97.88 358 ALA A C 1
ATOM 2883 O O . ALA A 1 358 ? 3.737 6.521 -30.981 1.00 97.88 358 ALA A O 1
ATOM 2884 N N . LEU A 1 359 ? 5.116 5.172 -29.819 1.00 98.06 359 LEU A N 1
ATOM 2885 C CA . LEU A 1 359 ? 4.405 3.938 -30.139 1.00 98.06 359 LEU A CA 1
ATOM 2886 C C . LEU A 1 359 ? 3.038 3.901 -29.452 1.00 98.06 359 LEU A C 1
ATOM 2888 O O . LEU A 1 359 ? 2.897 4.157 -28.252 1.00 98.06 359 LEU A O 1
ATOM 2892 N N . LYS A 1 360 ? 2.019 3.553 -30.238 1.00 98.12 360 LYS A N 1
ATOM 2893 C CA . LYS A 1 360 ? 0.624 3.494 -29.809 1.00 98.12 360 LYS A CA 1
ATOM 2894 C C . LYS A 1 360 ? 0.052 2.117 -30.084 1.00 98.12 360 LYS A C 1
ATOM 2896 O O . LYS A 1 360 ? 0.160 1.621 -31.201 1.00 98.12 360 LYS A O 1
ATOM 2901 N N . TYR A 1 361 ? -0.598 1.549 -29.079 1.00 97.56 361 TYR A N 1
ATOM 2902 C CA . TYR A 1 361 ? -1.457 0.386 -29.232 1.00 97.56 361 TYR A CA 1
ATOM 2903 C C . TYR A 1 361 ? -2.904 0.873 -29.209 1.00 97.56 361 TYR A C 1
ATOM 2905 O O . TYR A 1 361 ? -3.268 1.615 -28.299 1.00 97.56 361 TYR A O 1
ATOM 2913 N N . GLN A 1 362 ? -3.705 0.523 -30.221 1.00 96.50 362 GLN A N 1
ATOM 2914 C CA . GLN A 1 362 ? -5.100 0.981 -30.345 1.00 96.50 362 GLN A CA 1
ATOM 2915 C C . GLN A 1 362 ? -5.249 2.508 -30.148 1.00 96.50 362 GLN A C 1
ATOM 2917 O O . GLN A 1 362 ? -6.053 2.961 -29.346 1.00 96.50 362 GLN A O 1
ATOM 2922 N N . ASP A 1 363 ? -4.408 3.300 -30.823 1.00 97.50 363 ASP A N 1
ATOM 2923 C CA . ASP A 1 363 ? -4.349 4.775 -30.755 1.00 97.50 363 ASP A CA 1
ATOM 2924 C C . ASP A 1 363 ? -3.882 5.405 -29.428 1.00 97.50 363 ASP A C 1
ATOM 2926 O O . ASP A 1 363 ? -3.655 6.622 -29.366 1.00 97.50 363 ASP A O 1
ATOM 2930 N N . TYR A 1 364 ? -3.617 4.601 -28.396 1.00 97.88 364 TYR A N 1
ATOM 2931 C CA . TYR A 1 364 ? -3.136 5.067 -27.096 1.00 97.88 364 TYR A CA 1
ATOM 2932 C C . TYR A 1 364 ? -1.681 4.672 -26.852 1.00 97.88 364 TYR A C 1
ATOM 2934 O O . TYR A 1 364 ? -1.263 3.546 -27.120 1.00 97.88 364 TYR A O 1
ATOM 2942 N N . GLN A 1 365 ? -0.896 5.596 -26.296 1.00 97.69 365 GLN A N 1
ATOM 2943 C CA . GLN A 1 365 ? 0.496 5.334 -25.933 1.00 97.69 365 GLN A CA 1
ATOM 2944 C C . GLN A 1 365 ? 0.573 4.196 -24.914 1.00 97.69 365 GLN A C 1
ATOM 2946 O O . GLN A 1 365 ? 0.025 4.326 -23.819 1.00 97.69 365 GLN A O 1
ATOM 2951 N N . LEU A 1 366 ? 1.253 3.103 -25.269 1.00 97.19 366 LEU A N 1
ATOM 2952 C CA . LEU A 1 366 ? 1.287 1.900 -24.438 1.00 97.19 366 LEU A CA 1
ATOM 2953 C C . LEU A 1 366 ? 2.191 2.065 -23.214 1.00 97.19 366 LEU A C 1
ATOM 2955 O O . LEU A 1 366 ? 1.740 1.897 -22.080 1.00 97.19 366 LEU A O 1
ATOM 2959 N N . PHE A 1 367 ? 3.442 2.457 -23.446 1.00 98.25 367 PHE A N 1
ATOM 2960 C CA . PHE A 1 367 ? 4.432 2.661 -22.395 1.00 98.25 367 PHE A CA 1
ATOM 2961 C C . PHE A 1 367 ? 4.935 4.103 -22.367 1.00 98.25 367 PHE A C 1
ATOM 2963 O O . PHE A 1 367 ? 5.079 4.758 -23.401 1.00 98.25 367 PHE A O 1
ATOM 2970 N N . MET A 1 368 ? 5.234 4.562 -21.158 1.00 98.19 368 MET A N 1
ATOM 2971 C CA . MET A 1 368 ? 6.015 5.757 -20.873 1.00 98.19 368 MET A CA 1
ATOM 2972 C C . MET A 1 368 ? 7.410 5.313 -20.444 1.00 98.19 368 MET A C 1
ATOM 2974 O O . MET A 1 368 ? 7.542 4.493 -19.530 1.00 98.19 368 MET A O 1
ATOM 2978 N N . VAL A 1 369 ? 8.436 5.855 -21.092 1.00 98.50 369 VAL A N 1
ATOM 2979 C CA . VAL A 1 369 ? 9.838 5.523 -20.840 1.00 98.50 369 VAL A CA 1
ATOM 2980 C C . VAL A 1 369 ? 10.627 6.804 -20.620 1.00 98.50 369 VAL A C 1
ATOM 2982 O O . VAL A 1 369 ? 10.629 7.693 -21.473 1.00 98.50 369 VAL A O 1
ATOM 2985 N N . GLU A 1 370 ? 11.324 6.883 -19.493 1.00 98.31 370 GLU A N 1
ATOM 2986 C CA . GLU A 1 370 ? 12.267 7.957 -19.178 1.00 98.31 370 GLU A CA 1
ATOM 2987 C C . GLU A 1 370 ? 13.651 7.353 -18.926 1.00 98.31 370 GLU A C 1
ATOM 2989 O O . GLU A 1 370 ? 13.758 6.352 -18.226 1.00 98.31 370 GLU A O 1
ATOM 2994 N N . CYS A 1 371 ? 14.709 7.951 -19.479 1.00 98.31 371 CYS A N 1
ATOM 2995 C CA . CYS A 1 371 ? 16.087 7.613 -19.117 1.00 98.31 371 CYS A CA 1
ATOM 2996 C C . CYS A 1 371 ? 16.623 8.670 -18.150 1.00 98.31 371 CYS A C 1
ATOM 2998 O O . CYS A 1 371 ? 16.593 9.863 -18.461 1.00 98.31 371 CYS A O 1
ATOM 3000 N N . ILE A 1 372 ? 17.145 8.234 -17.006 1.00 98.56 372 ILE A N 1
ATOM 3001 C CA . ILE A 1 372 ? 17.758 9.095 -15.995 1.00 98.56 372 ILE A CA 1
ATOM 3002 C C . ILE A 1 372 ? 19.252 8.757 -15.919 1.00 98.56 372 ILE A C 1
ATOM 3004 O O . ILE A 1 372 ? 19.608 7.691 -15.409 1.00 98.56 372 ILE A O 1
ATOM 3008 N N . PRO A 1 373 ? 20.130 9.638 -16.433 1.00 98.19 373 PRO A N 1
ATOM 3009 C CA . PRO A 1 373 ? 21.575 9.471 -16.327 1.00 98.19 373 PRO A CA 1
ATOM 3010 C C . PRO A 1 373 ? 22.058 9.439 -14.876 1.00 98.19 373 PRO A C 1
ATOM 3012 O O . PRO A 1 373 ? 21.450 10.057 -13.993 1.00 98.19 373 PRO A O 1
ATOM 3015 N N . TRP A 1 374 ? 23.178 8.756 -14.625 1.00 98.00 374 TRP A N 1
ATOM 3016 C CA . TRP A 1 374 ? 23.721 8.611 -13.270 1.00 98.00 374 TRP A CA 1
ATOM 3017 C C . TRP A 1 374 ? 24.041 9.949 -12.592 1.00 98.00 374 TRP A C 1
ATOM 3019 O O . TRP A 1 374 ? 23.877 10.074 -11.378 1.00 98.00 374 TRP A O 1
ATOM 3029 N N . GLU A 1 375 ? 24.426 10.964 -13.366 1.00 98.00 375 GLU A N 1
ATOM 3030 C CA . GLU A 1 375 ? 24.762 12.311 -12.892 1.00 98.00 375 GLU A CA 1
ATOM 3031 C C . GLU A 1 375 ? 23.574 13.009 -12.220 1.00 98.00 375 GLU A C 1
ATOM 3033 O O . GLU A 1 375 ? 23.755 13.872 -11.362 1.00 98.00 375 GLU A O 1
ATOM 3038 N N . ILE A 1 376 ? 22.352 12.618 -12.590 1.00 98.19 376 ILE A N 1
ATOM 3039 C CA . ILE A 1 376 ? 21.102 13.163 -12.062 1.00 98.19 376 ILE A CA 1
ATOM 3040 C C . ILE A 1 376 ? 20.193 12.061 -11.508 1.00 98.19 376 ILE A C 1
ATOM 3042 O O . ILE A 1 376 ? 18.978 12.222 -11.467 1.00 98.19 376 ILE A O 1
ATOM 3046 N N . ALA A 1 377 ? 20.758 10.946 -11.039 1.00 97.69 377 ALA A N 1
ATOM 3047 C CA . ALA A 1 377 ? 20.001 9.784 -10.563 1.00 97.69 377 ALA A CA 1
ATOM 3048 C C . ALA A 1 377 ? 19.077 10.058 -9.359 1.00 97.69 377 ALA A C 1
ATOM 3050 O O . ALA A 1 377 ? 18.182 9.268 -9.065 1.00 97.69 377 ALA A O 1
ATOM 3051 N N . THR A 1 378 ? 19.271 11.181 -8.662 1.00 97.31 378 THR A N 1
ATOM 3052 C CA . THR A 1 378 ? 18.381 11.660 -7.592 1.00 97.31 378 THR A CA 1
ATOM 3053 C C . THR A 1 378 ? 17.145 12.398 -8.113 1.00 97.31 378 THR A C 1
ATOM 3055 O O . THR A 1 378 ? 16.275 12.753 -7.315 1.00 97.31 378 THR A O 1
ATOM 3058 N N . LYS A 1 379 ? 17.052 12.639 -9.429 1.00 97.94 379 LYS A N 1
ATOM 3059 C CA . LYS A 1 379 ? 15.905 13.273 -10.079 1.00 97.94 379 LYS A CA 1
ATOM 3060 C C . LYS A 1 379 ? 14.624 12.507 -9.755 1.00 97.94 379 LYS A C 1
ATOM 3062 O O . LYS A 1 379 ? 14.563 11.280 -9.825 1.00 97.94 379 LYS A O 1
ATOM 3067 N N . THR A 1 380 ? 13.584 13.262 -9.422 1.00 98.38 380 THR A N 1
ATOM 3068 C CA . THR A 1 380 ? 12.234 12.729 -9.261 1.00 98.38 380 THR A CA 1
ATOM 3069 C C . THR A 1 380 ? 11.591 12.477 -10.616 1.00 98.38 380 THR A C 1
ATOM 3071 O O . THR A 1 380 ? 11.643 13.345 -11.489 1.00 98.38 380 THR A O 1
ATOM 3074 N N . PHE A 1 381 ? 10.899 11.355 -10.746 1.00 97.88 381 PHE A N 1
ATOM 3075 C CA . PHE A 1 381 ? 10.078 11.014 -11.902 1.00 97.88 381 PHE A CA 1
ATOM 3076 C C . PHE A 1 381 ? 8.617 10.835 -11.487 1.00 97.88 381 PHE A C 1
ATOM 3078 O O . PHE A 1 381 ? 8.303 10.594 -10.316 1.00 97.88 381 PHE A O 1
ATOM 3085 N N . VAL A 1 382 ? 7.717 11.003 -12.456 1.00 97.50 382 VAL A N 1
ATOM 3086 C CA . VAL A 1 382 ? 6.267 10.967 -12.247 1.00 97.50 382 VAL A CA 1
ATOM 3087 C C . VAL A 1 382 ? 5.646 9.956 -13.193 1.00 97.50 382 VAL A C 1
ATOM 3089 O O . VAL A 1 382 ? 5.813 10.054 -14.405 1.00 97.50 382 VAL A O 1
ATOM 3092 N N . ILE A 1 383 ? 4.900 9.007 -12.641 1.00 97.06 383 ILE A N 1
ATOM 3093 C CA . ILE A 1 383 ? 4.288 7.917 -13.402 1.00 97.06 383 ILE A CA 1
ATOM 3094 C C . ILE A 1 383 ? 2.811 7.764 -13.063 1.00 97.06 383 ILE A C 1
ATOM 3096 O O . ILE A 1 383 ? 2.356 8.103 -11.967 1.00 97.06 383 ILE A O 1
ATOM 3100 N N . SER A 1 384 ? 2.056 7.243 -14.025 1.00 95.81 384 SER A N 1
ATOM 3101 C CA . SER A 1 384 ? 0.646 6.910 -13.842 1.00 95.81 384 SER A CA 1
ATOM 3102 C C . SER A 1 384 ? 0.506 5.438 -13.481 1.00 95.81 384 SER A C 1
ATOM 3104 O O . SER A 1 384 ? 1.169 4.590 -14.070 1.00 95.81 384 SER A O 1
ATOM 3106 N N . HIS A 1 385 ? -0.376 5.123 -12.539 1.00 95.75 385 HIS A N 1
ATOM 3107 C CA . HIS A 1 385 ? -0.684 3.742 -12.184 1.00 95.75 385 HIS A CA 1
ATOM 3108 C C . HIS A 1 385 ? -2.156 3.552 -11.839 1.00 95.75 385 HIS A C 1
ATOM 3110 O O . HIS A 1 385 ? -2.931 4.501 -11.727 1.00 95.75 385 HIS A O 1
ATOM 3116 N N . ARG A 1 386 ? -2.567 2.297 -11.709 1.00 93.12 386 ARG A N 1
ATOM 3117 C CA . ARG A 1 386 ? -3.969 1.934 -11.555 1.00 93.12 386 ARG A CA 1
ATOM 3118 C C . ARG A 1 386 ? -4.537 2.284 -10.174 1.00 93.12 386 ARG A C 1
ATOM 3120 O O . ARG A 1 386 ? -3.870 2.088 -9.159 1.00 93.12 386 ARG A O 1
ATOM 3127 N N . LYS A 1 387 ? -5.810 2.704 -10.155 1.00 92.44 387 LYS A N 1
ATOM 3128 C CA . LYS A 1 387 ? -6.673 2.709 -8.960 1.00 92.44 387 LYS A CA 1
ATOM 3129 C C . LYS A 1 387 ? -7.212 1.299 -8.686 1.00 92.44 387 LYS A C 1
ATOM 3131 O O . LYS A 1 387 ? -7.785 0.678 -9.580 1.00 92.44 387 LYS A O 1
ATOM 3136 N N . ASN A 1 388 ? -7.069 0.811 -7.456 1.00 88.75 388 ASN A N 1
ATOM 3137 C CA . ASN A 1 388 ? -7.503 -0.524 -7.033 1.00 88.75 388 ASN A CA 1
ATOM 3138 C C . ASN A 1 388 ? -8.678 -0.464 -6.042 1.00 88.75 388 ASN A C 1
ATOM 3140 O O . ASN A 1 388 ? -8.721 0.391 -5.157 1.00 88.75 388 ASN A O 1
ATOM 3144 N N . GLY A 1 389 ? -9.633 -1.392 -6.173 1.00 85.69 389 GLY A N 1
ATOM 3145 C CA . GLY A 1 389 ? -10.797 -1.501 -5.284 1.00 85.69 389 GLY A CA 1
ATOM 3146 C C . GLY A 1 389 ? -11.577 -0.189 -5.149 1.00 85.69 389 GLY A C 1
ATOM 3147 O O . GLY A 1 389 ? -11.997 0.394 -6.147 1.00 85.69 389 GLY A O 1
ATOM 3148 N N . SER A 1 390 ? -11.737 0.293 -3.914 1.00 85.19 390 SER A N 1
ATOM 3149 C CA . SER A 1 390 ? -12.424 1.548 -3.553 1.00 85.19 390 SER A CA 1
ATOM 3150 C C . SER A 1 390 ? -11.643 2.821 -3.937 1.00 85.19 390 SER A C 1
ATOM 3152 O O . SER A 1 390 ? -11.556 3.758 -3.149 1.00 85.19 390 SER A O 1
ATOM 3154 N N . ASN A 1 391 ? -11.075 2.869 -5.147 1.00 90.00 391 ASN A N 1
ATOM 3155 C CA . ASN A 1 391 ? -10.229 3.955 -5.659 1.00 90.00 391 ASN A CA 1
ATOM 3156 C C . ASN A 1 391 ? -8.908 4.166 -4.897 1.00 90.00 391 ASN A C 1
ATOM 3158 O O . ASN A 1 391 ? -8.410 5.289 -4.821 1.00 90.00 391 ASN A O 1
ATOM 3162 N N . ASN A 1 392 ? -8.320 3.095 -4.365 1.00 93.44 392 ASN A N 1
ATOM 3163 C CA . ASN A 1 392 ? -7.032 3.154 -3.682 1.00 93.44 392 ASN A CA 1
ATOM 3164 C C . ASN A 1 392 ? -5.867 3.303 -4.652 1.00 93.44 392 ASN A C 1
ATOM 3166 O O . ASN A 1 392 ? -5.826 2.661 -5.702 1.00 93.44 392 ASN A O 1
ATOM 3170 N N . CYS A 1 393 ? -4.876 4.080 -4.230 1.00 94.12 393 CYS A N 1
ATOM 3171 C CA . CYS A 1 393 ? -3.596 4.233 -4.904 1.00 94.12 393 CYS A CA 1
ATOM 3172 C C . CYS A 1 393 ? -2.510 3.585 -4.054 1.00 94.12 393 CYS A C 1
ATOM 3174 O O . CYS A 1 393 ? -1.767 4.273 -3.361 1.00 94.12 393 CYS A O 1
ATOM 3176 N N . PHE A 1 394 ? -2.465 2.251 -4.059 1.00 95.25 394 PHE A N 1
ATOM 3177 C CA . PHE A 1 394 ? -1.475 1.521 -3.273 1.00 95.25 394 PHE A CA 1
ATOM 3178 C C . PHE A 1 394 ? -0.076 1.775 -3.817 1.00 95.25 394 PHE A C 1
ATOM 3180 O O . PHE A 1 394 ? 0.205 1.457 -4.969 1.00 95.25 394 PHE A O 1
ATOM 3187 N N . THR A 1 395 ? 0.792 2.324 -2.973 1.00 95.56 395 THR A N 1
ATOM 3188 C CA . THR A 1 395 ? 2.207 2.549 -3.289 1.00 95.56 395 THR A CA 1
ATOM 3189 C C . THR A 1 395 ? 3.137 1.728 -2.396 1.00 95.56 395 THR A C 1
ATOM 3191 O O . THR A 1 395 ? 4.323 1.613 -2.696 1.00 95.56 395 THR A O 1
ATOM 3194 N N . LYS A 1 396 ? 2.616 1.094 -1.340 1.00 95.31 396 LYS A N 1
ATOM 3195 C CA . LYS A 1 396 ? 3.329 0.131 -0.494 1.00 95.31 396 LYS A CA 1
ATOM 3196 C C . LYS A 1 396 ? 2.831 -1.286 -0.783 1.00 95.31 396 LYS A C 1
ATOM 3198 O O . LYS A 1 396 ? 1.630 -1.551 -0.718 1.00 95.31 396 LYS A O 1
ATOM 3203 N N . GLN A 1 397 ? 3.766 -2.197 -1.068 1.00 92.94 397 GLN A N 1
ATOM 3204 C CA . GLN A 1 397 ? 3.475 -3.607 -1.363 1.00 92.94 397 GLN A CA 1
ATOM 3205 C C . GLN A 1 397 ? 2.674 -4.256 -0.226 1.00 92.94 397 GLN A C 1
ATOM 3207 O O . GLN A 1 397 ? 1.603 -4.805 -0.454 1.00 92.94 397 GLN A O 1
ATOM 3212 N N . LYS A 1 398 ? 3.145 -4.074 1.012 1.00 92.69 398 LYS A N 1
ATOM 3213 C CA . LYS A 1 398 ? 2.524 -4.606 2.229 1.00 92.69 398 LYS A CA 1
ATOM 3214 C C . LYS A 1 398 ? 1.041 -4.239 2.356 1.00 92.69 398 LYS A C 1
ATOM 3216 O O . LYS A 1 398 ? 0.213 -5.112 2.594 1.00 92.69 398 LYS A O 1
ATOM 3221 N N . THR A 1 399 ? 0.697 -2.964 2.165 1.00 93.88 399 THR A N 1
ATOM 3222 C CA . THR A 1 399 ? -0.693 -2.490 2.231 1.00 93.88 399 THR A CA 1
ATOM 3223 C C . THR A 1 399 ? -1.543 -3.106 1.123 1.00 93.88 399 THR A C 1
ATOM 3225 O O . THR A 1 399 ? -2.657 -3.554 1.381 1.00 93.88 399 THR A O 1
ATOM 3228 N N . SER A 1 400 ? -1.013 -3.165 -0.104 1.00 93.81 400 SER A N 1
ATOM 3229 C CA . SER A 1 400 ? -1.702 -3.799 -1.233 1.00 93.81 400 SER A CA 1
ATOM 3230 C C . SER A 1 400 ? -2.013 -5.270 -0.945 1.00 93.81 400 SER A C 1
ATOM 3232 O O . SER A 1 400 ? -3.146 -5.708 -1.138 1.00 93.81 400 SER A O 1
ATOM 3234 N N . ASP A 1 401 ? -1.027 -6.027 -0.468 1.00 92.81 401 ASP A N 1
ATOM 3235 C CA . ASP A 1 401 ? -1.168 -7.461 -0.198 1.00 92.81 401 ASP A CA 1
ATOM 3236 C C . ASP A 1 401 ? -2.144 -7.725 0.943 1.00 92.81 401 ASP A C 1
ATOM 3238 O O . ASP A 1 401 ? -3.011 -8.594 0.831 1.00 92.81 401 ASP A O 1
ATOM 3242 N N . PHE A 1 402 ? -2.064 -6.922 2.007 1.00 92.62 402 PHE A N 1
ATOM 3243 C CA . PHE A 1 402 ? -3.011 -6.986 3.112 1.00 92.62 402 PHE A CA 1
ATOM 3244 C C . PHE A 1 402 ? -4.449 -6.781 2.627 1.00 92.62 402 PHE A C 1
ATOM 3246 O O . PHE A 1 402 ? -5.320 -7.593 2.927 1.00 92.62 402 PHE A O 1
ATOM 3253 N N . VAL A 1 403 ? -4.708 -5.725 1.847 1.00 92.25 403 VAL A N 1
ATOM 3254 C CA . VAL A 1 403 ? -6.066 -5.421 1.374 1.00 92.25 403 VAL A CA 1
ATOM 3255 C C . VAL A 1 403 ? -6.571 -6.486 0.400 1.00 92.25 403 VAL A C 1
ATOM 3257 O O . VAL A 1 403 ? -7.738 -6.869 0.476 1.00 92.25 403 VAL A O 1
ATOM 3260 N N . LYS A 1 404 ? -5.709 -7.013 -0.480 1.00 90.00 404 LYS A N 1
ATOM 3261 C CA . LYS A 1 404 ? -6.065 -8.128 -1.372 1.00 90.00 404 LYS A CA 1
ATOM 3262 C C . LYS A 1 404 ? -6.496 -9.364 -0.581 1.00 90.00 404 LYS A C 1
ATOM 3264 O O . LYS A 1 404 ? -7.553 -9.924 -0.872 1.00 90.00 404 LYS A O 1
ATOM 3269 N N . LYS A 1 405 ? -5.717 -9.737 0.444 1.00 90.56 405 LYS A N 1
ATOM 3270 C CA . LYS A 1 405 ? -6.028 -10.849 1.355 1.00 90.56 405 LYS A CA 1
ATOM 3271 C C . LYS A 1 405 ? -7.333 -10.602 2.109 1.00 90.56 405 LYS A C 1
ATOM 3273 O O . LYS A 1 405 ? -8.178 -11.484 2.171 1.00 90.56 405 LYS A O 1
ATOM 3278 N N . LEU A 1 406 ? -7.509 -9.402 2.659 1.00 87.31 406 LEU A N 1
ATOM 3279 C CA . LEU A 1 406 ? -8.674 -9.045 3.462 1.00 87.31 406 LEU A CA 1
ATOM 3280 C C . LEU A 1 406 ? -9.981 -9.108 2.665 1.00 87.31 406 LEU A C 1
ATOM 3282 O O . LEU A 1 406 ? -10.994 -9.594 3.159 1.00 87.31 406 LEU A O 1
ATOM 3286 N N . LEU A 1 407 ? -9.964 -8.591 1.437 1.00 81.56 407 LEU A N 1
ATOM 3287 C CA . LEU A 1 407 ? -11.157 -8.493 0.603 1.00 81.56 407 LEU A CA 1
ATOM 3288 C C . LEU A 1 407 ? -11.467 -9.785 -0.159 1.00 81.56 407 LEU A C 1
ATOM 3290 O O . LEU A 1 407 ? -12.379 -9.773 -0.986 1.00 81.56 407 LEU A O 1
ATOM 3294 N N . ASN A 1 408 ? -10.709 -10.868 0.072 1.00 74.44 408 ASN A N 1
ATOM 3295 C CA . ASN A 1 408 ? -10.717 -12.070 -0.767 1.00 74.44 408 ASN A CA 1
ATOM 3296 C C . ASN A 1 408 ? -10.699 -11.705 -2.257 1.00 74.44 408 ASN A C 1
ATOM 3298 O O . ASN A 1 408 ? -11.357 -12.336 -3.085 1.00 74.44 408 ASN A O 1
ATOM 3302 N N . MET A 1 409 ? -9.969 -10.638 -2.596 1.00 60.41 409 MET A N 1
ATOM 3303 C CA . MET A 1 409 ? -9.735 -10.250 -3.974 1.00 60.41 409 MET A CA 1
ATOM 3304 C C . MET A 1 409 ? -8.713 -11.232 -4.531 1.00 60.41 409 MET A C 1
ATOM 3306 O O . MET A 1 409 ? -7.548 -10.891 -4.728 1.00 60.41 409 MET A O 1
ATOM 3310 N N . GLU A 1 410 ? -9.142 -12.473 -4.772 1.00 51.44 410 GLU A N 1
ATOM 3311 C CA . GLU A 1 410 ? -8.481 -13.299 -5.764 1.00 51.44 410 GLU A CA 1
ATOM 3312 C C . GLU A 1 410 ? -8.529 -12.478 -7.046 1.00 51.44 410 GLU A C 1
ATOM 3314 O O . GLU A 1 410 ? -9.608 -12.190 -7.572 1.00 51.44 410 GLU A O 1
ATOM 3319 N N . GLY A 1 411 ? -7.362 -11.989 -7.479 1.00 53.59 411 GLY A N 1
ATOM 3320 C CA . GLY A 1 411 ? -7.254 -11.272 -8.738 1.00 53.59 411 GLY A CA 1
ATOM 3321 C C . GLY A 1 411 ? -7.993 -12.092 -9.780 1.00 53.59 411 GLY A C 1
ATOM 3322 O O . GLY A 1 411 ? -7.746 -13.295 -9.882 1.00 53.59 411 GLY A O 1
ATOM 3323 N N . SER A 1 412 ? -8.947 -11.468 -10.477 1.00 45.47 412 SER A N 1
ATOM 3324 C CA . SER A 1 412 ? -9.615 -12.063 -11.625 1.00 45.47 412 SER A CA 1
ATOM 3325 C C . SER A 1 412 ? -8.539 -12.760 -12.443 1.00 45.47 412 SER A C 1
ATOM 3327 O O . SER A 1 412 ? -7.646 -12.094 -12.969 1.00 45.47 412 SER A O 1
ATOM 3329 N N . LYS A 1 413 ? -8.561 -14.100 -12.426 1.00 45.19 413 LYS A N 1
ATOM 3330 C CA . LYS A 1 413 ? -7.573 -14.956 -13.080 1.00 45.19 413 LYS A CA 1
ATOM 3331 C C . LYS A 1 413 ? -7.726 -14.759 -14.584 1.00 45.19 413 LYS A C 1
ATOM 3333 O O . LYS A 1 413 ? -8.317 -15.589 -15.260 1.00 45.19 413 LYS A O 1
ATOM 3338 N N . ILE A 1 414 ? -7.212 -13.651 -15.106 1.00 45.41 414 ILE A N 1
ATOM 3339 C CA . ILE A 1 414 ? -6.737 -13.617 -16.478 1.00 45.41 414 ILE A CA 1
ATOM 3340 C C . ILE A 1 414 ? -5.576 -14.599 -16.445 1.00 45.41 414 ILE A C 1
ATOM 3342 O O . ILE A 1 414 ? -4.535 -14.324 -15.838 1.00 45.41 414 ILE A O 1
ATOM 3346 N N . LYS A 1 415 ? -5.809 -15.813 -16.945 1.00 47.19 415 LYS A N 1
ATOM 3347 C CA . LYS A 1 415 ? -4.741 -16.791 -17.053 1.00 47.19 415 LYS A CA 1
ATOM 3348 C C . LYS A 1 415 ? -3.742 -16.199 -18.034 1.00 47.19 415 LYS A C 1
ATOM 3350 O O . LYS A 1 415 ? -4.034 -16.021 -19.202 1.00 47.19 415 LYS A O 1
ATOM 3355 N N . LEU A 1 416 ? -2.551 -15.893 -17.542 1.00 45.28 416 LEU A N 1
ATOM 3356 C CA . LEU A 1 416 ? -1.404 -15.514 -18.370 1.00 45.28 416 LEU A CA 1
ATOM 3357 C C . LEU A 1 416 ? -0.929 -16.655 -19.283 1.00 45.28 416 LEU A C 1
ATOM 3359 O O . LEU A 1 416 ? -0.020 -16.453 -20.069 1.00 45.28 416 LEU A O 1
ATOM 3363 N N . GLU A 1 417 ? -1.510 -17.849 -19.166 1.00 49.53 417 GLU A N 1
ATOM 3364 C CA . GLU A 1 417 ? -1.370 -18.912 -20.168 1.00 49.53 417 GLU A CA 1
ATOM 3365 C C . GLU A 1 417 ? -2.160 -18.591 -21.451 1.00 49.53 417 GLU A C 1
ATOM 3367 O O . GLU A 1 417 ? -1.850 -19.154 -22.496 1.00 49.53 417 GLU A O 1
ATOM 3372 N N . ASP A 1 418 ? -3.107 -17.647 -21.385 1.00 43.22 418 ASP A N 1
ATOM 3373 C CA . ASP A 1 418 ? -3.879 -17.143 -22.522 1.00 43.22 418 ASP A CA 1
ATOM 3374 C C . ASP A 1 418 ? -3.250 -15.863 -23.151 1.00 43.22 418 ASP A C 1
ATOM 3376 O O . ASP A 1 418 ? -3.697 -15.455 -24.217 1.00 43.22 418 ASP A O 1
ATOM 3380 N N . ILE A 1 419 ? -2.185 -15.269 -22.554 1.00 43.09 419 ILE A N 1
ATOM 3381 C CA . ILE A 1 419 ? -1.405 -14.094 -23.057 1.00 43.09 419 ILE A CA 1
ATOM 3382 C C . ILE A 1 419 ? 0.102 -14.394 -23.180 1.00 43.09 419 ILE A C 1
ATOM 3384 O O . ILE A 1 419 ? 0.665 -14.263 -24.288 1.00 43.09 419 ILE A O 1
#

pLDDT: mean 90.62, std 10.82, range [43.09, 98.62]

Organism: NCBI:txid1070528

Foldseek 3Di:
DDKDKDFCVVQCVVVVLPQQCVLPPPDFDAPFTKIKMFDFDPVLVVVLVVDDPDPRNSVSCSDPVNSVGGPDMKMWGADPVLLEIEIDPDDDPRNVVVLVVCLVPRDQAHKYKYKAAPPDPCQVVRVVVVQQQAWALKDKDCAELRGHGHPRITIMTIHRSPDGDDHHPLVVVQFVVLLVPVVLLWGKAKEAEDPQQLVVLLVQQADQWDQDPVRDTAGWKKKFFWFFPDQDPVRYTYIDTPPVGIDTHPHPDDALGADQEMEIEDHPVNCVVLVHPWDDDALVNVVSQLVNCQPRVHAWYWYRHNFFIKIKGFASVCLNVVVPDAPCVSVVSNPQRHPSPPPPDPDDPVNNQVRQQPDDDPNGRGMHMDGDGSVRSRDIDMGIHHQDDSRGDDRGRVSVVSVCVSVVCPPPCPPPVND